Protein AF-A0A1S8C9T4-F1 (afdb_monomer)

Nearest PDB structures (foldseek):
  8vp6-assembly1_A  TM=1.934E-01  e=1.798E+00  Acetivibrio thermocellus ATCC 27405

Foldseek 3Di:
DDDDDDDDDDDDDPDDDDPPDPPVVVVPPPPDDDDDDDDDDDDDDDDDDDDDDDDDDDDDDDDDDDDDDDDDDDDDDDDDDPPPPPPPPPPPPPDQPDAQPDPVSCVVVVVNNVSNCCSPQQAADAAPPDDDLVRLVVLLVLVLVLLVLLLLLLLVVLLCLQADQDDCVPPSVVSNVSSLVSLVVSLVSCNGRNPLFHPQLSVLLVQLNVLQVVLVVVLVVCCVSLVGPNQCPDPSNVSNLSSVLSNLVSSLRSLLPNHDDDDVSLVSLLSSLLSNLCSQLSSLQLLQLLVQQVVQVVVVHHSYDPVSQVSCVVSVHHSNCRSPVDDPVCNVVSCVPRNLVSLLVSCVSSVDLQSSLVSLVVNQVVLVVSQVVQVVVSTGHGHRPVVSNVSSVVSSVCVVVVPPVCRVPVDDDDDDPPDDPDDPPPPPDPPDDDDDDDDDDDDDDDDDDDDDDDDDDDDDDDDDDDDDDDDDDDDDDDDDDDDDDDDDDDDDDDDDDDD

Secondary structure (DSSP, 8-state):
--------------------SHHHHHTTSSS--PPPPPPP---------PPPPPP--------------------------------------PPPPPPPSSHHHHHHTHHHHHHHHHHHH-----TTB---HHHHHHHHHHHHHHHHHHHHHHHHHHHHHTTS---TT-HHHHHHHHHHHHHHHHHHHHHHH-BT--HHHHHHHHHHHHHHHHHHHHHHHHHHHH-----TTSHHHHHHHHHHHHHHHHHHHHHHHHSPSSHHHHHHHHHHHHHHHHHHHGGGHHHHHHHHHHHHHHTT--SS-HHHHHHHHHTT--HHHHH--S-TTHHHHHIIIIIHHHHHHHHHHH--TTHHHHHHHHHHHHHHHHHHHHHHTTPPP----THHHHHHHHHHHHHHTT--HHHHSSS--S----S------------PPP----------------------------------------PPP----------PPP---------

Sequence (499 aa):
MTTTATSISLSRVRSSPVISQSIQTRFCGALSATPRHPTHAPPRRLTGTTRPARPEAARNALTSDFGVVTVQAPAPGPAEPFVTSTTLVVPRSGSVPPAPGSLRTGLRHLGALLRWLWAVYMTPGRPGRPTSQLELRWIYTAWLAAFALKMLGSSWDVSWHFKWLRDDLAPPHLLNTLGTVVVVALVVFHSYSGHGVDRRALRLMQAGIGTFLVAIPVDLVNHRINGLDITSWSPSHALLYLGTAVMLAGAIRGWWLYAAPGRLRRLVSLGLWLFFVENVVFPNQHQEYGVLSLAEYRAGRTTAEPQLLDFAAAQGQDAAQFMLPVPSWVHPAWLVCAGLLALVVARRAVGLRWTATTIAGGYLAYRAVTGLLLTATGFPPSALPVMLLAGAVLVDLAVLARVPGWLAASGSPRGSRWLPSGSRSSRRSRRGTGRRCRWSRPPSRCSGRRSTGSPGPRRSAAGGRRSSLAGPVRRPPRGRGGNRRRARPVNRGDGPAMT

Solvent-accessible surface area (backbone atoms only — not comparable to full-atom values): 31479 Å² total; per-residue (Å²): 139,87,81,85,81,83,83,80,81,80,76,84,77,78,84,71,84,85,89,81,73,75,70,75,66,65,76,73,70,86,84,82,76,85,85,78,86,85,82,90,84,86,83,79,89,81,86,86,82,85,82,80,85,80,84,84,79,81,84,81,81,84,78,84,77,82,80,80,86,82,87,79,88,88,85,90,76,96,73,90,73,90,76,78,79,75,76,78,77,71,75,76,76,76,75,76,66,77,75,65,93,39,71,71,58,22,66,77,37,48,70,58,40,50,53,35,49,41,72,71,59,68,44,85,40,57,55,58,35,93,55,55,73,66,58,42,49,54,56,51,48,51,52,53,51,20,50,48,33,30,54,53,10,51,62,44,35,58,36,44,50,60,27,44,63,88,57,97,76,34,70,32,52,52,38,26,47,54,12,48,53,48,47,53,52,50,50,50,48,37,67,44,21,3,50,53,24,39,66,67,22,47,49,28,29,51,52,8,49,50,42,26,61,56,18,52,62,50,33,54,50,48,28,70,74,70,69,56,84,57,64,49,75,37,73,37,46,48,34,36,42,48,10,49,47,38,21,48,52,10,50,51,47,14,49,65,74,68,47,64,90,55,70,65,45,51,53,55,48,49,51,52,43,36,53,46,44,46,54,66,47,48,46,45,51,42,52,28,28,19,59,47,51,46,53,36,44,75,70,77,38,72,65,47,40,68,70,39,54,53,51,39,46,75,71,75,33,53,72,59,51,68,37,46,76,60,66,80,64,53,52,61,50,46,47,55,56,54,40,47,47,46,34,51,51,45,26,65,72,72,63,48,82,50,41,20,32,51,35,37,49,51,49,50,53,47,52,51,52,52,40,50,55,38,37,75,71,68,37,58,57,61,60,78,70,63,65,52,38,58,52,19,44,50,49,28,50,39,60,73,70,58,53,52,67,53,76,78,42,79,80,64,86,84,86,77,90,80,68,78,80,73,78,77,75,79,83,72,81,78,82,80,81,87,80,91,82,89,83,82,84,89,89,86,87,90,78,91,79,91,85,90,84,87,87,86,82,92,83,92,85,88,88,80,83,89,84,89,81,89,85,81,91,82,84,83,85,88,79,81,89,86,79,90,81,90,81,80,88,87,88,74,90,82,84,84,81,89,132

Mean predicted aligned error: 15.74 Å

Radius of gyration: 36.22 Å; Cα contacts (8 Å, |Δi|>4): 412; chains: 1; bounding box: 106×91×119 Å

Structure (mmCIF, N/CA/C/O backbone):
data_AF-A0A1S8C9T4-F1
#
_entry.id   AF-A0A1S8C9T4-F1
#
loop_
_atom_site.group_PDB
_atom_site.id
_atom_site.type_symbol
_atom_site.label_atom_id
_atom_site.label_alt_id
_atom_site.label_comp_id
_atom_site.label_asym_id
_atom_site.label_entity_id
_atom_site.label_seq_id
_atom_site.pdbx_PDB_ins_code
_atom_site.Cartn_x
_atom_site.Cartn_y
_atom_site.Cartn_z
_atom_site.occupancy
_atom_site.B_iso_or_equiv
_atom_site.auth_seq_id
_atom_site.auth_comp_id
_atom_site.auth_asym_id
_atom_site.auth_atom_id
_atom_site.pdbx_PDB_model_num
ATOM 1 N N . MET A 1 1 ? 23.678 46.569 -17.582 1.00 38.16 1 MET A N 1
ATOM 2 C CA . MET A 1 1 ? 23.313 45.771 -16.393 1.00 38.16 1 MET A CA 1
ATOM 3 C C . MET A 1 1 ? 23.957 44.410 -16.548 1.00 38.16 1 MET A C 1
ATOM 5 O O . MET A 1 1 ? 23.544 43.633 -17.394 1.00 38.16 1 MET A O 1
ATOM 9 N N . THR A 1 2 ? 25.059 44.210 -15.838 1.00 27.59 2 THR A N 1
ATOM 10 C CA . THR A 1 2 ? 25.984 43.082 -15.968 1.00 27.59 2 THR A CA 1
ATOM 11 C C . THR A 1 2 ? 25.555 41.997 -14.986 1.00 27.59 2 THR A C 1
ATOM 13 O O . THR A 1 2 ? 25.536 42.248 -13.784 1.00 27.59 2 THR A O 1
ATOM 16 N N . THR A 1 3 ? 25.164 40.822 -15.477 1.00 29.69 3 THR A N 1
ATOM 17 C CA . THR A 1 3 ? 24.759 39.694 -14.626 1.00 29.69 3 THR A CA 1
ATOM 18 C C . THR A 1 3 ? 25.895 38.682 -14.573 1.00 29.69 3 THR A C 1
ATOM 20 O O . THR A 1 3 ? 26.255 38.062 -15.571 1.00 29.69 3 THR A O 1
ATOM 23 N N . THR A 1 4 ? 26.493 38.571 -13.394 1.00 29.28 4 THR A N 1
ATOM 24 C CA . THR A 1 4 ? 27.612 37.691 -13.065 1.00 29.28 4 THR A CA 1
ATOM 25 C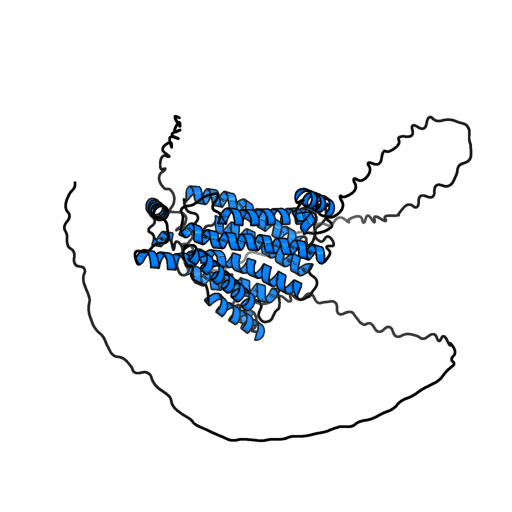 C . THR A 1 4 ? 27.161 36.229 -13.091 1.00 29.28 4 THR A C 1
ATOM 27 O O . THR A 1 4 ? 26.307 35.827 -12.305 1.00 29.28 4 THR A O 1
ATOM 30 N N . ALA A 1 5 ? 27.742 35.429 -13.986 1.00 28.25 5 ALA A N 1
ATOM 31 C CA . ALA A 1 5 ? 27.576 33.981 -14.020 1.00 28.25 5 ALA A CA 1
ATOM 32 C C . ALA A 1 5 ? 28.560 33.326 -13.038 1.00 28.25 5 ALA A C 1
ATOM 34 O O . ALA A 1 5 ? 29.774 33.366 -13.235 1.00 28.25 5 ALA A O 1
ATOM 35 N N . THR A 1 6 ? 28.044 32.722 -11.969 1.00 29.02 6 THR A N 1
ATOM 36 C CA . THR A 1 6 ? 28.840 31.905 -11.047 1.00 29.02 6 THR A CA 1
ATOM 37 C C . THR A 1 6 ? 28.938 30.486 -11.604 1.00 29.02 6 THR A C 1
ATOM 39 O O . THR A 1 6 ? 27.999 29.700 -11.521 1.00 29.02 6 THR A O 1
ATOM 42 N N . SER A 1 7 ? 30.088 30.172 -12.199 1.00 25.38 7 SER A N 1
ATOM 43 C CA . SER A 1 7 ? 30.484 28.817 -12.588 1.00 25.38 7 SER A CA 1
ATOM 44 C C . SER A 1 7 ? 30.754 27.982 -11.332 1.00 25.38 7 SER A C 1
ATOM 46 O O . SER A 1 7 ? 31.684 28.269 -10.577 1.00 25.38 7 SER A O 1
ATOM 48 N N . ILE A 1 8 ? 29.932 26.958 -11.089 1.00 28.31 8 ILE A N 1
ATOM 49 C CA . ILE A 1 8 ? 30.205 25.922 -10.088 1.00 28.31 8 ILE A CA 1
ATOM 50 C C . ILE A 1 8 ? 30.996 24.819 -10.790 1.00 28.31 8 ILE A C 1
ATOM 52 O O . ILE A 1 8 ? 30.466 24.054 -11.593 1.00 28.31 8 ILE A O 1
ATOM 56 N N . SER A 1 9 ? 32.291 24.768 -10.489 1.00 26.05 9 SER A N 1
ATOM 57 C CA . SER A 1 9 ? 33.212 23.731 -10.944 1.00 26.05 9 SER A CA 1
ATOM 58 C C . SER A 1 9 ? 32.872 22.401 -10.261 1.00 26.05 9 SER A C 1
ATOM 60 O O . SER A 1 9 ? 33.077 22.238 -9.057 1.00 26.05 9 SER A O 1
ATOM 62 N N . LEU A 1 10 ? 32.325 21.452 -11.026 1.00 31.22 10 LEU A N 1
ATOM 63 C CA . LEU A 1 10 ? 32.136 20.065 -10.603 1.00 31.22 10 LEU A CA 1
ATOM 64 C C . LEU A 1 10 ? 33.502 19.374 -10.556 1.00 31.22 10 LEU A C 1
ATOM 66 O O . LEU A 1 10 ? 34.123 19.081 -11.579 1.00 31.22 10 LEU A O 1
ATOM 70 N N . SER A 1 11 ? 33.980 19.110 -9.345 1.00 30.55 11 SER A N 1
ATOM 71 C CA . SER A 1 11 ? 35.157 18.291 -9.101 1.00 30.55 11 SER A CA 1
ATOM 72 C C . SER A 1 11 ? 34.927 16.865 -9.618 1.00 30.55 11 SER A C 1
ATOM 74 O O . SER A 1 11 ? 33.946 16.204 -9.284 1.00 30.55 11 SER A O 1
ATOM 76 N N . ARG A 1 12 ? 35.861 16.390 -10.455 1.00 36.91 12 ARG A N 1
ATOM 77 C CA . ARG A 1 12 ? 35.934 15.011 -10.962 1.00 36.91 12 ARG A CA 1
ATOM 78 C C . ARG A 1 12 ? 35.788 14.006 -9.817 1.00 36.91 12 ARG A C 1
ATOM 80 O O . ARG A 1 12 ? 36.728 13.793 -9.051 1.00 36.91 12 ARG A O 1
ATOM 87 N N . VAL A 1 13 ? 34.649 13.324 -9.763 1.00 35.06 13 VAL A N 1
ATOM 88 C CA . VAL A 1 13 ? 34.505 12.079 -9.008 1.00 35.06 13 VAL A CA 1
ATOM 89 C C . VAL A 1 13 ? 35.304 11.014 -9.755 1.00 35.06 13 VAL A C 1
ATOM 91 O O . VAL A 1 13 ? 34.966 10.632 -10.873 1.00 35.06 13 VAL A O 1
ATOM 94 N N . ARG A 1 14 ? 36.415 10.569 -9.159 1.00 35.03 14 ARG A N 1
ATOM 95 C CA . ARG A 1 14 ? 37.173 9.411 -9.641 1.00 35.03 14 ARG A CA 1
ATOM 96 C C . ARG A 1 14 ? 36.267 8.180 -9.579 1.00 35.03 14 ARG A C 1
ATOM 98 O O . ARG A 1 14 ? 35.855 7.766 -8.498 1.00 35.03 14 ARG A O 1
ATOM 105 N N . SER A 1 15 ? 35.994 7.596 -10.737 1.00 34.88 15 SER A N 1
ATOM 106 C CA . SER A 1 15 ? 35.406 6.269 -10.899 1.00 34.88 15 SER A CA 1
ATOM 107 C C . SER A 1 15 ? 36.252 5.235 -10.150 1.00 34.88 15 SER A C 1
ATOM 109 O O . SER A 1 15 ? 37.376 4.932 -10.551 1.00 34.88 15 SER A O 1
ATOM 111 N N . SER A 1 16 ? 35.732 4.727 -9.031 1.00 36.53 16 SER A N 1
ATOM 112 C CA . SER A 1 16 ? 36.304 3.564 -8.345 1.00 36.53 16 SER A CA 1
ATOM 113 C C . SER A 1 16 ? 35.993 2.291 -9.144 1.00 36.53 16 SER A C 1
ATOM 115 O O . SER A 1 16 ? 34.914 2.207 -9.733 1.00 36.53 16 SER A O 1
ATOM 117 N N . PRO A 1 17 ? 36.901 1.299 -9.186 1.00 39.16 17 PRO A N 1
ATOM 118 C CA . PRO A 1 17 ? 36.664 0.059 -9.912 1.00 39.16 17 PRO A CA 1
ATOM 119 C C . PRO A 1 17 ? 35.507 -0.726 -9.279 1.00 39.16 17 PRO A C 1
ATOM 121 O O . PRO A 1 17 ? 35.432 -0.918 -8.066 1.00 39.16 17 PRO A O 1
ATOM 124 N N . VAL A 1 18 ? 34.595 -1.154 -10.147 1.00 41.66 18 VAL A N 1
ATOM 125 C CA . VAL A 1 18 ? 33.342 -1.859 -9.871 1.00 41.66 18 VAL A CA 1
ATOM 126 C C . VAL A 1 18 ? 33.599 -3.180 -9.132 1.00 41.66 18 VAL A C 1
ATOM 128 O O . VAL A 1 18 ? 34.019 -4.168 -9.728 1.00 41.66 18 VAL A O 1
ATOM 131 N N . ILE A 1 19 ? 33.290 -3.225 -7.833 1.00 38.59 19 ILE A N 1
ATOM 132 C CA . ILE A 1 19 ? 33.094 -4.464 -7.058 1.00 38.59 19 ILE A CA 1
ATOM 133 C C . ILE A 1 19 ? 31.581 -4.664 -6.896 1.00 38.59 19 ILE A C 1
ATOM 135 O O . ILE A 1 19 ? 31.036 -4.475 -5.815 1.00 38.59 19 ILE A O 1
ATOM 139 N N . SER A 1 20 ? 30.850 -4.979 -7.968 1.00 42.00 20 SER A N 1
ATOM 140 C CA . SER A 1 20 ? 29.413 -5.273 -7.831 1.00 42.00 20 SER A CA 1
ATOM 141 C C . SER A 1 20 ? 28.882 -6.154 -8.956 1.00 42.00 20 SER A C 1
ATOM 143 O O . SER A 1 20 ? 28.190 -5.673 -9.836 1.00 42.00 20 SER A O 1
ATOM 145 N N . GLN A 1 21 ? 29.212 -7.453 -8.935 1.00 43.41 21 GLN A N 1
ATOM 146 C CA . GLN A 1 21 ? 28.427 -8.499 -9.631 1.00 43.41 21 GLN A CA 1
ATOM 147 C C . GLN A 1 21 ? 28.462 -9.886 -8.943 1.00 43.41 21 GLN A C 1
ATOM 149 O O . GLN A 1 21 ? 27.637 -10.747 -9.239 1.00 43.41 21 GLN A O 1
ATOM 154 N N . SER A 1 22 ? 29.346 -10.137 -7.966 1.00 36.72 22 SER A N 1
ATOM 155 C CA . SER A 1 22 ? 29.499 -11.484 -7.373 1.00 36.72 22 SER A CA 1
ATOM 156 C C . SER A 1 22 ? 28.470 -11.860 -6.286 1.00 36.72 22 SER A C 1
ATOM 158 O O . SER A 1 22 ? 28.443 -13.022 -5.875 1.00 36.72 22 SER A O 1
ATOM 160 N N . ILE A 1 23 ? 27.659 -10.933 -5.763 1.00 40.34 23 ILE A N 1
ATOM 161 C CA . ILE A 1 23 ? 26.803 -11.223 -4.590 1.00 40.34 23 ILE A CA 1
ATOM 162 C C . ILE A 1 23 ? 25.423 -11.772 -4.990 1.00 40.34 23 ILE A C 1
ATOM 164 O O . ILE A 1 23 ? 24.894 -12.639 -4.295 1.00 40.34 23 ILE A O 1
ATOM 168 N N . GLN A 1 24 ? 24.864 -11.375 -6.137 1.00 41.72 24 GLN A N 1
ATOM 169 C CA . GLN A 1 24 ? 23.548 -11.869 -6.573 1.00 41.72 24 GLN A CA 1
ATOM 170 C C . GLN A 1 24 ? 23.581 -13.302 -7.130 1.00 41.72 24 GLN A C 1
ATOM 172 O O . GLN A 1 24 ? 22.625 -14.052 -6.946 1.00 41.72 24 GLN A O 1
ATOM 177 N N . THR A 1 25 ? 24.689 -13.745 -7.729 1.00 39.97 25 THR A N 1
ATOM 178 C CA . THR A 1 25 ? 24.799 -15.104 -8.290 1.00 39.97 25 THR A CA 1
ATOM 179 C C . THR A 1 25 ? 25.074 -16.187 -7.242 1.00 39.97 25 THR A C 1
ATOM 181 O O . THR A 1 25 ? 24.703 -17.342 -7.450 1.00 39.97 25 THR A O 1
ATOM 184 N N . ARG A 1 26 ? 25.648 -15.855 -6.074 1.00 39.62 26 ARG A N 1
ATOM 185 C CA . ARG A 1 26 ? 25.995 -16.861 -5.047 1.00 39.62 26 ARG A CA 1
ATOM 186 C C . ARG A 1 26 ? 24.826 -17.323 -4.172 1.00 39.62 26 ARG A C 1
ATOM 188 O O . ARG A 1 26 ? 24.918 -18.396 -3.585 1.00 39.62 26 ARG A O 1
ATOM 195 N N . PHE A 1 27 ? 23.713 -16.589 -4.118 1.00 36.25 27 PHE A N 1
ATOM 196 C CA . PHE A 1 27 ? 22.561 -16.978 -3.289 1.00 36.25 27 PHE A CA 1
ATOM 197 C C . PHE A 1 27 ? 21.590 -17.972 -3.954 1.00 36.25 27 PHE A C 1
ATOM 199 O O . PHE A 1 27 ? 20.743 -18.532 -3.263 1.00 36.25 27 PHE A O 1
ATOM 206 N N . CYS A 1 28 ? 21.730 -18.264 -5.254 1.00 36.62 28 CYS A N 1
ATOM 207 C CA . CYS A 1 28 ? 20.835 -19.191 -5.969 1.00 36.62 28 CYS A CA 1
ATOM 208 C C . CYS A 1 28 ? 21.390 -20.622 -6.160 1.00 36.62 28 CYS A C 1
ATOM 210 O O . CYS A 1 28 ? 20.678 -21.478 -6.675 1.00 36.62 28 CYS A O 1
ATOM 212 N N . GLY A 1 29 ? 22.627 -20.918 -5.741 1.00 33.41 29 GLY A N 1
ATOM 213 C CA . GLY A 1 29 ? 23.298 -22.198 -6.041 1.00 33.41 29 GLY A CA 1
ATOM 214 C C . GLY A 1 29 ? 23.113 -23.349 -5.038 1.00 33.41 29 GLY A C 1
ATOM 215 O O . GLY A 1 29 ? 23.583 -24.449 -5.302 1.00 33.41 29 GLY A O 1
ATOM 216 N N . ALA A 1 30 ? 22.460 -23.144 -3.890 1.00 32.84 30 ALA A N 1
ATOM 217 C CA . ALA A 1 30 ? 22.504 -24.103 -2.772 1.00 32.84 30 ALA A CA 1
ATOM 218 C C . ALA A 1 30 ? 21.229 -24.952 -2.569 1.00 32.84 30 ALA A C 1
ATOM 220 O O . ALA A 1 30 ? 20.984 -25.443 -1.469 1.00 32.84 30 ALA A O 1
ATOM 221 N N . LEU A 1 31 ? 20.411 -25.155 -3.607 1.00 35.91 31 LEU A N 1
ATOM 222 C CA . LEU A 1 31 ? 19.232 -26.037 -3.555 1.00 35.91 31 LEU A CA 1
ATOM 223 C C . LEU A 1 31 ? 19.229 -27.033 -4.721 1.00 35.91 31 LEU A C 1
ATOM 225 O O . LEU A 1 31 ? 18.302 -27.091 -5.521 1.00 35.91 31 LEU A O 1
ATOM 229 N N . SER A 1 32 ? 20.296 -27.818 -4.839 1.00 38.31 32 SER A N 1
ATOM 230 C CA . SER A 1 32 ? 20.338 -29.033 -5.664 1.00 38.31 32 SER A CA 1
ATOM 231 C C . SER A 1 32 ? 21.397 -29.985 -5.110 1.00 38.31 32 SER A C 1
ATOM 233 O O . SER A 1 32 ? 22.436 -30.212 -5.715 1.00 38.31 32 SER A O 1
ATOM 235 N N . ALA A 1 33 ? 21.142 -30.525 -3.918 1.00 35.75 33 ALA A N 1
ATOM 236 C CA . ALA A 1 33 ? 21.858 -31.687 -3.408 1.00 35.75 33 ALA A CA 1
ATOM 237 C C . ALA A 1 33 ? 20.829 -32.757 -3.021 1.00 35.75 33 ALA A C 1
ATOM 239 O O . ALA A 1 33 ? 20.006 -32.570 -2.127 1.00 35.75 33 ALA A O 1
ATOM 240 N N . THR A 1 34 ? 20.859 -33.864 -3.756 1.00 42.31 34 THR A N 1
ATOM 241 C CA . THR A 1 34 ? 20.126 -35.110 -3.506 1.00 42.31 34 THR A CA 1
ATOM 242 C C . THR A 1 34 ? 20.376 -35.646 -2.090 1.00 42.31 34 THR A C 1
ATOM 244 O O . THR A 1 34 ? 21.528 -35.643 -1.647 1.00 42.31 34 THR A O 1
ATOM 247 N N . PRO A 1 35 ? 19.358 -36.170 -1.384 1.00 41.00 35 PRO A N 1
ATOM 248 C CA . PRO A 1 35 ? 19.540 -36.705 -0.042 1.00 41.00 35 PRO A CA 1
ATOM 249 C C . PRO A 1 35 ? 20.191 -38.095 -0.093 1.00 41.00 35 PRO A C 1
ATOM 251 O O . PRO A 1 35 ? 19.651 -39.025 -0.691 1.00 41.00 35 PRO A O 1
ATOM 254 N N . ARG A 1 36 ? 21.346 -38.247 0.568 1.00 40.38 36 ARG A N 1
ATOM 255 C CA . ARG A 1 36 ? 21.876 -39.561 0.958 1.00 40.38 36 ARG A CA 1
ATOM 256 C C . ARG A 1 36 ? 21.183 -40.034 2.240 1.00 40.38 36 ARG A C 1
ATOM 258 O O . ARG A 1 36 ? 20.940 -39.252 3.156 1.00 40.38 36 ARG A O 1
ATOM 265 N N . HIS A 1 37 ? 20.875 -41.327 2.256 1.00 39.94 37 HIS A N 1
ATOM 266 C CA . HIS A 1 37 ? 20.309 -42.110 3.354 1.00 39.94 37 HIS A CA 1
ATOM 267 C C . HIS A 1 37 ? 21.026 -41.901 4.707 1.00 39.94 37 HIS A C 1
ATOM 269 O O . HIS A 1 37 ? 22.258 -41.891 4.724 1.00 39.94 37 HIS A O 1
ATOM 275 N N . PRO A 1 38 ? 20.298 -41.842 5.842 1.00 47.25 38 PRO A N 1
ATOM 276 C CA . PRO A 1 38 ? 20.893 -41.898 7.171 1.00 47.25 38 PRO A CA 1
ATOM 277 C C . PRO A 1 38 ? 20.885 -43.331 7.729 1.00 47.25 38 PRO A C 1
ATOM 279 O O . PRO A 1 38 ? 19.847 -43.993 7.770 1.00 47.25 38 PRO A O 1
ATOM 282 N N . THR A 1 39 ? 22.040 -43.791 8.202 1.00 44.41 39 THR A N 1
ATOM 283 C CA . THR A 1 39 ? 22.181 -44.961 9.078 1.00 44.41 39 THR A CA 1
ATOM 284 C C . THR A 1 39 ? 22.103 -44.562 10.554 1.00 44.41 39 THR A C 1
ATOM 286 O O . THR A 1 39 ? 22.514 -43.477 10.958 1.00 44.41 39 THR A O 1
ATOM 289 N N . HIS A 1 40 ? 21.530 -45.479 11.329 1.00 41.34 40 HIS A N 1
ATOM 290 C CA . HIS A 1 40 ? 21.149 -45.438 12.740 1.00 41.34 40 HIS A CA 1
ATOM 291 C C . HIS A 1 40 ? 22.226 -45.008 13.754 1.00 41.34 40 HIS A C 1
ATOM 293 O O . HIS A 1 40 ? 23.356 -45.474 13.677 1.00 41.34 40 HIS A O 1
ATOM 299 N N . ALA A 1 41 ? 21.803 -44.276 14.799 1.00 38.72 41 ALA A N 1
ATOM 300 C CA . ALA A 1 41 ? 22.109 -44.551 16.218 1.00 38.72 41 ALA A CA 1
ATOM 301 C C . ALA A 1 41 ? 21.294 -43.612 17.150 1.00 38.72 41 ALA A C 1
ATOM 303 O O . ALA A 1 41 ? 21.193 -42.419 16.857 1.00 38.72 41 ALA A O 1
ATOM 304 N N . PRO A 1 42 ? 20.714 -44.093 18.271 1.00 47.59 42 PRO A N 1
ATOM 305 C CA . PRO A 1 42 ? 19.976 -43.254 19.218 1.00 47.59 42 PRO A CA 1
ATOM 306 C C . PRO A 1 42 ? 20.849 -42.839 20.419 1.00 47.59 42 PRO A C 1
ATOM 308 O O . PRO A 1 42 ? 21.560 -43.685 20.964 1.00 47.59 42 PRO A O 1
ATOM 311 N N . PRO A 1 43 ? 20.741 -41.603 20.946 1.00 49.50 43 PRO A N 1
ATOM 312 C CA . PRO A 1 43 ? 21.265 -41.302 22.267 1.00 49.50 43 PRO A CA 1
ATOM 313 C C . PRO A 1 43 ? 20.169 -41.323 23.344 1.00 49.50 43 PRO A C 1
ATOM 315 O O . PRO A 1 43 ? 19.164 -40.616 23.291 1.00 49.50 43 PRO A O 1
ATOM 318 N N . ARG A 1 44 ? 20.430 -42.195 24.323 1.00 42.53 44 ARG A N 1
ATOM 319 C CA . ARG A 1 44 ? 20.128 -42.145 25.764 1.00 42.53 44 ARG A CA 1
ATOM 320 C C . ARG A 1 44 ? 19.212 -41.020 26.275 1.00 42.53 44 ARG A C 1
ATOM 322 O O . ARG A 1 44 ? 19.566 -39.845 26.284 1.00 42.53 44 ARG A O 1
ATOM 329 N N . ARG A 1 45 ? 18.106 -41.449 26.900 1.00 41.81 45 ARG A N 1
ATOM 330 C CA . ARG A 1 45 ? 17.366 -40.702 27.930 1.00 41.81 45 ARG A CA 1
ATOM 331 C C . ARG A 1 45 ? 18.285 -40.377 29.110 1.00 41.81 45 ARG A C 1
ATOM 333 O O . ARG A 1 45 ? 18.765 -41.293 29.772 1.00 41.81 45 ARG A O 1
ATOM 340 N N . LEU A 1 46 ? 18.426 -39.093 29.422 1.00 45.62 46 LEU A N 1
ATOM 341 C CA . LEU A 1 46 ? 18.817 -38.616 30.747 1.00 45.62 46 LEU A CA 1
ATOM 342 C C . LEU A 1 46 ? 17.580 -38.032 31.429 1.00 45.62 46 LEU A C 1
ATOM 344 O O . LEU A 1 46 ? 17.050 -36.990 31.052 1.00 45.62 46 LEU A O 1
ATOM 348 N N . THR A 1 47 ? 17.086 -38.782 32.405 1.00 47.34 47 THR A N 1
ATOM 349 C CA . THR A 1 47 ? 16.137 -38.346 33.425 1.00 47.34 47 THR A CA 1
ATOM 350 C C . THR A 1 47 ? 16.877 -37.539 34.482 1.00 47.34 47 THR A C 1
ATOM 352 O O . THR A 1 47 ? 17.872 -38.016 35.017 1.00 47.34 47 THR A O 1
ATOM 355 N N . GLY A 1 48 ? 16.341 -36.373 34.838 1.00 45.22 48 GLY A N 1
ATOM 356 C CA . GLY A 1 48 ? 16.695 -35.692 36.080 1.00 45.22 48 GLY A CA 1
ATOM 357 C C . GLY A 1 48 ? 17.052 -34.231 35.881 1.00 45.22 48 GLY A C 1
ATOM 358 O O . GLY A 1 48 ? 18.189 -33.901 35.582 1.00 45.22 48 GLY A O 1
ATOM 359 N N . THR A 1 49 ? 16.090 -33.346 36.120 1.00 43.28 49 THR A N 1
ATOM 360 C CA . THR A 1 49 ? 16.380 -32.065 36.770 1.0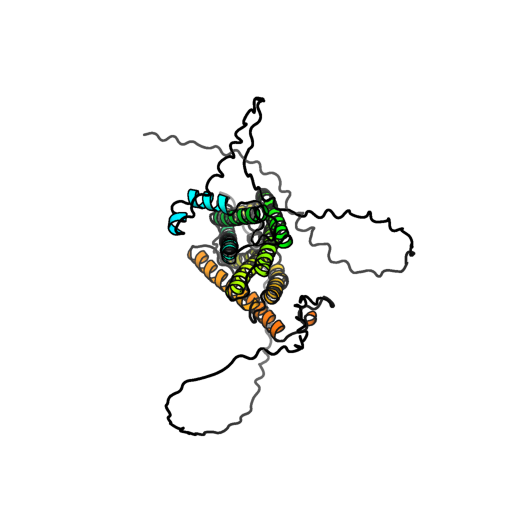0 43.28 49 THR A CA 1
ATOM 361 C C . THR A 1 49 ? 15.171 -31.637 37.589 1.00 43.28 49 THR A C 1
ATOM 363 O O . THR A 1 49 ? 14.018 -31.649 37.159 1.00 43.28 49 THR A O 1
ATOM 366 N N . THR A 1 50 ? 15.498 -31.352 38.836 1.00 42.91 50 THR A N 1
ATOM 367 C CA . THR A 1 50 ? 14.686 -30.916 39.956 1.00 42.91 50 THR A CA 1
ATOM 368 C C . THR A 1 50 ? 14.014 -29.573 39.678 1.00 42.91 50 THR A C 1
ATOM 370 O O . THR A 1 50 ? 14.574 -28.664 39.071 1.00 42.91 50 THR A O 1
ATOM 373 N N . ARG A 1 51 ? 12.768 -29.458 40.138 1.00 40.44 51 ARG A N 1
ATOM 374 C CA . ARG A 1 51 ? 11.931 -28.261 40.055 1.00 40.44 51 ARG A CA 1
ATOM 375 C C . ARG A 1 51 ? 12.202 -27.396 41.294 1.00 40.44 51 ARG A C 1
ATOM 377 O O . ARG A 1 51 ? 11.891 -27.866 42.386 1.00 40.44 51 ARG A O 1
ATOM 384 N N . PRO A 1 52 ? 12.739 -26.167 41.183 1.00 46.38 52 PRO A N 1
ATOM 385 C CA . PRO A 1 52 ? 12.828 -25.289 42.339 1.00 46.38 52 PRO A CA 1
ATOM 386 C C . PRO A 1 52 ? 11.450 -24.703 42.669 1.00 46.38 52 PRO A C 1
ATOM 388 O O . PRO A 1 52 ? 10.641 -24.390 41.786 1.00 46.38 52 PRO A O 1
ATOM 391 N N . ALA A 1 53 ? 11.188 -24.609 43.971 1.00 39.84 53 ALA A N 1
ATOM 392 C CA . ALA A 1 53 ? 9.984 -24.053 44.561 1.00 39.84 53 ALA A CA 1
ATOM 393 C C . ALA A 1 53 ? 9.778 -22.586 44.147 1.00 39.84 53 ALA A C 1
ATOM 395 O O . ALA A 1 53 ? 10.716 -21.802 44.016 1.00 39.84 53 ALA A O 1
ATOM 396 N N . ARG A 1 54 ? 8.513 -22.234 43.923 1.00 36.41 54 ARG A N 1
ATOM 397 C CA . ARG A 1 54 ? 8.049 -20.890 43.573 1.00 36.41 54 ARG A CA 1
ATOM 398 C C . ARG A 1 54 ? 7.867 -20.094 44.875 1.00 36.41 54 ARG A C 1
ATOM 400 O O . ARG A 1 54 ? 7.171 -20.613 45.744 1.00 36.41 54 ARG A O 1
ATOM 407 N N . PRO A 1 55 ? 8.400 -18.867 45.013 1.00 41.97 55 PRO A N 1
ATOM 408 C CA . PRO A 1 55 ? 8.064 -18.026 46.147 1.00 41.97 55 PRO A CA 1
ATOM 409 C C . PRO A 1 55 ? 6.644 -17.478 45.997 1.00 41.97 55 PRO A C 1
ATOM 411 O O . PRO A 1 55 ? 6.198 -17.083 44.914 1.00 41.97 55 PRO A O 1
ATOM 414 N N . GLU A 1 56 ? 5.946 -17.511 47.118 1.00 33.34 56 GLU A N 1
ATOM 415 C CA . GLU A 1 56 ? 4.586 -17.062 47.354 1.00 33.34 56 GLU A CA 1
ATOM 416 C C . GLU A 1 56 ? 4.512 -15.535 47.200 1.00 33.34 56 GLU A C 1
ATOM 418 O O . GLU A 1 56 ? 5.152 -14.778 47.927 1.00 33.34 56 GLU A O 1
ATOM 423 N N . ALA A 1 57 ? 3.780 -15.067 46.187 1.00 36.66 57 ALA A N 1
ATOM 424 C CA . ALA A 1 57 ? 3.584 -13.645 45.944 1.00 36.66 57 ALA A CA 1
ATOM 425 C C . ALA A 1 57 ? 2.471 -13.116 46.858 1.00 36.66 57 ALA A C 1
ATOM 427 O O . ALA A 1 57 ? 1.298 -13.469 46.697 1.00 36.66 57 ALA A O 1
ATOM 428 N N . ALA A 1 58 ? 2.864 -12.248 47.789 1.00 35.16 58 ALA A N 1
ATOM 429 C CA . ALA A 1 58 ? 1.988 -11.468 48.645 1.00 35.16 58 ALA A CA 1
ATOM 430 C C . ALA A 1 58 ? 0.928 -10.711 47.823 1.00 35.16 58 ALA A C 1
ATOM 432 O O . ALA A 1 58 ? 1.225 -9.969 46.882 1.00 35.16 58 ALA A O 1
ATOM 433 N N . ARG A 1 59 ? -0.337 -10.919 48.195 1.00 34.91 59 ARG A N 1
ATOM 434 C CA . ARG A 1 59 ? -1.495 -10.163 47.717 1.00 34.91 59 ARG A CA 1
ATOM 435 C C . ARG A 1 59 ? -1.550 -8.827 48.457 1.00 34.91 59 ARG A C 1
ATOM 437 O O . ARG A 1 59 ? -1.982 -8.800 49.602 1.00 34.91 59 ARG A O 1
ATOM 444 N N . ASN A 1 60 ? -1.214 -7.729 47.785 1.00 34.22 60 ASN A N 1
ATOM 445 C CA . ASN A 1 60 ? -1.625 -6.398 48.232 1.00 34.22 60 ASN A CA 1
ATOM 446 C C . ASN A 1 60 ? -2.965 -6.048 47.578 1.00 34.22 60 ASN A C 1
ATOM 448 O O . ASN A 1 60 ? -3.044 -5.776 46.379 1.00 34.22 60 ASN A O 1
ATOM 452 N N . ALA A 1 61 ? -4.023 -6.106 48.384 1.00 34.78 61 ALA A N 1
ATOM 453 C CA . ALA A 1 61 ? -5.315 -5.514 48.086 1.00 34.78 61 ALA A CA 1
ATOM 454 C C . ALA A 1 61 ? -5.220 -4.003 48.349 1.00 34.78 61 ALA A C 1
ATOM 456 O O . ALA A 1 61 ? -5.083 -3.574 49.487 1.00 34.78 61 ALA A O 1
ATOM 457 N N . LEU A 1 62 ? -5.264 -3.204 47.284 1.00 34.66 62 LEU A N 1
ATOM 458 C CA . LEU A 1 62 ? -5.497 -1.764 47.355 1.00 34.66 62 LEU A CA 1
ATOM 459 C C . LEU A 1 62 ? -7.012 -1.543 47.335 1.00 34.66 62 LEU A C 1
ATOM 461 O O . LEU A 1 62 ? -7.634 -1.516 46.274 1.00 34.66 62 LEU A O 1
ATOM 465 N N . THR A 1 63 ? -7.604 -1.442 48.521 1.00 34.22 63 THR A N 1
ATOM 466 C CA . THR A 1 63 ? -8.912 -0.823 48.734 1.00 34.22 63 THR A CA 1
ATOM 467 C C . THR A 1 63 ? -8.714 0.689 48.698 1.00 34.22 63 THR A C 1
ATOM 469 O O . THR A 1 63 ? -8.074 1.266 49.571 1.00 34.22 63 THR A O 1
ATOM 472 N N . SER A 1 64 ? -9.202 1.334 47.642 1.00 33.78 64 SER A N 1
ATOM 473 C CA . SER A 1 64 ? -9.293 2.789 47.569 1.00 33.78 64 SER A CA 1
ATOM 474 C C . SER A 1 64 ? -10.555 3.239 48.307 1.00 33.78 64 SER A C 1
ATOM 476 O O . SER A 1 64 ? -11.630 3.290 47.704 1.00 33.78 64 SER A O 1
ATOM 478 N N . ASP A 1 65 ? -10.420 3.530 49.599 1.00 34.97 65 ASP A N 1
ATOM 479 C CA . ASP A 1 65 ? -11.421 4.280 50.355 1.00 34.97 65 ASP A CA 1
ATOM 480 C C . ASP A 1 65 ? -11.353 5.755 49.943 1.00 34.97 65 ASP A C 1
ATOM 482 O O . ASP A 1 65 ? -10.323 6.421 50.064 1.00 34.97 65 ASP A O 1
ATOM 486 N N . PHE A 1 66 ? -12.464 6.261 49.411 1.00 37.03 66 PHE A N 1
ATOM 487 C CA . PHE A 1 66 ? -12.685 7.687 49.214 1.00 37.03 66 PHE A CA 1
ATOM 488 C C . PHE A 1 66 ? -13.002 8.313 50.574 1.00 37.03 66 PHE A C 1
ATOM 490 O O . PHE A 1 66 ? -14.064 8.070 51.144 1.00 37.03 66 PHE A O 1
ATOM 497 N N . GLY A 1 67 ? -12.076 9.123 51.087 1.00 31.83 67 GLY A N 1
ATOM 498 C CA . GLY A 1 67 ? -12.289 9.924 52.286 1.00 31.83 67 GLY A CA 1
ATOM 499 C C . GLY A 1 67 ? -13.372 10.979 52.061 1.00 31.83 67 GLY A C 1
ATOM 500 O O . GLY A 1 67 ? -13.230 11.864 51.218 1.00 31.83 67 GLY A O 1
ATOM 501 N N . VAL A 1 68 ? -14.450 10.885 52.837 1.00 42.22 68 VAL A N 1
ATOM 502 C CA . VAL A 1 68 ? -15.394 11.980 53.067 1.00 42.22 68 VAL A CA 1
ATOM 503 C C . VAL A 1 68 ? -14.721 12.951 54.034 1.00 42.22 68 VAL A C 1
ATOM 505 O O . VAL A 1 68 ? -14.455 12.603 55.181 1.00 42.22 68 VAL A O 1
ATOM 508 N N . VAL A 1 69 ? -14.420 14.161 53.566 1.00 39.56 69 VAL A N 1
ATOM 509 C CA . VAL A 1 69 ? -13.971 15.262 54.423 1.00 39.56 69 VAL A CA 1
ATOM 510 C C . VAL A 1 69 ? -15.212 16.003 54.908 1.00 39.56 69 VAL A C 1
ATOM 512 O O . VAL A 1 69 ? -15.780 16.818 54.184 1.00 39.56 69 VAL A O 1
ATOM 515 N N . THR A 1 70 ? -15.633 15.712 56.136 1.00 46.31 70 THR A N 1
ATOM 516 C CA . THR A 1 70 ? -16.569 16.555 56.887 1.00 46.31 70 THR A CA 1
ATOM 517 C C . THR A 1 70 ? -15.735 17.410 57.836 1.00 46.31 70 THR A C 1
ATOM 519 O O . THR A 1 70 ? -15.201 16.898 58.816 1.00 46.31 70 THR A O 1
ATOM 522 N N . VAL A 1 71 ? -15.581 18.703 57.543 1.00 48.72 71 VAL A N 1
ATOM 523 C CA . VAL A 1 71 ? -15.020 19.673 58.498 1.00 48.72 71 VAL A CA 1
ATOM 524 C C . VAL A 1 71 ? -16.190 20.424 59.113 1.00 48.72 71 VAL A C 1
ATOM 526 O O . VAL A 1 71 ? -16.857 21.195 58.426 1.00 48.72 71 VAL A O 1
ATOM 529 N N . GLN A 1 72 ? -16.448 20.182 60.399 1.00 44.81 72 GLN A N 1
ATOM 530 C CA . GLN A 1 72 ? -17.465 20.891 61.166 1.00 44.81 72 GLN A CA 1
ATOM 531 C C . GLN A 1 72 ? -16.884 21.407 62.493 1.00 44.81 72 GLN A C 1
ATOM 533 O O . GLN A 1 72 ? -16.645 20.637 63.413 1.00 44.81 72 GLN A O 1
ATOM 538 N N . ALA A 1 73 ? -16.710 22.733 62.499 1.00 42.81 73 ALA A N 1
ATOM 539 C CA . ALA A 1 73 ? -16.754 23.741 63.568 1.00 42.81 73 ALA A CA 1
ATOM 540 C C . ALA A 1 73 ? -15.791 23.716 64.791 1.00 42.81 73 ALA A C 1
ATOM 542 O O . ALA A 1 73 ? -15.409 22.656 65.277 1.00 42.81 73 ALA A O 1
ATOM 543 N N . PRO A 1 74 ? -15.423 24.915 65.311 1.00 62.72 74 PRO A N 1
ATOM 544 C CA . PRO A 1 74 ? -14.401 25.112 66.340 1.00 62.72 74 PRO A CA 1
ATOM 545 C C . PRO A 1 74 ? -14.976 25.237 67.765 1.00 62.72 74 PRO A C 1
ATOM 547 O O . PRO A 1 74 ? -16.145 25.574 67.951 1.00 62.72 74 PRO A O 1
ATOM 550 N N . ALA A 1 75 ? -14.106 25.085 68.767 1.00 55.31 75 ALA A N 1
ATOM 551 C CA . ALA A 1 75 ? -14.289 25.624 70.118 1.00 55.31 75 ALA A CA 1
ATOM 552 C C . ALA A 1 75 ? -12.971 26.284 70.592 1.00 55.31 75 ALA A C 1
ATOM 554 O O . ALA A 1 75 ? -11.899 25.836 70.179 1.00 55.31 75 ALA A O 1
ATOM 555 N N . PRO A 1 76 ? -13.031 27.368 71.391 1.00 61.41 76 PRO A N 1
ATOM 556 C CA . PRO A 1 76 ? -11.925 28.304 71.569 1.00 61.41 76 PRO A CA 1
ATOM 557 C C . PRO A 1 76 ? -10.983 27.883 72.703 1.00 61.41 76 PRO A C 1
ATOM 559 O O . PRO A 1 76 ? -11.425 27.462 73.770 1.00 61.41 76 PRO A O 1
ATOM 562 N N . GLY A 1 77 ? -9.681 28.061 72.490 1.00 53.38 77 GLY A N 1
ATOM 563 C CA . GLY A 1 77 ? -8.651 27.895 73.514 1.00 53.38 77 GLY A CA 1
ATOM 564 C C . GLY A 1 77 ? -7.479 28.848 73.254 1.00 53.38 77 GLY A C 1
ATOM 565 O O . GLY A 1 77 ? -7.082 28.985 72.095 1.00 53.38 77 GLY A O 1
ATOM 566 N N . PRO A 1 78 ? -6.945 29.536 74.282 1.00 69.06 78 PRO A N 1
ATOM 567 C CA . PRO A 1 78 ? -5.924 30.556 74.113 1.00 69.06 78 PRO A CA 1
ATOM 568 C C . PRO A 1 78 ? -4.532 29.923 74.163 1.00 69.06 78 PRO A C 1
ATOM 570 O O . PRO A 1 78 ? -4.061 29.520 75.220 1.00 69.06 78 PRO A O 1
ATOM 573 N N . ALA A 1 79 ? -3.878 29.845 73.013 1.00 55.78 79 ALA A N 1
ATOM 574 C CA . ALA A 1 79 ? -2.426 29.883 72.872 1.00 55.78 79 ALA A CA 1
ATOM 575 C C . ALA A 1 79 ? -2.142 29.935 71.373 1.00 55.78 79 ALA A C 1
ATOM 577 O O . ALA A 1 79 ? -2.541 29.029 70.646 1.00 55.78 79 ALA A O 1
ATOM 578 N N . GLU A 1 80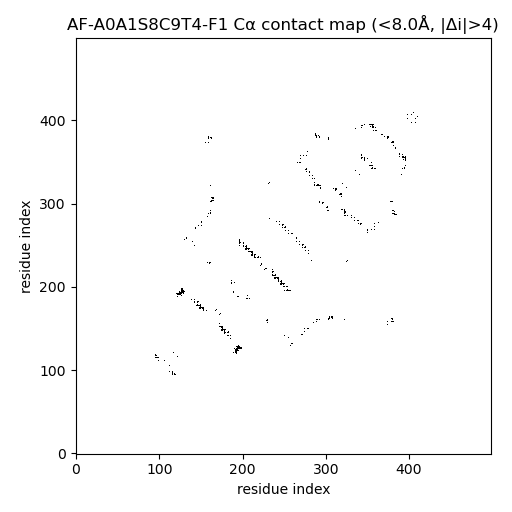 ? -1.502 31.005 70.911 1.00 55.44 80 GLU A N 1
ATOM 579 C CA . GLU A 1 80 ? -1.054 31.134 69.528 1.00 55.44 80 GLU A CA 1
ATOM 580 C C . GLU A 1 80 ? 0.209 30.295 69.288 1.00 55.44 80 GLU A C 1
ATOM 582 O O . GLU A 1 80 ? 1.272 30.615 69.823 1.00 55.44 80 GLU A O 1
ATOM 587 N N . PRO A 1 81 ? 0.156 29.277 68.416 1.00 53.97 81 PRO A N 1
ATOM 588 C CA . PRO A 1 81 ? 1.284 28.928 67.581 1.00 53.97 81 PRO A CA 1
ATOM 589 C C . PRO A 1 81 ? 1.130 29.638 66.235 1.00 53.97 81 PRO A C 1
ATOM 591 O O . PRO A 1 81 ? 0.070 29.625 65.608 1.00 53.97 81 PRO A O 1
ATOM 594 N N . PHE A 1 82 ? 2.218 30.246 65.781 1.00 60.28 82 PHE A N 1
ATOM 595 C CA . PHE A 1 82 ? 2.349 30.888 64.479 1.00 60.28 82 PHE A CA 1
ATOM 596 C C . PHE A 1 82 ? 2.145 29.838 63.366 1.00 60.28 82 PHE A C 1
ATOM 598 O O . PHE A 1 82 ? 3.080 29.157 62.947 1.00 60.28 82 PHE A O 1
ATOM 605 N N . VAL A 1 83 ? 0.903 29.648 62.907 1.00 54.62 83 VAL A N 1
ATOM 606 C CA . VAL A 1 83 ? 0.593 28.753 61.785 1.00 54.62 83 VAL A CA 1
ATOM 607 C C . VAL A 1 83 ? 0.961 29.479 60.498 1.00 54.62 83 VAL A C 1
ATOM 609 O O . VAL A 1 83 ? 0.198 30.292 59.975 1.00 54.62 83 VAL A O 1
ATOM 612 N N . THR A 1 84 ? 2.147 29.182 59.967 1.00 60.50 84 THR A N 1
ATOM 613 C CA . THR A 1 84 ? 2.539 29.586 58.615 1.00 60.50 84 THR A CA 1
ATOM 614 C C . THR A 1 84 ? 1.613 28.888 57.620 1.00 60.50 84 THR A C 1
ATOM 616 O O . THR A 1 84 ? 1.838 27.748 57.212 1.00 60.50 84 THR A O 1
ATOM 619 N N . SER A 1 85 ? 0.521 29.565 57.262 1.00 53.69 85 SER A N 1
ATOM 620 C CA . SER A 1 85 ? -0.420 29.118 56.240 1.00 53.69 85 SER A CA 1
ATOM 621 C C . SER A 1 85 ? 0.301 29.110 54.897 1.00 53.69 85 SER A C 1
ATOM 623 O O . SER A 1 85 ? 0.368 30.113 54.191 1.00 53.69 85 SER A O 1
ATOM 625 N N . THR A 1 86 ? 0.894 27.969 54.558 1.00 61.97 86 THR A N 1
ATOM 626 C CA . THR A 1 86 ? 1.437 27.735 53.224 1.00 61.97 86 THR A CA 1
ATOM 627 C C . THR A 1 86 ? 0.241 27.521 52.311 1.00 61.97 86 THR A C 1
ATOM 629 O O . THR A 1 86 ? -0.281 26.413 52.198 1.00 61.97 86 THR A O 1
ATOM 632 N N . THR A 1 87 ? -0.250 28.603 51.710 1.00 65.44 87 THR A N 1
ATOM 633 C CA . THR A 1 87 ? -1.287 28.547 50.682 1.00 65.44 87 THR A CA 1
ATOM 634 C C . THR A 1 87 ? -0.730 27.735 49.523 1.00 65.44 87 THR A C 1
ATOM 636 O O . THR A 1 87 ? 0.061 28.231 48.721 1.00 65.44 87 THR A O 1
ATOM 639 N N . LEU A 1 88 ? -1.098 26.457 49.458 1.00 61.78 88 LEU A N 1
ATOM 640 C CA . LEU A 1 88 ? -0.746 25.594 48.347 1.00 61.78 88 LEU A CA 1
ATOM 641 C C . LEU A 1 88 ? -1.501 26.129 47.132 1.00 61.78 88 LEU A C 1
ATOM 643 O O . LEU A 1 88 ? -2.691 25.874 46.950 1.00 61.78 88 LEU A O 1
ATOM 647 N N . VAL A 1 89 ? -0.817 26.955 46.339 1.00 68.69 89 VAL A N 1
ATOM 648 C CA . VAL A 1 89 ? -1.314 27.432 45.054 1.00 68.69 89 VAL A CA 1
ATOM 649 C C . VAL A 1 89 ? -1.416 26.199 44.169 1.00 68.69 89 VAL A C 1
ATOM 651 O O . VAL A 1 89 ? -0.444 25.796 43.537 1.00 68.69 89 VAL A O 1
ATOM 654 N N . VAL A 1 90 ? -2.585 25.554 44.166 1.00 67.62 90 VAL A N 1
ATOM 655 C CA . VAL A 1 90 ? -2.897 24.506 43.199 1.00 67.62 90 VAL A CA 1
ATOM 656 C C . VAL A 1 90 ? -2.833 25.192 41.836 1.00 67.62 90 VAL A C 1
ATOM 658 O O . VAL A 1 90 ? -3.648 26.087 41.582 1.00 67.62 90 VAL A O 1
ATOM 661 N N . PRO A 1 91 ? -1.857 24.858 40.972 1.00 64.44 91 PRO A N 1
ATOM 662 C CA . PRO A 1 91 ? -1.781 25.468 39.659 1.00 64.44 91 PRO A CA 1
ATOM 663 C C . PRO A 1 91 ? -3.114 25.208 38.963 1.00 64.44 91 PRO A C 1
ATOM 665 O O . PRO A 1 91 ? -3.544 24.058 38.850 1.00 64.44 91 PRO A O 1
ATOM 668 N N . ARG A 1 92 ? -3.800 26.286 38.555 1.00 66.19 92 ARG A N 1
ATOM 669 C CA . ARG A 1 92 ? -5.042 26.187 37.784 1.00 66.19 92 ARG A CA 1
ATOM 670 C C . ARG A 1 92 ? -4.764 25.252 36.616 1.00 66.19 92 ARG A C 1
ATOM 672 O O . ARG A 1 92 ? -3.912 25.551 35.782 1.00 66.19 92 ARG A O 1
ATOM 679 N N . SER A 1 93 ? -5.456 24.119 36.586 1.00 73.38 93 SER A N 1
ATOM 680 C CA . SER A 1 93 ? -5.452 23.204 35.456 1.00 73.38 93 SER A CA 1
ATOM 681 C C . SER A 1 93 ? -5.773 24.028 34.214 1.00 73.38 93 SER A C 1
ATOM 683 O O . SER A 1 93 ? -6.875 24.563 34.090 1.00 73.38 93 SER A O 1
ATOM 685 N N . GLY A 1 94 ? -4.773 24.214 33.346 1.00 79.75 94 GLY A N 1
ATOM 686 C CA . GLY A 1 94 ? -4.932 24.992 32.123 1.00 79.75 94 GLY A CA 1
ATOM 687 C C . GLY A 1 94 ? -6.153 24.472 31.377 1.00 79.75 94 GLY A C 1
ATOM 688 O O . GLY A 1 94 ? -6.250 23.271 31.114 1.00 79.75 94 GLY A O 1
ATOM 689 N N . SER A 1 95 ? -7.121 25.348 31.113 1.00 82.88 95 SER A N 1
ATOM 690 C CA . SER A 1 95 ? -8.341 24.957 30.422 1.00 82.88 95 SER A CA 1
ATOM 691 C C . SER A 1 95 ? -7.967 24.395 29.052 1.00 82.88 95 SER A C 1
ATOM 693 O O . SER A 1 95 ? -7.243 25.023 28.277 1.00 82.88 95 SER A O 1
ATOM 695 N N . VAL A 1 96 ? -8.429 23.176 28.760 1.00 83.19 96 VAL A N 1
ATOM 696 C CA . VAL A 1 96 ? -8.280 22.594 27.423 1.00 83.19 96 VAL A CA 1
ATOM 697 C C . VAL A 1 96 ? -8.933 23.571 26.441 1.00 83.19 96 VAL A C 1
ATOM 699 O O . VAL A 1 96 ? -10.077 23.971 26.680 1.00 83.19 96 VAL A O 1
ATOM 702 N N . PRO A 1 97 ? -8.239 23.992 25.367 1.00 86.44 97 PRO A N 1
ATOM 703 C CA . PRO A 1 97 ? -8.827 24.905 24.396 1.00 86.44 97 PRO A CA 1
ATOM 704 C C . PRO A 1 97 ? -10.147 24.324 23.862 1.00 86.44 97 PRO A C 1
ATOM 706 O O . PRO A 1 97 ? -10.269 23.103 23.736 1.00 86.44 97 PRO A O 1
ATOM 709 N N . PRO A 1 98 ? -11.154 25.156 23.555 1.00 88.00 98 PRO A N 1
ATOM 710 C CA . PRO A 1 98 ? -12.414 24.658 23.023 1.00 88.00 98 PRO A CA 1
ATOM 711 C C . PRO A 1 98 ? -12.183 23.952 21.684 1.00 88.00 98 PRO A C 1
ATOM 713 O O . PRO A 1 98 ? -11.339 24.360 20.880 1.00 88.00 98 PRO A O 1
ATOM 716 N N . ALA A 1 99 ? -12.950 22.889 21.437 1.00 88.19 99 ALA A N 1
ATOM 717 C CA . ALA A 1 99 ? -12.923 22.205 20.153 1.00 88.19 99 ALA A CA 1
ATOM 718 C C . ALA A 1 99 ? -13.313 23.171 19.021 1.00 88.19 99 ALA A C 1
ATOM 720 O O . ALA A 1 99 ? -14.189 24.020 19.216 1.00 88.19 99 ALA A O 1
ATOM 721 N N . PRO A 1 100 ? -12.717 23.047 17.823 1.00 89.00 100 PRO A N 1
ATOM 722 C CA . PRO A 1 100 ? -13.169 23.825 16.683 1.00 89.00 100 PRO A CA 1
ATOM 723 C C . PRO A 1 100 ? -14.630 23.472 16.388 1.00 89.00 100 PRO A C 1
ATOM 725 O O . PRO A 1 100 ? -14.966 22.305 16.202 1.00 89.00 100 PRO A O 1
ATOM 728 N N . GLY A 1 101 ? -15.499 24.483 16.313 1.00 88.12 101 GLY A N 1
ATOM 729 C CA . GLY A 1 101 ? -16.941 24.279 16.115 1.00 88.12 101 GLY A CA 1
ATOM 730 C C . GLY A 1 101 ? -17.318 23.591 14.793 1.00 88.12 101 GLY A C 1
ATOM 731 O O . GLY A 1 101 ? -18.452 23.154 14.631 1.00 88.12 101 GLY A O 1
ATOM 732 N N . SER A 1 102 ? -16.384 23.474 13.838 1.00 91.25 102 SER A N 1
ATOM 733 C CA . SER A 1 102 ? -16.554 22.692 12.609 1.00 91.25 102 SER A CA 1
ATOM 734 C C . SER A 1 102 ? -15.210 22.244 12.017 1.00 91.25 102 SER A C 1
ATOM 736 O O . SER A 1 102 ? -14.173 22.869 12.262 1.00 91.25 10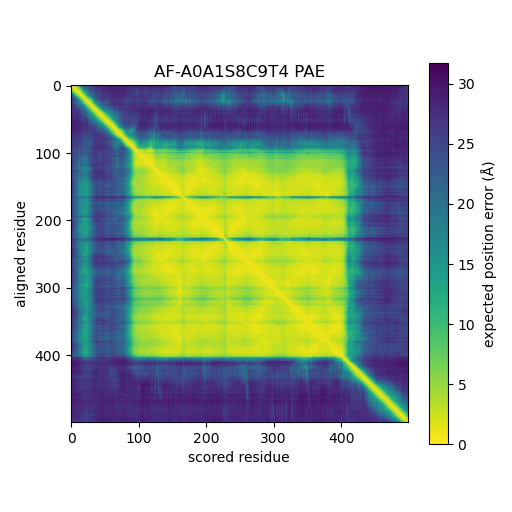2 SER A O 1
ATOM 738 N N . LEU A 1 103 ? -15.230 21.215 11.158 1.00 87.31 103 LEU A N 1
ATOM 739 C CA . LEU A 1 103 ? -14.048 20.771 10.403 1.00 87.31 103 LEU A CA 1
ATOM 740 C C . LEU A 1 103 ? -13.478 21.894 9.523 1.00 87.31 103 LEU A C 1
ATOM 742 O O . LEU A 1 103 ? -12.269 22.100 9.499 1.00 87.31 103 LEU A O 1
ATOM 746 N N . ARG A 1 104 ? -14.339 22.660 8.838 1.00 93.88 104 ARG A N 1
ATOM 747 C CA . ARG A 1 104 ? -13.920 23.780 7.978 1.00 93.88 104 ARG A CA 1
ATOM 748 C C . ARG A 1 104 ? -13.172 24.849 8.777 1.00 93.88 104 ARG A C 1
ATOM 750 O O . ARG A 1 104 ? -12.145 25.339 8.318 1.00 93.88 104 ARG A O 1
ATOM 757 N N . THR A 1 105 ? -13.664 25.187 9.970 1.00 92.44 105 THR A N 1
ATOM 758 C CA . THR A 1 105 ? -12.994 26.128 10.882 1.00 92.44 105 THR A CA 1
ATOM 759 C C . THR A 1 105 ? -11.657 25.570 11.363 1.00 92.44 105 THR A C 1
ATOM 761 O O . THR A 1 105 ? -10.659 26.283 11.342 1.00 92.44 105 THR A O 1
ATOM 764 N N . GLY A 1 106 ? -11.613 24.285 11.730 1.00 90.31 106 GLY A N 1
ATOM 765 C CA . GLY A 1 106 ? -10.373 23.618 12.128 1.00 90.31 106 GLY A CA 1
ATOM 766 C C . GLY A 1 106 ? -9.310 23.629 11.025 1.00 90.31 106 GLY A C 1
ATOM 767 O O . GLY A 1 106 ? -8.157 23.943 11.298 1.00 90.31 106 GLY A O 1
ATOM 768 N N . LEU A 1 107 ? -9.698 23.366 9.773 1.00 92.44 107 LEU A N 1
ATOM 769 C CA . LEU A 1 107 ? -8.780 23.375 8.627 1.00 92.44 107 LEU A CA 1
ATOM 770 C C . LEU A 1 107 ? -8.264 24.780 8.279 1.00 92.44 107 LEU A C 1
ATOM 772 O O . LEU A 1 107 ? -7.124 24.912 7.849 1.00 92.44 107 LEU A O 1
ATOM 776 N N . ARG A 1 108 ? -9.060 25.835 8.508 1.00 95.56 108 ARG A N 1
ATOM 777 C CA . ARG A 1 108 ? -8.605 27.234 8.367 1.00 95.56 108 ARG A CA 1
ATOM 778 C C . ARG A 1 108 ? -7.585 27.642 9.430 1.00 95.56 108 ARG A C 1
ATOM 780 O O . ARG A 1 108 ? -6.771 28.523 9.184 1.00 95.56 108 ARG A O 1
ATOM 787 N N . HIS A 1 109 ? -7.616 26.997 10.594 1.00 93.25 109 HIS A N 1
ATOM 788 C CA . HIS A 1 109 ? -6.718 27.270 11.714 1.00 93.25 109 HIS A CA 1
ATOM 789 C C . HIS A 1 109 ? -5.987 25.996 12.140 1.00 93.25 109 HIS A C 1
ATOM 791 O O . HIS A 1 109 ? -6.089 25.559 13.289 1.00 93.25 109 HIS A O 1
ATOM 797 N N . LEU A 1 110 ? -5.233 25.407 11.206 1.00 91.94 110 LEU A N 1
ATOM 798 C CA . LEU A 1 110 ? -4.594 24.100 11.379 1.00 91.94 110 LEU A CA 1
ATOM 799 C C . LEU A 1 110 ? -3.764 24.010 12.670 1.00 91.94 110 LEU A C 1
ATOM 801 O O . LEU A 1 110 ? -3.871 23.029 13.397 1.00 91.94 110 LEU A O 1
ATOM 805 N N . GLY A 1 111 ? -3.012 25.058 13.022 1.00 94.06 111 GLY A N 1
ATOM 806 C CA . GLY A 1 111 ? -2.240 25.094 14.270 1.00 94.06 111 GLY A CA 1
ATOM 807 C C . GLY A 1 111 ? -3.103 25.039 15.540 1.00 94.06 111 GLY A C 1
ATOM 808 O O . GLY A 1 111 ? -2.743 24.374 16.508 1.00 94.06 111 GLY A O 1
ATOM 809 N N . ALA A 1 112 ? -4.271 25.690 15.552 1.00 91.69 112 ALA A N 1
ATOM 810 C CA . ALA A 1 112 ? -5.208 25.608 16.674 1.00 91.69 112 ALA A CA 1
ATOM 811 C C . ALA A 1 112 ? -5.870 24.225 16.752 1.00 91.69 112 ALA A C 1
ATOM 813 O O . ALA A 1 112 ? -5.947 23.652 17.837 1.00 91.69 112 ALA A O 1
ATOM 814 N N . LEU A 1 113 ? -6.267 23.664 15.604 1.00 91.31 113 LEU A N 1
ATOM 815 C CA . LEU A 1 113 ? -6.797 22.302 15.512 1.00 91.31 113 LEU A CA 1
ATOM 816 C C . LEU A 1 113 ? -5.782 21.270 16.024 1.00 91.31 113 LEU A C 1
ATOM 818 O O . LEU A 1 113 ? -6.150 20.403 16.811 1.00 91.31 113 LEU A O 1
ATOM 822 N N . LEU A 1 114 ? -4.510 21.377 15.627 1.00 91.50 114 LEU A N 1
ATOM 823 C CA . LEU A 1 114 ? -3.446 20.473 16.068 1.00 91.50 114 LEU A CA 1
ATOM 824 C C . LEU A 1 114 ? -3.176 20.591 17.571 1.00 91.50 114 LEU A C 1
ATOM 826 O O . LEU A 1 114 ? -3.079 19.568 18.242 1.00 91.50 114 LEU A O 1
ATOM 830 N N . ARG A 1 115 ? -3.113 21.813 18.121 1.00 92.25 115 ARG A N 1
ATOM 831 C CA . ARG A 1 115 ? -2.964 22.020 19.574 1.00 92.25 115 ARG A CA 1
ATOM 832 C C . ARG A 1 115 ? -4.133 21.432 20.358 1.00 92.25 115 ARG A C 1
ATOM 834 O O . ARG A 1 115 ? -3.913 20.793 21.382 1.00 92.25 115 ARG A O 1
ATOM 841 N N . TRP A 1 116 ? -5.357 21.616 19.869 1.00 93.38 116 TRP A N 1
ATOM 842 C CA . TRP A 1 116 ? -6.544 21.024 20.478 1.00 93.38 116 TRP A CA 1
ATOM 843 C C . TRP A 1 116 ? -6.515 19.491 20.419 1.00 93.38 116 TRP A C 1
ATOM 845 O O . TRP A 1 116 ? -6.666 18.840 21.451 1.00 93.38 116 TRP A O 1
ATOM 855 N N . LEU A 1 117 ? -6.252 18.909 19.241 1.00 91.31 117 LEU A N 1
ATOM 856 C CA . LEU A 1 117 ? -6.121 17.459 19.071 1.00 91.31 117 LEU A CA 1
ATOM 857 C C . LEU A 1 117 ? -5.054 16.887 20.003 1.00 91.31 117 LEU A C 1
ATOM 859 O O . LEU A 1 117 ? -5.285 15.866 20.642 1.00 91.31 117 LEU A O 1
ATOM 863 N N . TRP A 1 118 ? -3.907 17.559 20.105 1.00 93.00 118 TRP A N 1
ATOM 864 C CA . TRP A 1 118 ? -2.838 17.173 21.013 1.00 93.00 118 TRP A CA 1
ATOM 865 C C . TRP A 1 118 ? -3.314 17.186 22.468 1.00 93.00 118 TRP A C 1
ATOM 867 O O . TRP A 1 118 ? -3.234 16.163 23.139 1.00 93.00 118 TRP A O 1
ATOM 877 N N . ALA A 1 119 ? -3.884 18.299 22.937 1.00 91.94 119 ALA A N 1
ATOM 878 C CA . ALA A 1 119 ? -4.353 18.437 24.315 1.00 91.94 119 ALA A CA 1
ATOM 879 C C . ALA A 1 119 ? -5.417 17.391 24.701 1.00 91.94 119 ALA A C 1
ATOM 881 O O . ALA A 1 119 ? -5.421 16.906 25.829 1.00 91.94 119 ALA A O 1
ATOM 882 N N . VAL A 1 120 ? -6.304 17.024 23.771 1.00 91.69 120 VAL A N 1
ATOM 883 C CA . VAL A 1 120 ? -7.383 16.057 24.028 1.00 91.69 120 VAL A CA 1
ATOM 884 C C . VAL A 1 120 ? -6.899 14.610 23.922 1.00 91.69 120 VAL A C 1
ATOM 886 O O . VAL A 1 120 ? -7.203 13.781 24.782 1.00 91.69 120 VAL A O 1
ATOM 889 N N . TYR A 1 121 ? -6.158 14.280 22.864 1.00 93.44 121 TYR A N 1
ATOM 890 C CA . TYR A 1 121 ? -5.911 12.890 22.476 1.00 93.44 121 TYR A CA 1
ATOM 891 C C . TYR A 1 121 ? -4.507 12.385 22.805 1.00 93.44 121 TYR A C 1
ATOM 893 O O . TYR A 1 121 ? -4.335 11.182 23.029 1.00 93.44 121 TYR A O 1
ATOM 901 N N . MET A 1 122 ? -3.511 13.268 22.899 1.00 95.50 122 MET A N 1
ATOM 902 C CA . MET A 1 122 ? -2.171 12.907 23.361 1.00 95.50 122 MET A CA 1
ATOM 903 C C . MET A 1 122 ? -2.128 12.967 24.885 1.00 95.50 122 MET A C 1
ATOM 905 O O . MET A 1 122 ? -1.478 13.815 25.486 1.00 95.50 122 MET A O 1
ATOM 909 N N . THR A 1 123 ? -2.807 12.007 25.513 1.00 95.31 123 THR A N 1
ATOM 910 C CA . THR A 1 123 ? -2.691 11.717 26.948 1.00 95.31 123 THR A CA 1
ATOM 911 C C . THR A 1 123 ? -2.108 10.314 27.140 1.00 95.31 123 THR A C 1
ATOM 913 O O . THR A 1 123 ? -2.581 9.394 26.460 1.00 95.31 123 THR A O 1
ATOM 916 N N . PRO A 1 124 ? -1.117 10.111 28.037 1.00 97.50 124 PRO A N 1
ATOM 917 C CA . PRO A 1 124 ? -0.508 8.802 28.258 1.00 97.50 124 PRO A CA 1
ATOM 918 C C . PRO A 1 124 ? -1.552 7.726 28.565 1.00 97.50 124 PRO A C 1
ATOM 920 O O . PRO A 1 124 ? -2.441 7.925 29.393 1.00 97.50 124 PRO A O 1
ATOM 923 N N . GLY A 1 125 ? -1.445 6.566 27.922 1.00 96.94 125 GLY A N 1
ATOM 924 C CA . GLY A 1 125 ? -2.388 5.473 28.126 1.00 96.94 125 GLY A CA 1
ATOM 925 C C . GLY A 1 125 ? -1.814 4.106 27.783 1.00 96.94 125 GLY A C 1
ATOM 926 O O . GLY A 1 125 ? -0.818 3.967 27.078 1.00 96.94 125 GLY A O 1
ATOM 927 N N . ARG A 1 126 ? -2.451 3.057 28.312 1.00 97.81 126 ARG A N 1
ATOM 928 C CA . ARG A 1 126 ? -2.085 1.669 28.003 1.00 97.81 126 ARG A CA 1
ATOM 929 C C . ARG A 1 126 ? -2.827 1.190 26.749 1.00 97.81 126 ARG A C 1
ATOM 931 O O . ARG A 1 126 ? -3.989 1.558 26.575 1.00 97.81 126 ARG A O 1
ATOM 938 N N . PRO A 1 127 ? -2.214 0.331 25.911 1.00 98.25 127 PRO A N 1
ATOM 939 C CA . PRO A 1 127 ? -2.906 -0.291 24.783 1.00 98.25 127 PRO A CA 1
ATOM 940 C C . PRO A 1 127 ? -4.186 -0.993 25.238 1.00 98.25 127 PRO A C 1
ATOM 942 O O . PRO A 1 127 ? -4.174 -1.735 26.221 1.00 98.25 127 PRO A O 1
ATOM 945 N N . GLY A 1 128 ? -5.267 -0.782 24.498 1.00 96.88 128 GLY A N 1
ATOM 946 C CA . GLY A 1 128 ? -6.613 -1.235 24.832 1.00 96.88 128 GLY A CA 1
ATOM 947 C C . GLY A 1 128 ? -7.433 -0.203 25.594 1.00 96.88 128 GLY A C 1
ATOM 948 O O . GLY A 1 128 ? -8.459 -0.553 26.175 1.00 96.88 128 GLY A O 1
ATOM 949 N N . ARG A 1 129 ? -7.001 1.064 25.583 1.00 97.06 129 ARG A N 1
ATOM 950 C CA . ARG A 1 129 ? -7.768 2.177 26.138 1.00 97.06 129 ARG A CA 1
ATOM 951 C C . ARG A 1 129 ? -9.159 2.227 25.487 1.00 97.06 129 ARG A C 1
ATOM 953 O O . ARG A 1 129 ? -9.246 2.132 24.254 1.00 97.06 129 ARG A O 1
ATOM 960 N N . PRO A 1 130 ? -10.243 2.391 26.274 1.00 97.19 130 PRO A N 1
ATOM 961 C CA . PRO A 1 130 ? -11.578 2.582 25.726 1.00 97.19 130 PRO A CA 1
ATOM 962 C C . PRO A 1 130 ? -11.562 3.680 24.665 1.00 97.19 130 PRO A C 1
ATOM 964 O O . PRO A 1 130 ? -11.061 4.773 24.900 1.00 97.19 130 PRO A O 1
ATOM 967 N N . THR A 1 131 ? -12.051 3.349 23.476 1.00 97.38 131 THR A N 1
ATOM 968 C CA . THR A 1 131 ? -12.081 4.249 22.322 1.00 97.38 131 THR A CA 1
ATOM 969 C C . THR A 1 131 ? -13.492 4.205 21.771 1.00 97.38 131 THR A C 1
ATOM 971 O O . THR A 1 131 ? -14.010 3.121 21.479 1.00 97.38 131 THR A O 1
ATOM 974 N N . SER A 1 132 ? -14.141 5.359 21.655 1.00 97.44 132 SER A N 1
ATOM 975 C CA . SER A 1 132 ? -15.478 5.421 21.077 1.00 97.44 132 SER A CA 1
ATOM 976 C C . SER A 1 132 ? -15.447 4.986 19.608 1.00 97.44 132 SER A C 1
ATOM 978 O O . SER A 1 132 ? -14.427 5.059 18.920 1.00 97.44 132 SER A O 1
ATOM 980 N N . GLN A 1 133 ? -16.590 4.546 19.078 1.00 97.94 133 GLN A N 1
ATOM 981 C CA . GLN A 1 133 ? -16.669 4.149 17.669 1.00 97.94 133 GLN A CA 1
ATOM 982 C C . GLN A 1 133 ? -16.407 5.319 16.717 1.00 97.94 133 GLN A C 1
ATOM 984 O O . GLN A 1 133 ? -15.934 5.093 15.608 1.00 97.94 133 GLN A O 1
ATOM 989 N N . LEU A 1 134 ? -16.716 6.552 17.126 1.00 96.19 134 LEU A N 1
ATOM 990 C CA . LEU A 1 134 ? -16.430 7.735 16.323 1.00 96.19 134 LEU A CA 1
ATOM 991 C C . LEU A 1 134 ? -14.919 7.983 16.243 1.00 96.19 134 LEU A C 1
ATOM 993 O O . LEU A 1 134 ? -14.385 8.069 15.143 1.00 96.19 134 LEU A O 1
ATOM 997 N N . GLU A 1 135 ? -14.224 8.007 17.381 1.00 96.06 135 GLU A N 1
ATOM 998 C CA . GLU A 1 135 ? -12.762 8.162 17.438 1.00 96.06 135 GLU A CA 1
ATOM 999 C C . GLU A 1 135 ? -12.050 7.064 16.652 1.00 96.06 135 GLU A C 1
ATOM 1001 O O . GLU A 1 135 ? -11.172 7.347 15.839 1.00 96.06 135 GLU A O 1
ATOM 1006 N N . LEU A 1 136 ? -12.486 5.812 16.816 1.00 97.88 136 LEU A N 1
ATOM 1007 C CA . LEU A 1 136 ? -11.926 4.687 16.077 1.00 97.88 136 LEU A CA 1
ATOM 1008 C C . LEU A 1 136 ? -12.054 4.888 14.559 1.00 97.88 136 LEU A C 1
ATOM 1010 O O . LEU A 1 136 ? -11.115 4.610 13.818 1.00 97.88 136 LEU A O 1
ATOM 1014 N N . ARG A 1 137 ? -13.191 5.399 14.073 1.00 97.56 137 ARG A N 1
ATOM 1015 C CA . ARG A 1 137 ? -13.385 5.683 12.641 1.00 97.56 137 ARG A CA 1
ATOM 1016 C C . ARG A 1 137 ? -12.452 6.776 12.146 1.00 97.56 137 ARG A C 1
ATOM 1018 O O . ARG A 1 137 ? -11.925 6.620 11.051 1.00 97.56 137 ARG A O 1
ATOM 1025 N N . TRP A 1 138 ? -12.221 7.833 12.922 1.00 96.12 138 TRP A N 1
ATOM 1026 C CA . TRP A 1 138 ? -11.273 8.888 12.552 1.00 96.12 138 TRP A CA 1
ATOM 1027 C C . TRP A 1 138 ? -9.849 8.344 12.454 1.00 96.12 138 TRP A C 1
ATOM 1029 O O . TRP A 1 138 ? -9.195 8.516 11.427 1.00 96.12 138 TRP A O 1
ATOM 1039 N N . ILE A 1 139 ? -9.415 7.595 13.471 1.00 97.69 139 ILE A N 1
ATOM 1040 C CA . ILE A 1 139 ? -8.085 6.977 13.519 1.00 97.69 139 ILE A CA 1
ATOM 1041 C C . ILE A 1 139 ? -7.868 6.048 12.316 1.00 97.69 139 ILE A C 1
ATOM 1043 O O . ILE A 1 139 ? -6.850 6.129 11.634 1.00 97.69 139 ILE A O 1
ATOM 1047 N N . TYR A 1 140 ? -8.833 5.179 12.008 1.00 98.50 140 TYR A N 1
ATOM 1048 C CA . TYR A 1 140 ? -8.688 4.236 10.896 1.00 98.50 140 TYR A CA 1
ATOM 1049 C C . TYR A 1 140 ? -8.939 4.855 9.519 1.00 98.50 140 TYR A C 1
ATOM 1051 O O . TYR A 1 140 ? -8.389 4.368 8.537 1.00 98.50 140 TYR A O 1
ATOM 1059 N N . THR A 1 141 ? -9.684 5.958 9.431 1.00 98.19 141 THR A N 1
ATOM 1060 C CA . THR A 1 141 ? -9.716 6.786 8.214 1.00 98.19 141 THR A CA 1
ATOM 1061 C C . THR A 1 141 ? -8.336 7.376 7.932 1.00 98.19 141 THR A C 1
ATOM 1063 O O . THR A 1 141 ? -7.893 7.338 6.789 1.00 98.19 141 THR A O 1
ATOM 1066 N N . ALA A 1 142 ? -7.621 7.844 8.961 1.00 97.81 142 ALA A N 1
ATOM 1067 C CA . ALA A 1 142 ? -6.254 8.337 8.804 1.00 97.81 142 ALA A CA 1
ATOM 1068 C C . ALA A 1 142 ? -5.285 7.229 8.356 1.00 97.81 142 ALA A C 1
ATOM 1070 O O . ALA A 1 142 ? -4.475 7.469 7.465 1.00 97.81 142 ALA A O 1
ATOM 1071 N N . TRP A 1 143 ? -5.413 6.001 8.880 1.00 98.69 143 TRP A N 1
ATOM 1072 C CA . TRP A 1 143 ? -4.663 4.844 8.366 1.00 98.69 143 TRP A CA 1
ATOM 1073 C C . TRP A 1 143 ? -4.948 4.572 6.883 1.00 98.69 143 TRP A C 1
ATOM 1075 O O . TRP A 1 143 ? -4.012 4.397 6.107 1.00 98.69 143 TRP A O 1
ATOM 1085 N N . LEU A 1 144 ? -6.224 4.553 6.477 1.00 98.75 144 LEU A N 1
ATOM 1086 C CA . LEU A 1 144 ? -6.597 4.353 5.072 1.00 98.75 144 LEU A CA 1
ATOM 1087 C C . LEU A 1 144 ? -6.038 5.463 4.174 1.00 98.75 144 LEU A C 1
ATOM 1089 O O . LEU A 1 144 ? -5.539 5.168 3.095 1.00 98.75 144 LEU A O 1
ATOM 1093 N N . ALA A 1 145 ? -6.092 6.720 4.620 1.00 98.56 145 ALA A N 1
ATOM 1094 C CA . ALA A 1 145 ? -5.530 7.847 3.884 1.00 98.56 145 ALA A CA 1
ATOM 1095 C C . ALA A 1 145 ? -4.004 7.733 3.753 1.00 98.56 145 ALA A C 1
ATOM 1097 O O . ALA A 1 145 ? -3.473 7.894 2.660 1.00 98.56 145 ALA A O 1
ATOM 1098 N N . ALA A 1 146 ? 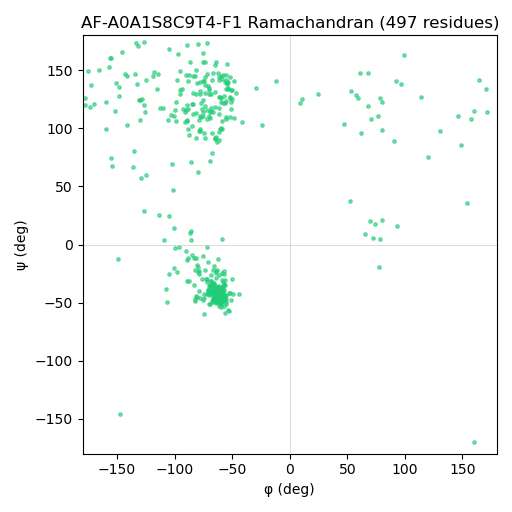-3.301 7.389 4.835 1.00 98.50 146 ALA A N 1
ATOM 1099 C CA . ALA A 1 146 ? -1.850 7.229 4.824 1.00 98.50 146 ALA A CA 1
ATOM 1100 C C . ALA A 1 146 ? -1.399 6.142 3.835 1.00 98.50 146 ALA A C 1
ATOM 1102 O O . ALA A 1 146 ? -0.488 6.364 3.037 1.00 98.50 146 ALA A O 1
ATOM 1103 N N . PHE A 1 147 ? -2.078 4.991 3.832 1.00 98.56 147 PHE A N 1
ATOM 1104 C CA . PHE A 1 147 ? -1.788 3.920 2.879 1.00 98.56 147 PHE A CA 1
ATOM 1105 C C . PHE A 1 147 ? -2.258 4.228 1.457 1.00 98.56 147 PHE A C 1
ATOM 1107 O O . PHE A 1 147 ? -1.601 3.797 0.518 1.00 98.56 147 PHE A O 1
ATOM 1114 N N . ALA A 1 148 ? -3.318 5.018 1.270 1.00 98.62 148 ALA A N 1
ATOM 1115 C CA . ALA A 1 148 ? -3.694 5.507 -0.055 1.00 98.62 148 ALA A CA 1
ATOM 1116 C C . ALA A 1 148 ? -2.601 6.404 -0.652 1.00 98.62 148 ALA A C 1
ATOM 1118 O O . ALA A 1 148 ? -2.241 6.227 -1.812 1.00 98.62 148 ALA A O 1
ATOM 1119 N N . LEU A 1 149 ? -2.035 7.319 0.145 1.00 98.44 149 LEU A N 1
ATOM 1120 C CA . LEU A 1 149 ? -0.907 8.156 -0.274 1.00 98.44 149 LEU A CA 1
ATOM 1121 C C . LEU A 1 149 ? 0.313 7.301 -0.630 1.00 98.44 149 LEU A C 1
ATOM 1123 O O . LEU A 1 149 ? 0.919 7.523 -1.672 1.00 98.44 149 LEU A O 1
ATOM 1127 N N . LYS A 1 150 ? 0.630 6.286 0.189 1.00 97.19 150 LYS A N 1
ATOM 1128 C CA . LYS A 1 150 ? 1.709 5.327 -0.105 1.00 97.19 150 LYS A CA 1
ATOM 1129 C C . LYS A 1 150 ? 1.459 4.569 -1.407 1.00 97.19 150 LYS A C 1
ATOM 1131 O O . LYS A 1 150 ? 2.336 4.537 -2.246 1.00 97.19 150 LYS A O 1
ATOM 1136 N N . MET A 1 151 ? 0.273 3.999 -1.590 1.00 97.56 151 MET A N 1
ATOM 1137 C CA . MET A 1 151 ? -0.084 3.210 -2.773 1.00 97.56 151 MET A CA 1
ATOM 1138 C C . MET A 1 151 ? -0.055 4.047 -4.062 1.00 97.56 151 MET A C 1
ATOM 1140 O O . MET A 1 151 ? 0.431 3.595 -5.097 1.00 97.56 151 MET A O 1
ATOM 1144 N N . LEU A 1 152 ? -0.563 5.284 -4.011 1.00 98.06 152 LEU A N 1
ATOM 1145 C CA . LEU A 1 152 ? -0.499 6.225 -5.133 1.00 98.06 152 LEU A CA 1
ATOM 1146 C C . LEU A 1 152 ? 0.939 6.653 -5.431 1.00 98.06 152 LEU A C 1
ATOM 1148 O O . LEU A 1 152 ? 1.345 6.623 -6.590 1.00 98.06 152 LEU A O 1
ATOM 1152 N N . GLY A 1 153 ? 1.697 7.019 -4.394 1.00 97.00 153 GLY A N 1
ATOM 1153 C CA . GLY A 1 153 ? 3.100 7.399 -4.514 1.00 97.00 153 GLY A CA 1
ATOM 1154 C C . GLY A 1 153 ? 3.932 6.269 -5.101 1.00 97.00 153 GLY A C 1
ATOM 1155 O O . GLY A 1 153 ? 4.599 6.481 -6.100 1.00 97.00 153 GLY A O 1
ATOM 1156 N N . SER A 1 154 ? 3.828 5.058 -4.552 1.00 95.06 154 SER A N 1
ATOM 1157 C CA . SER A 1 154 ? 4.578 3.877 -4.986 1.00 95.06 154 SER A CA 1
ATOM 1158 C C . SER A 1 154 ? 4.249 3.459 -6.420 1.00 95.06 154 SER A C 1
ATOM 1160 O O . SER A 1 154 ? 5.156 3.166 -7.191 1.00 95.06 154 SER A O 1
ATOM 1162 N N . SER A 1 155 ? 2.975 3.464 -6.822 1.00 95.25 155 SER A N 1
ATOM 1163 C CA . SER A 1 155 ? 2.604 3.101 -8.199 1.00 95.25 155 SER A CA 1
ATOM 1164 C C . SER A 1 155 ? 3.094 4.123 -9.226 1.00 95.25 155 SER A C 1
ATOM 1166 O O . SER A 1 155 ? 3.443 3.746 -10.346 1.00 95.25 155 SER A O 1
ATOM 1168 N N . TRP A 1 156 ? 3.128 5.405 -8.851 1.00 97.25 156 TRP A N 1
ATOM 1169 C CA . TRP A 1 156 ? 3.737 6.449 -9.670 1.00 97.25 156 TRP A CA 1
ATOM 1170 C C . TRP A 1 156 ? 5.266 6.321 -9.695 1.00 97.25 156 TRP A C 1
ATOM 1172 O O . TRP A 1 156 ? 5.861 6.464 -10.757 1.00 97.25 156 TRP A O 1
ATOM 1182 N N . ASP A 1 157 ? 5.882 5.974 -8.567 1.00 94.75 157 ASP A N 1
ATOM 1183 C CA . ASP A 1 157 ? 7.331 5.825 -8.402 1.00 94.75 157 ASP A CA 1
ATOM 1184 C C . ASP A 1 157 ? 7.939 4.791 -9.355 1.00 94.75 157 ASP A C 1
ATOM 1186 O O . ASP A 1 157 ? 8.898 5.078 -10.064 1.00 94.75 157 ASP A O 1
ATOM 1190 N N . VAL A 1 158 ? 7.317 3.611 -9.473 1.00 94.50 158 VAL A N 1
ATOM 1191 C CA . VAL A 1 158 ? 7.788 2.594 -10.431 1.00 94.50 158 VAL A CA 1
ATOM 1192 C C . VAL A 1 158 ? 7.759 3.157 -11.849 1.00 94.50 158 VAL A C 1
ATOM 1194 O O . VAL A 1 158 ? 8.729 3.045 -12.589 1.00 94.50 158 VAL A O 1
ATOM 1197 N N . SER A 1 159 ? 6.663 3.815 -12.225 1.00 95.56 159 SER A N 1
ATOM 1198 C CA . SER A 1 159 ? 6.538 4.408 -13.553 1.00 95.56 159 SER A CA 1
ATOM 1199 C C . SER A 1 159 ? 7.550 5.530 -13.798 1.00 95.56 159 SER A C 1
ATOM 1201 O O . SER A 1 159 ? 8.031 5.675 -14.922 1.00 95.56 159 SER A O 1
ATOM 1203 N N . TRP A 1 160 ? 7.857 6.315 -12.761 1.00 95.69 160 TRP A N 1
ATOM 1204 C CA . TRP A 1 160 ? 8.859 7.377 -12.777 1.00 95.69 160 TRP A CA 1
ATOM 1205 C C . TRP A 1 160 ? 10.241 6.811 -13.079 1.00 95.69 160 TRP A C 1
ATOM 1207 O O . TRP A 1 160 ? 10.890 7.277 -14.009 1.00 95.69 160 TRP A O 1
ATOM 1217 N N . HIS A 1 161 ? 10.645 5.753 -12.379 1.00 92.94 161 HIS A N 1
ATOM 1218 C CA . HIS A 1 161 ? 11.958 5.122 -12.545 1.00 92.94 161 HIS A CA 1
ATOM 1219 C C . HIS A 1 161 ? 12.130 4.341 -13.857 1.00 92.94 161 HIS A C 1
ATOM 1221 O O . HIS A 1 161 ? 13.254 4.052 -14.256 1.00 92.94 161 HIS A O 1
ATOM 1227 N N . PHE A 1 162 ? 11.042 4.036 -14.572 1.00 94.69 162 PHE A N 1
ATOM 1228 C CA . PHE A 1 162 ? 11.108 3.545 -15.957 1.00 94.69 162 PHE A CA 1
ATOM 1229 C C . PHE A 1 162 ? 11.233 4.663 -17.005 1.00 94.69 162 PHE A C 1
ATOM 1231 O O . PHE A 1 162 ? 11.489 4.377 -18.175 1.00 94.69 162 PHE A O 1
ATOM 1238 N N . LYS A 1 163 ? 11.028 5.924 -16.612 1.00 95.19 163 LYS A N 1
ATOM 1239 C CA . LYS A 1 163 ? 11.105 7.088 -17.499 1.00 95.19 163 LYS A CA 1
ATOM 1240 C C . LYS A 1 163 ? 12.366 7.911 -17.253 1.00 95.19 163 LYS A C 1
ATOM 1242 O O . LYS A 1 163 ? 13.073 8.237 -18.201 1.00 95.19 163 LYS A O 1
ATOM 1247 N N . TRP A 1 164 ? 12.646 8.234 -15.998 1.00 93.12 164 TRP A N 1
ATOM 1248 C CA . TRP A 1 164 ? 13.684 9.176 -15.605 1.00 93.12 164 TRP A CA 1
ATOM 1249 C C . TRP A 1 164 ? 14.763 8.526 -14.754 1.00 93.12 164 TRP A C 1
ATOM 1251 O O . TRP A 1 164 ? 14.507 7.618 -13.964 1.00 93.12 164 TRP A O 1
ATOM 1261 N N . LEU A 1 165 ? 15.979 9.051 -14.901 1.00 86.75 165 LEU A N 1
ATOM 1262 C CA . LEU A 1 165 ? 17.057 8.786 -13.965 1.00 86.75 165 LEU A CA 1
ATOM 1263 C C . LEU A 1 165 ? 16.751 9.507 -12.644 1.00 86.75 165 LEU A C 1
ATOM 1265 O O . LEU A 1 165 ? 16.282 10.642 -12.646 1.00 86.75 165 LEU A O 1
ATOM 1269 N N . ARG A 1 166 ? 16.974 8.794 -11.538 1.00 77.19 166 ARG A N 1
ATOM 1270 C CA . ARG A 1 166 ? 16.670 9.154 -10.144 1.00 77.19 166 ARG A CA 1
ATOM 1271 C C . ARG A 1 166 ? 16.694 10.662 -9.828 1.00 77.19 166 ARG A C 1
ATOM 1273 O O . ARG A 1 166 ? 17.686 11.337 -10.083 1.00 77.19 166 ARG A O 1
ATOM 1280 N N . ASP A 1 167 ? 15.670 11.112 -9.101 1.00 76.94 167 ASP A N 1
ATOM 1281 C CA . ASP A 1 167 ? 15.625 12.399 -8.395 1.00 76.94 167 ASP A CA 1
ATOM 1282 C C . ASP A 1 167 ? 15.226 12.143 -6.929 1.00 76.94 167 ASP A C 1
ATOM 1284 O O . ASP A 1 167 ? 14.210 11.498 -6.679 1.00 76.94 167 ASP A O 1
ATOM 1288 N N . ASP A 1 168 ? 16.024 12.604 -5.957 1.00 79.44 168 ASP A N 1
ATOM 1289 C CA . ASP A 1 168 ? 15.753 12.415 -4.518 1.00 79.44 168 ASP A CA 1
ATOM 1290 C C . ASP A 1 168 ? 14.488 13.169 -4.051 1.00 79.44 168 ASP A C 1
ATOM 1292 O O . ASP A 1 168 ? 13.931 12.864 -2.994 1.00 79.44 168 ASP A O 1
ATOM 1296 N N . LEU A 1 169 ? 14.031 14.159 -4.826 1.00 87.69 169 LEU A N 1
ATOM 1297 C CA . LEU A 1 169 ? 12.804 14.918 -4.580 1.00 87.69 169 LEU A CA 1
ATOM 1298 C C . LEU A 1 169 ? 11.744 14.656 -5.653 1.00 87.69 169 LEU A C 1
ATOM 1300 O O . LEU A 1 169 ? 10.850 15.487 -5.850 1.00 87.69 169 LEU A O 1
ATOM 1304 N N . ALA A 1 170 ? 11.803 13.489 -6.305 1.00 90.38 170 ALA A N 1
ATOM 1305 C CA . ALA A 1 170 ? 10.800 13.093 -7.276 1.00 90.38 170 ALA A CA 1
ATOM 1306 C C . ALA A 1 170 ? 9.388 13.248 -6.666 1.00 90.38 170 ALA A C 1
ATOM 1308 O O . ALA A 1 170 ? 9.129 12.796 -5.544 1.00 90.38 170 ALA A O 1
ATOM 1309 N N . PRO A 1 171 ? 8.432 13.856 -7.384 1.00 94.75 171 PRO A N 1
ATOM 1310 C CA . PRO A 1 171 ? 7.045 13.963 -6.946 1.00 94.75 171 PRO A CA 1
ATOM 1311 C C . PRO A 1 171 ? 6.422 12.681 -6.340 1.00 94.75 171 PRO A C 1
ATOM 1313 O O . PRO A 1 171 ? 5.776 12.795 -5.289 1.00 94.75 171 PRO A O 1
ATOM 1316 N N . PRO A 1 172 ? 6.624 11.458 -6.888 1.00 94.94 172 PRO A N 1
ATOM 1317 C CA . PRO A 1 172 ? 6.167 10.232 -6.227 1.00 94.94 172 PRO A CA 1
ATOM 1318 C C . PRO A 1 172 ? 6.802 9.996 -4.847 1.00 94.94 172 PRO A C 1
ATOM 1320 O O . PRO A 1 172 ? 6.110 9.540 -3.930 1.00 94.94 172 PRO A O 1
ATOM 1323 N N . HIS A 1 173 ? 8.076 10.355 -4.647 1.00 93.06 173 HIS A N 1
ATOM 1324 C CA . HIS A 1 173 ? 8.761 10.255 -3.350 1.00 93.06 173 HIS A CA 1
ATOM 1325 C C . HIS A 1 173 ? 8.168 11.208 -2.325 1.00 93.06 173 HIS A C 1
ATOM 1327 O O . HIS A 1 173 ? 8.010 10.822 -1.167 1.00 93.06 173 HIS A O 1
ATOM 1333 N N . LEU A 1 174 ? 7.774 12.418 -2.728 1.00 95.31 174 LEU A N 1
ATOM 1334 C CA . LEU A 1 174 ? 7.101 13.368 -1.837 1.00 95.31 174 LEU A CA 1
ATOM 1335 C C . LEU A 1 174 ? 5.748 12.823 -1.367 1.00 95.31 174 LEU A C 1
ATOM 1337 O O . LEU A 1 174 ? 5.442 12.859 -0.171 1.00 95.31 174 LEU A O 1
ATOM 1341 N N . LEU A 1 175 ? 4.963 12.250 -2.284 1.00 96.75 175 LEU A N 1
ATOM 1342 C CA . LEU A 1 175 ? 3.673 11.642 -1.956 1.00 96.75 175 LEU A CA 1
ATOM 1343 C C . LEU A 1 175 ? 3.840 10.434 -1.020 1.00 96.75 175 LEU A C 1
ATOM 1345 O O . LEU A 1 175 ? 3.137 10.304 -0.012 1.00 96.75 175 LEU A O 1
ATOM 1349 N N . ASN A 1 176 ? 4.837 9.594 -1.301 1.00 94.69 176 ASN A N 1
ATOM 1350 C CA . ASN A 1 176 ? 5.240 8.495 -0.436 1.00 94.69 176 ASN A CA 1
ATOM 1351 C C . ASN A 1 176 ? 5.684 8.990 0.948 1.00 94.69 176 ASN A C 1
ATOM 1353 O O . ASN A 1 176 ? 5.269 8.440 1.971 1.00 94.69 176 ASN A O 1
ATOM 1357 N N . THR A 1 177 ? 6.513 10.024 1.006 1.00 95.38 177 THR A N 1
ATOM 1358 C CA . THR A 1 177 ? 7.025 10.596 2.255 1.00 95.38 177 THR A CA 1
ATOM 1359 C C . THR A 1 177 ? 5.887 11.137 3.105 1.00 95.38 177 THR A C 1
ATOM 1361 O O . THR A 1 177 ? 5.826 10.836 4.297 1.00 95.38 177 THR A O 1
ATOM 1364 N N . LEU A 1 178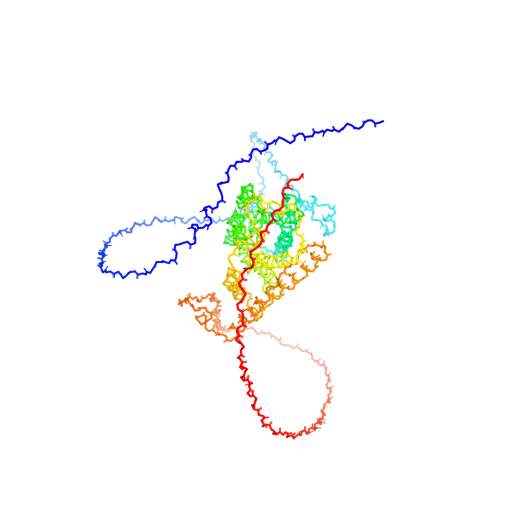 ? 4.922 11.831 2.497 1.00 97.50 178 LEU A N 1
ATOM 1365 C CA . LEU A 1 178 ? 3.728 12.301 3.193 1.00 97.50 178 LEU A CA 1
ATOM 1366 C C . LEU A 1 178 ? 2.951 11.139 3.830 1.00 97.50 178 LEU A C 1
ATOM 1368 O O . LEU A 1 178 ? 2.617 11.195 5.014 1.00 97.50 178 LEU A O 1
ATOM 1372 N N . GLY A 1 179 ? 2.725 10.053 3.083 1.00 97.81 179 GLY A N 1
ATOM 1373 C CA . GLY A 1 179 ? 2.106 8.841 3.624 1.00 97.81 179 GLY A CA 1
ATOM 1374 C C . GLY A 1 179 ? 2.896 8.239 4.796 1.00 97.81 179 GLY A C 1
ATOM 1375 O O . GLY A 1 179 ? 2.306 7.894 5.822 1.00 97.81 179 GLY A O 1
ATOM 1376 N N . THR A 1 180 ? 4.230 8.179 4.694 1.00 97.62 180 THR A N 1
ATOM 1377 C CA . THR A 1 180 ? 5.112 7.714 5.781 1.00 97.62 180 THR A CA 1
ATOM 1378 C C . THR A 1 180 ? 4.985 8.589 7.027 1.00 97.62 180 THR A C 1
ATOM 1380 O O . THR A 1 180 ? 4.850 8.057 8.125 1.00 97.62 180 THR A O 1
ATOM 1383 N N . VAL A 1 181 ? 4.994 9.917 6.883 1.00 97.88 181 VAL A N 1
ATOM 1384 C CA . VAL A 1 181 ? 4.875 10.853 8.014 1.00 97.88 181 VAL A CA 1
ATOM 1385 C C . VAL A 1 181 ? 3.563 10.630 8.765 1.00 97.88 181 VAL A C 1
ATOM 1387 O O . VAL A 1 181 ? 3.569 10.542 9.994 1.00 97.88 181 VAL A O 1
ATOM 1390 N N . VAL A 1 182 ? 2.447 10.461 8.046 1.00 98.19 182 VAL A N 1
ATOM 1391 C CA . VAL A 1 182 ? 1.145 10.174 8.670 1.00 98.19 182 VAL A CA 1
ATOM 1392 C C . VAL A 1 182 ? 1.169 8.828 9.398 1.00 98.19 182 VAL A C 1
ATOM 1394 O O . VAL A 1 182 ? 0.706 8.741 10.534 1.00 98.19 182 VAL A O 1
ATOM 1397 N N . VAL A 1 183 ? 1.748 7.787 8.794 1.00 98.50 183 VAL A N 1
ATOM 1398 C CA . VAL A 1 183 ? 1.926 6.483 9.448 1.00 98.50 183 VAL A CA 1
ATOM 1399 C C . VAL A 1 183 ? 2.751 6.603 10.734 1.00 98.50 183 VAL A C 1
ATOM 1401 O O . VAL A 1 183 ? 2.330 6.096 11.773 1.00 98.50 183 VAL A O 1
ATOM 1404 N N . VAL A 1 184 ? 3.904 7.277 10.694 1.00 98.56 184 VAL A N 1
ATOM 1405 C CA . VAL A 1 184 ? 4.768 7.469 11.870 1.00 98.56 184 VAL A CA 1
ATOM 1406 C C . VAL A 1 184 ? 3.994 8.187 12.973 1.00 98.56 184 VAL A C 1
ATOM 1408 O O . VAL A 1 184 ? 3.980 7.720 14.113 1.00 98.56 184 VAL A O 1
ATOM 1411 N N . ALA A 1 185 ? 3.278 9.261 12.631 1.00 97.88 185 ALA A N 1
ATOM 1412 C CA . ALA A 1 185 ? 2.438 9.990 13.574 1.00 97.88 185 ALA A CA 1
ATOM 1413 C C . ALA A 1 185 ? 1.352 9.095 14.196 1.00 97.88 185 ALA A C 1
ATOM 1415 O O . ALA A 1 185 ? 1.139 9.145 15.408 1.00 97.88 185 ALA A O 1
ATOM 1416 N N . LEU A 1 186 ? 0.707 8.228 13.406 1.00 98.56 186 LEU A N 1
ATOM 1417 C CA . LEU A 1 186 ? -0.283 7.266 13.901 1.00 98.56 186 LEU A CA 1
ATOM 1418 C C . LEU A 1 186 ? 0.339 6.233 14.847 1.00 98.56 186 LEU A C 1
ATOM 1420 O O . LEU A 1 186 ? -0.240 5.941 15.894 1.00 98.56 186 LEU A O 1
ATOM 1424 N N . VAL A 1 187 ? 1.521 5.695 14.537 1.00 98.62 187 VAL A N 1
ATOM 1425 C CA . VAL A 1 187 ? 2.193 4.739 15.430 1.00 98.62 187 VAL A CA 1
ATOM 1426 C C . VAL A 1 187 ? 2.636 5.409 16.730 1.00 98.62 187 VAL A C 1
ATOM 1428 O O . VAL A 1 187 ? 2.453 4.819 17.798 1.00 98.62 187 VAL A O 1
ATOM 1431 N N . VAL A 1 188 ? 3.151 6.641 16.681 1.00 98.38 188 VAL A N 1
ATOM 1432 C CA . VAL A 1 188 ? 3.468 7.437 17.882 1.00 98.38 188 VAL A CA 1
ATOM 1433 C C . VAL A 1 188 ? 2.205 7.676 18.708 1.00 98.38 188 VAL A C 1
ATOM 1435 O O . VAL A 1 188 ? 2.194 7.389 19.905 1.00 98.38 188 VAL A O 1
ATOM 1438 N N . PHE A 1 189 ? 1.113 8.098 18.067 1.00 98.19 189 PHE A N 1
ATOM 1439 C CA . PHE A 1 189 ? -0.184 8.300 18.709 1.00 98.19 189 PHE A CA 1
ATOM 1440 C C . PHE A 1 189 ? -0.676 7.038 19.432 1.00 98.19 189 PHE A C 1
ATOM 1442 O O . PHE A 1 189 ? -1.047 7.095 20.607 1.00 98.19 189 PHE A O 1
ATOM 1449 N N . HIS A 1 190 ? -0.648 5.884 18.764 1.00 98.25 190 HIS A N 1
ATOM 1450 C CA . HIS A 1 190 ? -1.045 4.611 19.364 1.00 98.25 190 HIS A CA 1
ATOM 1451 C C . HIS A 1 190 ? -0.105 4.175 20.493 1.00 98.25 190 HIS A C 1
ATOM 1453 O O . HIS A 1 190 ? -0.571 3.641 21.501 1.00 98.25 190 HIS A O 1
ATOM 1459 N N . SER A 1 191 ? 1.200 4.414 20.339 1.00 98.50 191 SER A N 1
ATOM 1460 C CA . SER A 1 191 ? 2.220 4.073 21.337 1.00 98.50 191 SER A CA 1
ATOM 1461 C C . SER A 1 191 ? 2.057 4.878 22.619 1.00 98.50 191 SER A C 1
ATOM 1463 O O . SER A 1 191 ? 2.192 4.324 23.706 1.00 98.50 191 SER A O 1
ATOM 1465 N N . TYR A 1 192 ? 1.750 6.168 22.486 1.00 98.44 192 TYR A N 1
ATOM 1466 C CA . TYR A 1 192 ? 1.617 7.082 23.611 1.00 98.44 192 TYR A CA 1
ATOM 1467 C C . TYR A 1 192 ? 0.252 6.970 24.299 1.00 98.44 192 TYR A C 1
ATOM 1469 O O . TYR A 1 192 ? 0.174 6.907 25.524 1.00 98.44 192 TYR A O 1
ATOM 1477 N N . SER A 1 193 ? -0.832 6.919 23.518 1.00 98.25 193 SER A N 1
ATOM 1478 C CA . SER A 1 193 ? -2.194 7.039 24.051 1.00 98.25 193 SER A CA 1
ATOM 1479 C C . SER A 1 193 ? -2.914 5.705 24.281 1.00 98.25 193 SER A C 1
ATOM 1481 O O . SER A 1 193 ? -3.850 5.637 25.082 1.00 98.25 193 SER A O 1
ATOM 1483 N N . GLY A 1 194 ? -2.513 4.643 23.574 1.00 98.12 194 GLY A N 1
ATOM 1484 C CA . GLY A 1 194 ? -3.132 3.318 23.652 1.00 98.12 194 GLY A CA 1
ATOM 1485 C C . GLY A 1 194 ? -4.520 3.181 23.006 1.00 98.12 194 GLY A C 1
ATOM 1486 O O . GLY A 1 194 ? -5.131 2.115 23.135 1.00 98.12 194 GLY A O 1
ATOM 1487 N N . HIS A 1 195 ? -5.030 4.214 22.321 1.00 98.12 195 HIS A N 1
ATOM 1488 C CA . HIS A 1 195 ? -6.353 4.192 21.679 1.00 98.12 195 HIS A CA 1
ATOM 1489 C C . HIS A 1 195 ? -6.423 3.217 20.497 1.00 98.12 195 HIS A C 1
ATOM 1491 O O . HIS A 1 195 ? -5.496 3.121 19.696 1.00 98.12 195 HIS A O 1
ATOM 1497 N N . GLY A 1 196 ? -7.559 2.532 20.344 1.00 97.06 196 GLY A N 1
ATOM 1498 C CA . GLY A 1 196 ? -7.932 1.781 19.138 1.00 97.06 196 GLY A CA 1
ATOM 1499 C C . GLY A 1 196 ? -7.072 0.560 18.784 1.00 97.06 196 GLY A C 1
ATOM 1500 O O . GLY A 1 196 ? -7.226 0.012 17.687 1.00 97.06 196 GLY A O 1
ATOM 1501 N N . VAL A 1 197 ? -6.164 0.132 19.669 1.00 98.44 197 VAL A N 1
ATOM 1502 C CA . VAL A 1 197 ? -5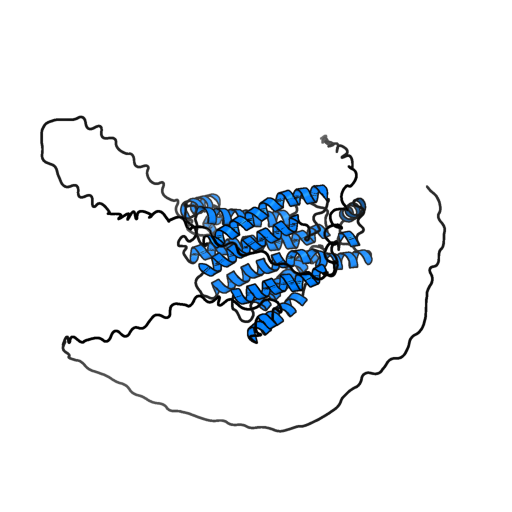.250 -1.002 19.449 1.00 98.44 197 VAL A CA 1
ATOM 1503 C C . VAL A 1 197 ? -5.031 -1.801 20.727 1.00 98.44 197 VAL A C 1
ATOM 1505 O O . VAL A 1 197 ? -5.003 -1.243 21.815 1.00 98.44 197 VAL A O 1
ATOM 1508 N N . ASP A 1 198 ? -4.847 -3.119 20.614 1.00 98.50 198 ASP A N 1
ATOM 1509 C CA . ASP A 1 198 ? -4.372 -3.953 21.721 1.00 98.50 198 ASP A CA 1
ATOM 1510 C C . ASP A 1 198 ? -2.837 -4.026 21.723 1.00 98.50 198 ASP A C 1
ATOM 1512 O O . ASP A 1 198 ? -2.169 -3.602 20.779 1.00 98.50 198 ASP A O 1
ATOM 1516 N N . ARG A 1 199 ? -2.245 -4.604 22.777 1.00 98.50 199 ARG A N 1
ATOM 1517 C CA . ARG A 1 199 ? -0.779 -4.708 22.906 1.00 98.50 199 ARG A CA 1
ATOM 1518 C C . ARG A 1 199 ? -0.125 -5.431 21.723 1.00 98.50 199 ARG A C 1
ATOM 1520 O O . ARG A 1 199 ? 1.000 -5.109 21.358 1.00 98.50 199 ARG A O 1
ATOM 1527 N N . ARG A 1 200 ? -0.801 -6.429 21.143 1.00 98.69 200 ARG A N 1
ATOM 1528 C CA . ARG A 1 200 ? -0.275 -7.187 19.998 1.00 98.69 200 ARG A CA 1
ATOM 1529 C C . ARG A 1 200 ? -0.332 -6.369 18.709 1.00 98.69 200 ARG A C 1
ATOM 1531 O O . ARG A 1 200 ? 0.668 -6.332 18.006 1.00 98.69 200 ARG A O 1
ATOM 1538 N N . ALA A 1 201 ? -1.452 -5.702 18.425 1.00 98.62 201 ALA A N 1
ATOM 1539 C CA . ALA A 1 201 ? -1.579 -4.803 17.281 1.00 98.62 201 ALA A CA 1
ATOM 1540 C C . ALA A 1 201 ? -0.538 -3.682 17.345 1.00 98.62 201 ALA A C 1
ATOM 1542 O O . ALA A 1 201 ? 0.170 -3.469 16.367 1.00 98.62 201 ALA A O 1
ATOM 1543 N N . LEU A 1 202 ? -0.372 -3.049 18.513 1.00 98.69 202 LEU A N 1
ATOM 1544 C CA . LEU A 1 202 ? 0.628 -2.000 18.696 1.00 98.69 202 LEU A CA 1
ATOM 1545 C C . LEU A 1 202 ? 2.052 -2.506 18.436 1.00 98.69 202 LEU A C 1
ATOM 1547 O O . LEU A 1 202 ? 2.806 -1.857 17.725 1.00 98.69 202 LEU A O 1
ATOM 1551 N N . ARG A 1 203 ? 2.419 -3.682 18.959 1.00 98.75 203 ARG A N 1
ATOM 1552 C CA . ARG A 1 203 ? 3.748 -4.267 18.713 1.00 98.75 203 ARG A CA 1
ATOM 1553 C C . ARG A 1 203 ? 3.998 -4.559 17.239 1.00 98.75 203 ARG A C 1
ATOM 1555 O O . ARG A 1 203 ? 5.107 -4.342 16.776 1.00 98.75 203 ARG A O 1
ATOM 1562 N N . LEU A 1 204 ? 2.988 -5.041 16.514 1.00 98.75 204 LEU A N 1
ATOM 1563 C CA . LEU A 1 204 ? 3.088 -5.239 15.066 1.00 98.75 204 LEU A CA 1
ATOM 1564 C C . LEU A 1 204 ? 3.283 -3.901 14.346 1.00 98.75 204 LEU A C 1
ATOM 1566 O O . LEU A 1 204 ? 4.176 -3.787 13.519 1.00 98.75 204 LEU A O 1
ATOM 1570 N N . MET A 1 205 ? 2.519 -2.867 14.705 1.00 98.75 205 MET A N 1
ATOM 1571 C CA . MET A 1 205 ? 2.703 -1.522 14.149 1.00 98.75 205 MET A CA 1
ATOM 1572 C C . MET A 1 205 ? 4.112 -0.975 14.417 1.00 98.75 205 MET A C 1
ATOM 1574 O O . MET A 1 205 ? 4.757 -0.497 13.493 1.00 98.75 205 MET A O 1
ATOM 1578 N N . GLN A 1 206 ? 4.602 -1.092 15.655 1.00 98.69 206 GLN A N 1
ATOM 1579 C CA . GLN A 1 206 ? 5.932 -0.638 16.074 1.00 98.69 206 GLN A CA 1
ATOM 1580 C C . GLN A 1 206 ? 7.060 -1.407 15.380 1.00 98.69 206 GLN A C 1
ATOM 1582 O O . GLN A 1 206 ? 7.997 -0.796 14.878 1.00 98.69 206 GLN A O 1
ATOM 1587 N N . ALA A 1 207 ? 6.966 -2.738 15.324 1.00 98.81 207 ALA A N 1
ATOM 1588 C CA . ALA A 1 207 ? 7.943 -3.563 14.622 1.00 98.81 207 ALA A CA 1
ATOM 1589 C C . ALA A 1 207 ? 7.946 -3.244 13.123 1.00 98.81 207 ALA A C 1
ATOM 1591 O O . ALA A 1 207 ? 9.006 -3.031 12.547 1.00 98.81 207 ALA A O 1
ATOM 1592 N N . GLY A 1 208 ? 6.762 -3.141 12.515 1.00 98.62 208 GLY A N 1
ATOM 1593 C CA . GLY A 1 208 ? 6.615 -2.824 11.101 1.00 98.62 208 GLY A CA 1
ATOM 1594 C C . GLY A 1 208 ? 7.199 -1.459 10.736 1.00 98.62 208 GLY A C 1
ATOM 1595 O O . GLY A 1 208 ? 8.006 -1.381 9.811 1.00 98.62 208 GLY A O 1
ATOM 1596 N N . ILE A 1 209 ? 6.873 -0.399 11.492 1.00 98.50 209 ILE A N 1
ATOM 1597 C CA . ILE A 1 209 ? 7.453 0.929 11.238 1.00 98.50 209 ILE A CA 1
ATOM 1598 C C . ILE A 1 209 ? 8.950 0.971 11.555 1.00 98.50 209 ILE A C 1
ATOM 1600 O O . ILE A 1 209 ? 9.695 1.615 10.830 1.00 98.50 209 ILE A O 1
ATOM 1604 N N . GLY A 1 210 ? 9.416 0.252 12.580 1.00 98.56 210 GLY A N 1
ATOM 1605 C CA . GLY A 1 210 ? 10.842 0.140 12.889 1.00 98.56 210 GLY A CA 1
ATOM 1606 C C . GLY A 1 210 ? 11.625 -0.483 11.732 1.00 98.56 210 GLY A C 1
ATOM 1607 O O . GLY A 1 210 ? 12.605 0.097 11.276 1.00 98.56 210 GLY A O 1
ATOM 1608 N N . THR A 1 211 ? 11.153 -1.616 11.199 1.00 98.50 211 THR A N 1
ATOM 1609 C CA . THR A 1 211 ? 11.738 -2.249 10.006 1.00 98.50 211 THR A CA 1
ATOM 1610 C C . THR A 1 211 ? 11.707 -1.311 8.802 1.00 98.50 211 THR A C 1
ATOM 1612 O O . THR A 1 211 ? 12.720 -1.170 8.124 1.00 98.50 211 THR A O 1
ATOM 1615 N N . PHE A 1 212 ? 10.582 -0.631 8.563 1.00 97.69 212 PHE A N 1
ATOM 1616 C CA . PHE A 1 212 ? 10.439 0.312 7.454 1.00 97.69 212 PHE A CA 1
ATOM 1617 C C . PHE A 1 212 ? 11.433 1.480 7.554 1.00 97.69 212 PHE A C 1
ATOM 1619 O O . PHE A 1 212 ? 12.114 1.795 6.586 1.00 97.69 212 PHE A O 1
ATOM 1626 N N . LEU A 1 213 ? 11.560 2.102 8.729 1.00 97.38 213 LEU A N 1
ATOM 1627 C CA . LEU A 1 213 ? 12.455 3.244 8.934 1.00 97.38 213 LEU A CA 1
ATOM 1628 C C . LEU A 1 213 ? 13.935 2.863 8.850 1.00 97.38 213 LEU A C 1
ATOM 1630 O O . LEU A 1 213 ? 14.728 3.681 8.402 1.00 97.38 213 LEU A O 1
ATOM 1634 N N . VAL A 1 214 ? 14.309 1.639 9.238 1.00 97.88 214 VAL A N 1
ATOM 1635 C CA . VAL A 1 214 ? 15.666 1.106 9.011 1.00 97.88 214 VAL A CA 1
ATOM 1636 C C . VAL A 1 214 ? 15.908 0.832 7.529 1.00 97.88 214 VAL A C 1
ATOM 1638 O O . VAL A 1 214 ? 17.017 1.036 7.042 1.00 97.88 214 VAL A O 1
ATOM 1641 N N . ALA A 1 215 ? 14.885 0.393 6.798 1.00 96.12 215 ALA A N 1
ATOM 1642 C CA . ALA A 1 215 ? 15.014 0.108 5.379 1.00 96.12 215 ALA A CA 1
ATOM 1643 C C . ALA A 1 215 ? 15.302 1.370 4.551 1.00 96.12 215 ALA A C 1
ATOM 1645 O O . ALA A 1 215 ? 16.106 1.282 3.638 1.00 96.12 215 ALA A O 1
ATOM 1646 N N . ILE A 1 216 ? 14.752 2.541 4.904 1.00 93.94 216 ILE A N 1
ATOM 1647 C CA . ILE A 1 216 ? 14.983 3.810 4.177 1.00 93.94 216 ILE A CA 1
ATOM 1648 C C . ILE A 1 216 ? 16.480 4.150 3.993 1.00 93.94 216 ILE A C 1
ATOM 1650 O O . ILE A 1 216 ? 16.909 4.318 2.852 1.00 93.94 216 ILE A O 1
ATOM 1654 N N . PRO A 1 217 ? 17.316 4.267 5.047 1.00 94.88 217 PRO A N 1
ATOM 1655 C CA . PRO A 1 217 ? 18.734 4.571 4.863 1.00 94.88 217 PRO A CA 1
ATOM 1656 C C . PRO A 1 217 ? 19.490 3.432 4.171 1.00 94.88 217 PRO A C 1
ATOM 1658 O O . PRO A 1 217 ? 20.409 3.702 3.402 1.00 94.88 217 PRO A O 1
ATOM 1661 N N . VAL A 1 218 ? 19.105 2.170 4.404 1.00 94.75 218 VAL A N 1
ATOM 1662 C CA . VAL A 1 218 ? 19.692 1.014 3.703 1.00 94.75 218 VAL A CA 1
ATOM 1663 C C . VAL A 1 218 ? 19.412 1.097 2.204 1.00 94.75 218 VAL A C 1
ATOM 1665 O O . VAL A 1 218 ? 20.299 0.831 1.399 1.00 94.75 218 VAL A O 1
ATOM 1668 N N . ASP A 1 219 ? 18.204 1.502 1.834 1.00 91.69 219 ASP A N 1
ATOM 1669 C CA . ASP A 1 219 ? 17.764 1.694 0.459 1.00 91.69 219 ASP A CA 1
ATOM 1670 C C . ASP A 1 219 ? 18.515 2.848 -0.207 1.00 91.69 219 ASP A C 1
ATOM 1672 O O . ASP A 1 219 ? 19.134 2.667 -1.251 1.00 91.69 219 ASP A O 1
ATOM 1676 N N . LEU A 1 220 ? 18.624 3.995 0.471 1.00 90.19 220 LEU A N 1
ATOM 1677 C CA . LEU A 1 220 ? 19.426 5.125 0.001 1.00 90.19 220 LEU A CA 1
ATOM 1678 C C . LEU A 1 220 ? 20.891 4.733 -0.262 1.00 90.19 220 LEU A C 1
ATOM 1680 O O . LEU A 1 220 ? 21.456 5.104 -1.290 1.00 90.19 220 LEU A O 1
ATOM 1684 N N . VAL A 1 221 ? 21.514 3.970 0.643 1.00 91.12 221 VAL A N 1
ATOM 1685 C CA . VAL A 1 221 ? 22.880 3.454 0.450 1.00 91.12 221 VAL A CA 1
ATOM 1686 C C . VAL A 1 221 ? 22.932 2.464 -0.712 1.00 91.12 221 VAL A C 1
ATOM 1688 O O . VAL A 1 221 ? 23.829 2.563 -1.549 1.00 91.12 221 VAL A O 1
ATOM 1691 N N . ASN A 1 222 ? 21.967 1.546 -0.801 1.00 87.88 222 ASN A N 1
ATOM 1692 C CA . ASN A 1 222 ? 21.865 0.596 -1.904 1.00 87.88 222 ASN A CA 1
ATOM 1693 C C . ASN A 1 222 ? 21.815 1.319 -3.256 1.00 87.88 222 ASN A C 1
ATOM 1695 O O . ASN A 1 222 ? 22.541 0.939 -4.169 1.00 87.88 222 ASN A O 1
ATOM 1699 N N . HIS A 1 223 ? 21.043 2.396 -3.372 1.00 84.81 223 HIS A N 1
ATOM 1700 C CA . HIS A 1 223 ? 20.986 3.179 -4.604 1.00 84.81 223 HIS A CA 1
ATOM 1701 C C . HIS A 1 223 ? 22.235 4.004 -4.871 1.00 84.81 223 HIS A C 1
ATOM 1703 O O . HIS A 1 223 ? 22.604 4.170 -6.025 1.00 84.81 223 HIS A O 1
ATOM 1709 N N . ARG A 1 224 ? 22.924 4.498 -3.839 1.00 84.56 224 ARG A N 1
ATOM 1710 C CA . ARG A 1 224 ? 24.211 5.184 -4.031 1.00 84.56 224 ARG A CA 1
ATOM 1711 C C . ARG A 1 224 ? 25.295 4.243 -4.552 1.00 84.56 224 ARG A C 1
ATOM 1713 O O . ARG A 1 224 ? 26.121 4.665 -5.349 1.00 84.56 224 ARG A O 1
ATOM 1720 N N . ILE A 1 225 ? 25.299 2.989 -4.095 1.00 84.25 225 ILE A N 1
ATOM 1721 C CA . ILE A 1 225 ? 26.312 1.994 -4.474 1.00 84.25 225 ILE A CA 1
ATOM 1722 C C . ILE A 1 225 ? 25.972 1.342 -5.817 1.00 84.25 225 ILE A C 1
ATOM 1724 O O . ILE A 1 225 ? 26.830 1.241 -6.688 1.00 84.25 225 ILE A O 1
ATOM 1728 N N . ASN A 1 226 ? 24.728 0.890 -5.982 1.00 79.12 226 ASN A N 1
ATOM 1729 C CA . ASN A 1 226 ? 24.290 0.139 -7.161 1.00 79.12 226 ASN A CA 1
ATOM 1730 C C . ASN A 1 226 ? 23.628 1.030 -8.220 1.00 79.12 226 ASN A C 1
ATOM 1732 O O . ASN A 1 226 ? 23.262 0.553 -9.288 1.00 79.12 226 ASN A O 1
ATOM 1736 N N . GLY A 1 227 ? 23.491 2.327 -7.950 1.00 64.75 227 GLY A N 1
ATOM 1737 C CA . GLY A 1 227 ? 23.183 3.365 -8.929 1.00 64.75 227 GLY A CA 1
ATOM 1738 C C . GLY A 1 227 ? 21.728 3.473 -9.383 1.00 64.75 227 GLY A C 1
ATOM 1739 O O . GLY A 1 227 ? 21.340 4.534 -9.861 1.00 64.75 227 GLY A O 1
ATOM 1740 N N . LEU A 1 228 ? 20.905 2.433 -9.208 1.00 66.25 228 LEU A N 1
ATOM 1741 C CA . LEU A 1 228 ? 19.521 2.431 -9.689 1.00 66.25 228 LEU A CA 1
ATOM 1742 C C . LEU A 1 228 ? 18.512 1.954 -8.656 1.00 66.25 228 LEU A C 1
ATOM 1744 O O . LEU A 1 228 ? 18.709 0.974 -7.935 1.00 66.25 228 LEU A O 1
ATOM 1748 N N . ASP A 1 229 ? 17.396 2.674 -8.635 1.00 68.38 229 ASP A N 1
ATOM 1749 C CA . ASP A 1 229 ? 16.201 2.417 -7.836 1.00 68.38 229 ASP A CA 1
ATOM 1750 C C . ASP A 1 229 ? 15.095 1.775 -8.665 1.00 68.38 229 ASP A C 1
ATOM 1752 O O . ASP A 1 229 ? 13.954 2.212 -8.708 1.00 68.38 229 ASP A O 1
ATOM 1756 N N . ILE A 1 230 ? 15.469 0.755 -9.431 1.00 62.97 230 ILE A N 1
ATOM 1757 C CA . ILE A 1 230 ? 14.514 0.158 -10.365 1.00 62.97 230 ILE A CA 1
ATOM 1758 C C . ILE A 1 230 ? 14.084 -1.190 -9.845 1.00 62.97 230 ILE A C 1
ATOM 1760 O O . ILE A 1 230 ? 12.910 -1.539 -9.932 1.00 62.97 230 ILE A O 1
ATOM 1764 N N . THR A 1 231 ? 14.988 -1.969 -9.246 1.00 77.19 231 THR A N 1
ATOM 1765 C CA . THR A 1 231 ? 14.620 -3.303 -8.784 1.00 77.19 231 THR A CA 1
ATOM 1766 C C . THR A 1 231 ? 13.768 -3.219 -7.520 1.00 77.19 231 THR A C 1
ATOM 1768 O O . THR A 1 231 ? 14.291 -3.270 -6.409 1.00 77.19 231 THR A O 1
ATOM 1771 N N . SER A 1 232 ? 12.445 -3.270 -7.688 1.00 88.88 232 SER A N 1
ATOM 1772 C CA . SER A 1 232 ? 11.473 -3.556 -6.621 1.00 88.88 232 SER A CA 1
ATOM 1773 C C . SER A 1 232 ? 11.695 -4.927 -5.951 1.00 88.88 232 SER A C 1
ATOM 1775 O O . SER A 1 232 ? 10.908 -5.358 -5.123 1.00 88.88 232 SER A O 1
ATOM 1777 N N . TRP A 1 233 ? 12.755 -5.649 -6.316 1.00 91.94 233 TRP A N 1
ATOM 1778 C CA . TRP A 1 233 ? 13.174 -6.933 -5.760 1.00 91.94 233 TRP A CA 1
ATOM 1779 C C . TRP A 1 233 ? 14.454 -6.841 -4.924 1.00 91.94 233 TRP A C 1
ATOM 1781 O O . TRP A 1 233 ? 14.954 -7.873 -4.472 1.00 91.94 233 TRP A O 1
ATOM 1791 N N . SER A 1 234 ? 15.016 -5.644 -4.717 1.00 91.12 234 SER A N 1
ATOM 1792 C CA . SER A 1 234 ? 16.216 -5.514 -3.889 1.00 91.12 234 SER A CA 1
ATOM 1793 C C . SER A 1 234 ? 15.924 -5.907 -2.430 1.00 91.12 234 SER A C 1
ATOM 1795 O O . SER A 1 234 ? 14.790 -5.779 -1.954 1.00 91.12 234 SER A O 1
ATOM 1797 N N . PRO A 1 235 ? 16.938 -6.350 -1.666 1.00 92.00 235 PRO A N 1
ATOM 1798 C CA . PRO A 1 235 ? 16.766 -6.621 -0.240 1.00 92.00 235 PRO A CA 1
ATOM 1799 C C . PRO A 1 235 ? 16.261 -5.409 0.559 1.00 92.00 235 PRO A C 1
ATOM 1801 O O . PRO A 1 235 ? 15.471 -5.579 1.485 1.00 92.00 235 PRO A O 1
ATOM 1804 N N . SER A 1 236 ? 16.674 -4.190 0.196 1.00 94.00 236 SER A N 1
ATOM 1805 C CA . SER A 1 236 ? 16.204 -2.954 0.835 1.00 94.00 236 SER A CA 1
ATOM 1806 C C . SER A 1 236 ? 14.706 -2.721 0.602 1.00 94.00 236 SER A C 1
ATOM 1808 O O . SER A 1 236 ? 13.962 -2.521 1.564 1.00 94.00 236 SER A O 1
ATOM 1810 N N . HIS A 1 237 ? 14.238 -2.892 -0.637 1.00 94.50 237 HIS A N 1
ATOM 1811 C CA . HIS A 1 237 ? 12.818 -2.875 -0.990 1.00 94.50 237 HIS A CA 1
ATOM 1812 C C . HIS A 1 237 ? 12.026 -3.957 -0.256 1.00 94.50 237 HIS A C 1
ATOM 1814 O O . HIS A 1 237 ? 10.970 -3.685 0.315 1.00 94.50 237 HIS A O 1
ATOM 1820 N N . ALA A 1 238 ? 12.561 -5.178 -0.185 1.00 94.75 238 ALA A N 1
ATOM 1821 C CA . ALA A 1 238 ? 11.926 -6.269 0.545 1.00 94.75 238 ALA A CA 1
ATOM 1822 C C . ALA A 1 238 ? 11.700 -5.922 2.029 1.00 94.75 238 ALA A C 1
ATOM 1824 O O . ALA A 1 238 ? 10.652 -6.263 2.582 1.00 94.75 238 ALA A O 1
ATOM 1825 N N . LEU A 1 239 ? 12.632 -5.204 2.671 1.00 96.62 239 LEU A N 1
ATOM 1826 C CA . LEU A 1 239 ? 12.449 -4.710 4.039 1.00 96.62 239 LEU A CA 1
ATOM 1827 C C . LEU A 1 239 ? 11.357 -3.632 4.130 1.00 96.62 239 LEU A C 1
ATOM 1829 O O . LEU A 1 239 ? 10.567 -3.668 5.077 1.00 96.62 239 LEU A O 1
ATOM 1833 N N . LEU A 1 240 ? 11.256 -2.724 3.150 1.00 96.19 240 LEU A N 1
ATOM 1834 C CA . LEU A 1 240 ? 10.165 -1.740 3.079 1.00 96.19 240 LEU A CA 1
ATOM 1835 C C . LEU A 1 240 ? 8.796 -2.437 2.985 1.00 96.19 240 LEU A C 1
ATOM 1837 O O . LEU A 1 240 ? 7.883 -2.117 3.756 1.00 96.19 240 LEU A O 1
ATOM 1841 N N . TYR A 1 241 ? 8.649 -3.436 2.109 1.00 96.69 241 TYR A N 1
ATOM 1842 C CA . TYR A 1 241 ? 7.385 -4.172 1.963 1.00 96.69 241 TYR A CA 1
ATOM 1843 C C . TYR A 1 241 ? 7.071 -5.034 3.178 1.00 96.69 241 TYR A C 1
ATOM 1845 O O . TYR A 1 241 ? 5.914 -5.117 3.595 1.00 96.69 241 TYR A O 1
ATOM 1853 N N . LEU A 1 242 ? 8.083 -5.670 3.774 1.00 98.00 242 LEU A N 1
ATOM 1854 C CA . LEU A 1 242 ? 7.911 -6.475 4.978 1.00 98.00 242 LEU A CA 1
ATOM 1855 C C . LEU A 1 242 ? 7.469 -5.606 6.158 1.00 98.00 242 LEU A C 1
ATOM 1857 O O . LEU A 1 242 ? 6.494 -5.942 6.832 1.00 98.00 242 LEU A O 1
ATOM 1861 N N . GLY A 1 243 ? 8.141 -4.475 6.386 1.00 98.38 243 GLY A N 1
ATOM 1862 C CA . GLY A 1 243 ? 7.764 -3.520 7.428 1.00 98.38 243 GLY A CA 1
ATOM 1863 C C . GLY A 1 243 ? 6.328 -3.025 7.247 1.00 98.38 243 GLY A C 1
ATOM 1864 O O . GLY A 1 243 ? 5.523 -3.067 8.183 1.00 98.38 243 GLY A O 1
ATOM 1865 N N . THR A 1 244 ? 5.964 -2.670 6.013 1.00 98.44 244 THR A N 1
ATOM 1866 C CA . THR A 1 244 ? 4.602 -2.252 5.652 1.00 98.44 244 THR A CA 1
ATOM 1867 C C . THR A 1 244 ? 3.572 -3.360 5.885 1.00 98.44 244 THR A C 1
ATOM 1869 O O . THR A 1 244 ? 2.540 -3.111 6.510 1.00 98.44 244 THR A O 1
ATOM 1872 N N . ALA A 1 245 ? 3.854 -4.602 5.476 1.00 98.50 245 ALA A N 1
ATOM 1873 C CA . ALA A 1 245 ? 2.965 -5.745 5.686 1.00 98.50 245 ALA A CA 1
ATOM 1874 C C . ALA A 1 245 ? 2.731 -6.029 7.179 1.00 98.50 245 ALA A C 1
ATOM 1876 O O . ALA A 1 245 ? 1.590 -6.211 7.612 1.00 98.50 245 ALA A O 1
ATOM 1877 N N . VAL A 1 246 ? 3.796 -6.035 7.988 1.00 98.75 246 VAL A N 1
ATOM 1878 C CA . VAL A 1 246 ? 3.713 -6.263 9.441 1.00 98.75 246 VAL A CA 1
ATOM 1879 C C . VAL A 1 246 ? 2.897 -5.157 10.115 1.00 98.75 246 VAL A C 1
ATOM 1881 O O . VAL A 1 246 ? 2.033 -5.433 10.954 1.00 98.75 246 VAL A O 1
ATOM 1884 N N . MET A 1 247 ? 3.097 -3.909 9.700 1.00 98.69 247 MET A N 1
ATOM 1885 C CA . MET A 1 247 ? 2.338 -2.768 10.199 1.00 98.69 247 MET A CA 1
ATOM 1886 C C . MET A 1 247 ? 0.853 -2.828 9.811 1.00 98.69 247 MET A C 1
ATOM 1888 O O . MET A 1 247 ? -0.010 -2.656 10.677 1.00 98.69 247 MET A O 1
ATOM 1892 N N . LEU A 1 248 ? 0.536 -3.145 8.550 1.00 98.75 248 LEU A N 1
ATOM 1893 C CA . LEU A 1 248 ? -0.835 -3.370 8.078 1.00 98.75 248 LEU A CA 1
ATOM 1894 C C . LEU A 1 248 ? -1.511 -4.513 8.836 1.00 98.75 248 LEU A C 1
ATOM 1896 O O . LEU A 1 248 ? -2.676 -4.386 9.206 1.00 98.75 248 LEU A O 1
ATOM 1900 N N . ALA A 1 249 ? -0.798 -5.601 9.142 1.00 98.75 249 ALA A N 1
ATOM 1901 C CA . ALA A 1 249 ? -1.330 -6.679 9.975 1.00 98.75 249 ALA A CA 1
ATOM 1902 C C . ALA A 1 249 ? -1.712 -6.178 11.383 1.00 98.75 249 ALA A C 1
ATOM 1904 O O . ALA A 1 249 ? -2.752 -6.570 11.924 1.00 98.75 249 ALA A O 1
ATOM 1905 N N . GLY A 1 250 ? -0.917 -5.268 11.955 1.00 98.75 250 GLY A N 1
ATOM 1906 C CA . GLY A 1 250 ? -1.245 -4.552 13.189 1.00 98.75 250 GLY A CA 1
ATOM 1907 C C . GLY A 1 250 ? -2.522 -3.715 13.068 1.00 98.75 250 GLY A C 1
ATOM 1908 O O . GLY A 1 250 ? -3.427 -3.864 13.893 1.00 98.75 250 GLY A O 1
ATOM 1909 N N . ALA A 1 251 ? -2.639 -2.894 12.019 1.00 98.75 251 ALA A N 1
ATOM 1910 C CA . ALA A 1 251 ? -3.828 -2.079 11.748 1.00 98.75 251 ALA A CA 1
ATOM 1911 C C . ALA A 1 251 ? -5.085 -2.934 11.518 1.00 98.75 251 ALA A C 1
ATOM 1913 O O . ALA A 1 251 ? -6.111 -2.727 12.165 1.00 98.75 251 ALA A O 1
ATOM 1914 N N . ILE A 1 252 ? -5.003 -3.966 10.676 1.00 98.75 252 ILE A N 1
ATOM 1915 C CA . ILE A 1 252 ? -6.099 -4.911 10.424 1.00 98.75 252 ILE A CA 1
ATOM 1916 C C . ILE A 1 252 ? -6.566 -5.549 11.735 1.00 98.75 252 ILE A C 1
ATOM 1918 O O . ILE A 1 252 ? -7.770 -5.613 11.993 1.00 98.75 252 ILE A O 1
ATOM 1922 N N . ARG A 1 253 ? -5.630 -5.989 12.589 1.00 98.50 253 ARG A N 1
ATOM 1923 C CA . ARG A 1 253 ? -5.952 -6.563 13.901 1.00 98.50 253 ARG A CA 1
ATOM 1924 C C . ARG A 1 253 ? -6.668 -5.557 14.797 1.00 98.50 253 ARG A C 1
ATOM 1926 O O . ARG A 1 253 ? -7.691 -5.910 15.384 1.00 98.50 253 ARG A O 1
ATOM 1933 N N . GLY A 1 254 ? -6.132 -4.347 14.938 1.00 98.25 254 GLY A N 1
ATOM 1934 C CA . GLY A 1 254 ? -6.737 -3.326 15.789 1.00 98.25 254 GLY A CA 1
ATOM 1935 C C . GLY A 1 254 ? -8.152 -2.978 15.314 1.00 98.25 254 GLY A C 1
ATOM 1936 O O . GLY A 1 254 ? -9.098 -3.065 16.095 1.00 98.25 254 GLY A O 1
ATOM 1937 N N . TRP A 1 255 ? -8.348 -2.742 14.015 1.00 98.56 255 TRP A N 1
ATOM 1938 C CA . TRP A 1 255 ? -9.679 -2.491 13.464 1.00 98.56 255 TRP A CA 1
ATOM 1939 C C . TRP A 1 255 ? -10.639 -3.651 13.736 1.00 98.56 255 TRP A C 1
ATOM 1941 O O . TRP A 1 255 ? -11.760 -3.453 14.200 1.00 98.56 255 TRP A O 1
ATOM 1951 N N . TRP A 1 256 ? -10.189 -4.884 13.495 1.00 98.12 256 TRP A N 1
ATOM 1952 C CA . TRP A 1 256 ? -11.006 -6.078 13.682 1.00 98.12 256 TRP A CA 1
ATOM 1953 C C . TRP A 1 256 ? -11.482 -6.275 15.128 1.00 98.12 256 TRP A C 1
ATOM 1955 O O . TRP A 1 256 ? -12.604 -6.738 15.344 1.00 98.12 256 TRP A O 1
ATOM 1965 N N . LEU A 1 257 ? -10.645 -5.947 16.115 1.00 98.00 257 LEU A N 1
ATOM 1966 C CA . LEU A 1 257 ? -10.972 -6.132 17.529 1.00 98.00 257 LEU A CA 1
ATOM 1967 C C . LEU A 1 257 ? -11.900 -5.044 18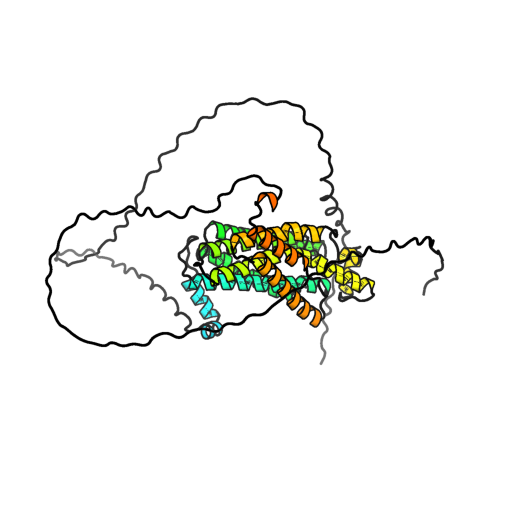.074 1.00 98.00 257 LEU A C 1
ATOM 1969 O O . LEU A 1 257 ? -12.809 -5.367 18.834 1.00 98.00 257 LEU A O 1
ATOM 1973 N N . TYR A 1 258 ? -11.692 -3.783 17.688 1.00 98.19 258 TYR A N 1
ATOM 1974 C CA . TYR A 1 258 ? -12.384 -2.648 18.312 1.00 98.19 258 TYR A CA 1
ATOM 1975 C C . TYR A 1 258 ? -13.576 -2.120 17.504 1.00 98.19 258 TYR A C 1
ATOM 1977 O O . TYR A 1 258 ? -14.455 -1.466 18.071 1.00 98.19 258 TYR A O 1
ATOM 1985 N N . ALA A 1 259 ? -13.658 -2.396 16.198 1.00 98.25 259 ALA A N 1
ATOM 1986 C CA . ALA A 1 259 ? -14.774 -1.919 15.388 1.00 98.25 259 ALA A CA 1
ATOM 1987 C C . ALA A 1 259 ? -16.056 -2.705 15.681 1.00 98.25 259 ALA A C 1
ATOM 1989 O O . ALA A 1 259 ? -16.088 -3.943 15.613 1.00 98.25 259 ALA A O 1
ATOM 1990 N N . ALA A 1 260 ? -17.144 -1.974 15.925 1.00 97.88 260 ALA A N 1
ATOM 1991 C CA . ALA A 1 260 ? -18.468 -2.559 16.056 1.00 97.88 260 ALA A CA 1
ATOM 1992 C C . ALA A 1 260 ? -18.831 -3.366 14.789 1.00 97.88 260 ALA A C 1
ATOM 1994 O O . ALA A 1 260 ? -18.527 -2.935 13.669 1.00 97.88 260 ALA A O 1
ATOM 1995 N N . PRO A 1 261 ? -19.480 -4.537 14.923 1.00 97.88 261 PRO A N 1
ATOM 1996 C CA . PRO A 1 261 ? -19.972 -5.293 13.777 1.00 97.88 261 PRO A CA 1
ATOM 1997 C C . PRO A 1 261 ? -20.876 -4.437 12.880 1.00 97.88 261 PRO A C 1
ATOM 1999 O O . PRO A 1 261 ? -21.702 -3.670 13.367 1.00 97.88 261 PRO A O 1
ATOM 2002 N N . GLY A 1 262 ? -20.739 -4.561 11.556 1.00 97.38 262 GLY A N 1
ATOM 2003 C CA . GLY A 1 262 ? -21.584 -3.809 10.628 1.00 97.38 262 GLY A CA 1
ATOM 2004 C C . GLY A 1 262 ? -21.019 -3.668 9.218 1.00 97.38 262 GLY A C 1
ATOM 2005 O O . GLY A 1 262 ? -20.046 -4.319 8.832 1.00 97.38 262 GLY A O 1
ATOM 2006 N N . ARG A 1 263 ? -21.659 -2.815 8.409 1.00 97.44 263 ARG A N 1
ATOM 2007 C CA . ARG A 1 263 ? -21.202 -2.483 7.046 1.00 97.44 263 ARG A CA 1
ATOM 2008 C C . ARG A 1 263 ? -19.856 -1.760 7.068 1.00 97.44 263 ARG A C 1
ATOM 2010 O O . ARG A 1 263 ? -18.960 -2.146 6.330 1.00 97.44 263 ARG A O 1
ATOM 2017 N N . LEU A 1 264 ? -19.696 -0.774 7.949 1.00 97.56 264 LEU A N 1
ATOM 2018 C CA . LEU A 1 264 ? -18.480 0.035 8.004 1.00 97.56 264 LEU A CA 1
ATOM 2019 C C . LEU A 1 264 ? -17.241 -0.784 8.384 1.00 97.56 264 LEU A C 1
ATOM 2021 O O . LEU A 1 264 ? -16.220 -0.673 7.714 1.00 97.56 264 LEU A O 1
ATOM 2025 N N . ARG A 1 265 ? -17.355 -1.676 9.383 1.00 97.50 265 ARG A N 1
ATOM 2026 C CA . ARG A 1 265 ? -16.289 -2.629 9.733 1.00 97.50 265 ARG A CA 1
ATOM 2027 C C . ARG A 1 265 ? -15.793 -3.390 8.512 1.00 97.50 265 ARG A C 1
ATOM 2029 O O . ARG A 1 265 ? -14.594 -3.456 8.281 1.00 97.50 265 ARG A O 1
ATOM 2036 N N . ARG A 1 266 ? -16.720 -3.912 7.709 1.00 97.94 266 ARG A N 1
ATOM 2037 C CA . ARG A 1 266 ? -16.399 -4.658 6.490 1.00 97.94 266 ARG A CA 1
ATOM 2038 C C . ARG A 1 266 ? -15.720 -3.789 5.435 1.00 97.94 266 ARG A C 1
ATOM 2040 O O . ARG A 1 266 ? -14.736 -4.236 4.867 1.00 97.94 266 ARG A O 1
ATOM 2047 N N . LEU A 1 267 ? -16.206 -2.570 5.199 1.00 98.19 267 LEU A N 1
ATOM 2048 C CA . LEU A 1 267 ? -15.629 -1.662 4.200 1.00 98.19 267 LEU A CA 1
ATOM 2049 C C . LEU A 1 267 ? -14.190 -1.261 4.540 1.00 98.19 267 LEU A C 1
ATOM 2051 O O . LEU A 1 267 ? -13.310 -1.392 3.698 1.00 98.19 267 LEU A O 1
ATOM 2055 N N . VAL A 1 268 ? -13.930 -0.852 5.782 1.00 98.44 268 VAL A N 1
ATOM 2056 C CA . VAL A 1 268 ? -12.568 -0.504 6.218 1.00 98.44 268 VAL A CA 1
ATOM 2057 C C . VAL A 1 268 ? -11.662 -1.737 6.204 1.00 98.44 268 VAL A C 1
ATOM 2059 O O . VAL A 1 268 ? -10.521 -1.642 5.768 1.00 98.44 268 VAL A O 1
ATOM 2062 N N . SER A 1 269 ? -12.166 -2.918 6.588 1.00 98.50 269 SER A N 1
ATOM 2063 C CA . SER A 1 269 ? -11.403 -4.163 6.443 1.00 98.50 269 SER A CA 1
ATOM 2064 C C . SER A 1 269 ? -11.050 -4.464 4.986 1.00 98.50 269 SER A C 1
ATOM 2066 O O . SER A 1 269 ? -9.923 -4.865 4.729 1.00 98.50 269 SER A O 1
ATOM 2068 N N . LEU A 1 270 ? -11.976 -4.273 4.040 1.00 98.69 270 LEU A N 1
ATOM 2069 C CA . LEU A 1 270 ? -11.690 -4.441 2.612 1.00 98.69 270 LEU A CA 1
ATOM 2070 C C . LEU A 1 270 ? -10.614 -3.457 2.140 1.00 98.69 270 LEU A C 1
ATOM 2072 O O . LEU A 1 270 ? -9.705 -3.880 1.441 1.00 98.69 270 LEU A O 1
ATOM 2076 N N . GLY A 1 271 ? -10.672 -2.191 2.568 1.00 98.62 271 GLY A N 1
ATOM 2077 C CA . GLY A 1 271 ? -9.645 -1.191 2.254 1.00 98.62 271 GLY A CA 1
ATOM 2078 C C . GLY A 1 271 ? -8.264 -1.552 2.811 1.00 98.62 271 GLY A C 1
ATOM 2079 O O . GLY A 1 271 ? -7.283 -1.549 2.078 1.00 98.62 271 GLY A O 1
ATOM 2080 N N . LEU A 1 272 ? -8.175 -1.951 4.083 1.00 98.81 272 LEU A N 1
ATOM 2081 C CA . LEU A 1 272 ? -6.900 -2.370 4.681 1.00 98.81 272 LEU A CA 1
ATOM 2082 C C . LEU A 1 272 ? -6.325 -3.628 4.012 1.00 98.81 272 LEU A C 1
ATOM 2084 O O . LEU A 1 272 ? -5.118 -3.716 3.803 1.00 98.81 272 LEU A O 1
ATOM 2088 N N . TRP A 1 273 ? -7.174 -4.596 3.653 1.00 98.75 273 TRP A N 1
ATOM 2089 C CA . TRP A 1 273 ? -6.733 -5.781 2.914 1.00 98.75 273 TRP A CA 1
ATOM 2090 C C . TRP A 1 273 ? -6.371 -5.480 1.457 1.00 98.75 273 TRP A C 1
ATOM 2092 O O . TRP A 1 273 ? -5.489 -6.148 0.929 1.00 98.75 273 TRP A O 1
ATOM 2102 N N . LEU A 1 274 ? -6.995 -4.482 0.824 1.00 98.81 274 LEU A N 1
ATOM 2103 C CA . LEU A 1 274 ? -6.585 -3.987 -0.490 1.00 98.81 274 LEU A CA 1
ATOM 2104 C C . LEU A 1 274 ? -5.150 -3.455 -0.442 1.00 98.81 274 LEU A C 1
ATOM 2106 O O . LEU A 1 274 ? -4.336 -3.894 -1.245 1.00 98.81 274 LEU A O 1
ATOM 2110 N N . PHE A 1 275 ? -4.819 -2.606 0.537 1.00 98.81 275 PHE A N 1
ATOM 2111 C CA . PHE A 1 275 ? -3.446 -2.123 0.732 1.00 98.81 275 PHE A CA 1
ATOM 2112 C C . PHE A 1 275 ? -2.466 -3.252 1.061 1.00 98.81 275 PHE A C 1
ATOM 2114 O O . PHE A 1 275 ? -1.335 -3.248 0.593 1.00 98.81 275 PHE A O 1
ATOM 2121 N N . PHE A 1 276 ? -2.896 -4.254 1.834 1.00 98.81 276 PHE A N 1
ATOM 2122 C CA . PHE A 1 276 ? -2.056 -5.419 2.118 1.00 98.81 276 PHE A CA 1
ATOM 2123 C C . PHE A 1 276 ? -1.753 -6.229 0.855 1.00 98.81 276 PHE A C 1
ATOM 2125 O O . PHE A 1 276 ? -0.607 -6.612 0.639 1.00 98.81 276 PHE A O 1
ATOM 2132 N N . VAL A 1 277 ? -2.766 -6.493 0.024 1.00 98.69 277 VAL A N 1
ATOM 2133 C CA . VAL A 1 277 ? -2.580 -7.203 -1.248 1.00 98.69 277 VAL A CA 1
ATOM 2134 C C . VAL A 1 277 ? -1.705 -6.388 -2.186 1.00 98.69 277 VAL A C 1
ATOM 2136 O O . VAL A 1 277 ? -0.774 -6.960 -2.739 1.00 98.69 277 VAL A O 1
ATOM 2139 N N . GLU A 1 278 ? -1.955 -5.084 -2.317 1.00 98.31 278 GLU A N 1
ATOM 2140 C CA . GLU A 1 278 ? -1.134 -4.191 -3.135 1.00 98.31 278 GLU A CA 1
ATOM 2141 C C . GLU A 1 278 ? 0.336 -4.250 -2.716 1.00 98.31 278 GLU A C 1
ATOM 2143 O O . GLU A 1 278 ? 1.165 -4.586 -3.551 1.00 98.31 278 GLU A O 1
ATOM 2148 N N . ASN A 1 279 ? 0.644 -4.094 -1.426 1.00 98.44 279 ASN A N 1
ATOM 2149 C CA . ASN A 1 279 ? 2.011 -4.182 -0.914 1.00 98.44 279 ASN A CA 1
ATOM 2150 C C . ASN A 1 279 ? 2.671 -5.543 -1.198 1.00 98.44 279 ASN A C 1
ATOM 2152 O O . ASN A 1 279 ? 3.868 -5.616 -1.456 1.00 98.44 279 ASN A O 1
ATOM 2156 N N . VAL A 1 280 ? 1.904 -6.639 -1.139 1.00 98.31 280 VAL A N 1
ATOM 2157 C CA . VAL A 1 280 ? 2.420 -7.983 -1.441 1.00 98.31 280 VAL A CA 1
ATOM 2158 C C . VAL A 1 280 ? 2.725 -8.148 -2.926 1.00 98.31 280 VAL A C 1
ATOM 2160 O O . VAL A 1 280 ? 3.741 -8.748 -3.260 1.00 98.31 280 VAL A O 1
ATOM 2163 N N . VAL A 1 281 ? 1.866 -7.654 -3.819 1.00 98.00 281 VAL A N 1
ATOM 2164 C CA . VAL A 1 281 ? 2.055 -7.812 -5.272 1.00 98.00 281 VAL A CA 1
ATOM 2165 C C . VAL A 1 281 ? 2.898 -6.698 -5.888 1.00 98.00 281 VAL A C 1
ATOM 2167 O O . VAL A 1 281 ? 3.333 -6.845 -7.022 1.00 98.00 281 VAL A O 1
ATOM 2170 N N . PHE A 1 282 ? 3.171 -5.618 -5.154 1.00 97.38 282 PHE A N 1
ATOM 2171 C CA . PHE A 1 282 ? 3.923 -4.457 -5.624 1.00 97.38 282 PHE A CA 1
ATOM 2172 C C . PHE A 1 282 ? 5.250 -4.797 -6.326 1.00 97.38 282 PHE A C 1
ATOM 2174 O O . PHE A 1 282 ? 5.483 -4.238 -7.396 1.00 97.38 282 PHE A O 1
ATOM 2181 N N . PRO A 1 283 ? 6.082 -5.746 -5.841 1.00 96.19 283 PRO A N 1
ATOM 2182 C CA . PRO A 1 283 ? 7.325 -6.109 -6.529 1.00 96.19 283 PRO A CA 1
ATOM 2183 C C . PRO A 1 283 ? 7.135 -6.547 -7.988 1.00 96.19 283 PRO A C 1
ATOM 2185 O O . PRO A 1 283 ? 8.006 -6.307 -8.820 1.00 96.19 283 PRO A O 1
ATOM 2188 N N . ASN A 1 284 ? 5.985 -7.151 -8.320 1.00 96.62 284 ASN A N 1
ATOM 2189 C CA . ASN A 1 284 ? 5.680 -7.589 -9.682 1.00 96.62 284 ASN A CA 1
ATOM 2190 C C . ASN A 1 284 ? 5.526 -6.425 -10.665 1.00 96.62 284 ASN A C 1
ATOM 2192 O O . ASN A 1 284 ? 5.704 -6.640 -11.864 1.00 96.62 284 ASN A O 1
ATOM 2196 N N . GLN A 1 285 ? 5.237 -5.208 -10.182 1.00 96.00 285 GLN A N 1
ATOM 2197 C CA . GLN A 1 285 ? 5.081 -4.046 -11.054 1.00 96.00 285 GLN A CA 1
ATOM 2198 C C . GLN A 1 285 ? 6.327 -3.829 -11.911 1.00 96.00 285 GLN A C 1
ATOM 2200 O O . GLN A 1 285 ? 6.193 -3.478 -13.078 1.00 96.00 285 GLN A O 1
ATOM 2205 N N . HIS A 1 286 ? 7.524 -4.114 -11.387 1.00 94.62 286 HIS A N 1
ATOM 2206 C CA . HIS A 1 286 ? 8.748 -4.030 -12.175 1.00 94.62 286 HIS A CA 1
ATOM 2207 C C . HIS A 1 286 ? 8.642 -4.855 -13.462 1.00 94.62 286 HIS A C 1
ATOM 2209 O O . HIS A 1 286 ? 8.806 -4.306 -14.545 1.00 94.62 286 HIS A O 1
ATOM 2215 N N . GLN A 1 287 ? 8.345 -6.156 -13.378 1.00 95.62 287 GLN A N 1
ATOM 2216 C CA . GLN A 1 287 ? 8.234 -6.999 -14.573 1.00 95.62 287 GLN A CA 1
ATOM 2217 C C . GLN A 1 287 ? 7.054 -6.584 -15.464 1.00 95.62 287 GLN A C 1
ATOM 2219 O O . GLN A 1 287 ? 7.148 -6.699 -16.686 1.00 95.62 287 GLN A O 1
ATOM 2224 N N . GLU A 1 288 ? 5.962 -6.099 -14.866 1.00 97.12 288 GLU A N 1
ATOM 2225 C CA . GLU A 1 288 ? 4.776 -5.614 -15.584 1.00 97.12 288 GLU A CA 1
ATOM 2226 C C . GLU A 1 288 ? 5.074 -4.379 -16.453 1.00 97.12 288 GLU A C 1
ATOM 2228 O O . GLU A 1 288 ? 4.559 -4.296 -17.568 1.00 97.12 288 GLU A O 1
ATOM 2233 N N . TYR A 1 289 ? 5.906 -3.442 -15.982 1.00 97.06 289 TYR A N 1
ATOM 2234 C CA . TYR A 1 289 ? 6.432 -2.338 -16.799 1.00 97.06 289 TYR A CA 1
ATOM 2235 C C . TYR A 1 289 ? 7.530 -2.831 -17.749 1.00 97.06 289 TYR A C 1
ATOM 2237 O O . TYR A 1 289 ? 7.482 -2.581 -18.951 1.00 97.06 289 TYR A O 1
ATOM 2245 N N . GLY A 1 290 ? 8.485 -3.604 -17.232 1.00 95.81 290 GLY A N 1
ATOM 2246 C CA . GLY A 1 290 ? 9.676 -4.045 -17.950 1.00 95.81 290 GLY A CA 1
ATOM 2247 C C . GLY A 1 290 ? 9.399 -4.810 -19.235 1.00 95.81 290 GLY A C 1
ATOM 2248 O O . GLY A 1 290 ? 10.071 -4.588 -20.241 1.00 95.81 290 GLY A O 1
ATOM 2249 N N . VAL A 1 291 ? 8.380 -5.674 -19.246 1.00 96.94 291 VAL A N 1
ATOM 2250 C CA . VAL A 1 291 ? 8.019 -6.433 -20.450 1.00 96.94 291 VAL A CA 1
ATOM 2251 C C . VAL A 1 291 ? 7.509 -5.530 -21.577 1.00 96.94 291 VAL A C 1
ATOM 2253 O O . VAL A 1 291 ? 7.831 -5.776 -22.740 1.00 96.94 291 VAL A O 1
ATOM 2256 N N . LEU A 1 292 ? 6.744 -4.484 -21.247 1.00 97.50 292 LEU A N 1
ATOM 2257 C CA . LEU A 1 292 ? 6.203 -3.546 -22.230 1.00 97.50 292 LEU A CA 1
ATOM 2258 C C . LEU A 1 292 ? 7.282 -2.564 -22.690 1.00 97.50 292 LEU A C 1
ATOM 2260 O O . LEU A 1 292 ? 7.484 -2.424 -23.894 1.00 97.50 292 LEU A O 1
ATOM 2264 N N . SER A 1 293 ? 8.043 -1.989 -21.756 1.00 96.31 293 SER A N 1
ATOM 2265 C CA . SER A 1 293 ? 9.158 -1.086 -22.064 1.00 96.31 293 SER A CA 1
ATOM 2266 C C . SER A 1 293 ? 10.210 -1.757 -22.953 1.00 96.31 293 SER A C 1
ATOM 2268 O O . SER A 1 293 ? 10.681 -1.158 -23.917 1.00 96.31 293 SER A O 1
ATOM 2270 N N . LEU A 1 294 ? 10.538 -3.033 -22.705 1.00 96.62 294 LEU A N 1
ATOM 2271 C CA . LEU A 1 294 ? 11.502 -3.769 -23.529 1.00 96.62 294 LEU A CA 1
ATOM 2272 C C . LEU A 1 294 ? 10.957 -4.069 -24.929 1.00 96.62 294 LEU A C 1
ATOM 2274 O O . LEU A 1 294 ? 11.711 -4.071 -25.905 1.00 96.62 294 LEU A O 1
ATOM 2278 N N . ALA A 1 295 ? 9.656 -4.346 -25.040 1.00 97.62 295 ALA A N 1
ATOM 2279 C CA . ALA A 1 295 ? 9.008 -4.547 -26.329 1.00 97.62 295 ALA A CA 1
ATOM 2280 C C . ALA A 1 295 ? 9.004 -3.255 -27.160 1.00 97.62 295 ALA A C 1
ATOM 2282 O O . ALA A 1 295 ? 9.297 -3.306 -28.355 1.00 97.62 295 ALA A O 1
ATOM 2283 N N . GLU A 1 296 ? 8.730 -2.107 -26.535 1.00 96.88 296 GLU A N 1
ATOM 2284 C CA . GLU A 1 296 ? 8.829 -0.799 -27.185 1.00 96.88 296 GLU A CA 1
ATOM 2285 C C . GLU A 1 296 ? 10.265 -0.506 -27.620 1.00 96.88 296 GLU A C 1
ATOM 2287 O O . GLU A 1 296 ? 10.479 -0.209 -28.798 1.00 96.88 296 GLU A O 1
ATOM 2292 N N . TYR A 1 297 ? 11.242 -0.693 -26.722 1.00 96.56 297 TYR A N 1
ATOM 2293 C CA . TYR A 1 297 ? 12.663 -0.454 -27.001 1.00 96.56 297 TYR A CA 1
ATOM 2294 C C . TYR A 1 297 ? 13.141 -1.245 -28.221 1.00 96.56 297 TYR A C 1
ATOM 2296 O O . TYR A 1 297 ? 13.734 -0.694 -29.148 1.00 96.56 297 TYR A O 1
ATOM 2304 N N . ARG A 1 298 ? 12.794 -2.536 -28.287 1.00 97.06 298 ARG A N 1
ATOM 2305 C CA . ARG A 1 298 ? 13.100 -3.405 -29.438 1.00 97.06 298 ARG A CA 1
ATOM 2306 C C . ARG A 1 298 ? 12.404 -2.980 -30.730 1.00 97.06 298 ARG A C 1
ATOM 2308 O O . ARG A 1 298 ? 12.887 -3.309 -31.807 1.00 97.06 298 ARG A O 1
ATOM 2315 N N . ALA A 1 299 ? 11.284 -2.271 -30.633 1.00 97.69 299 ALA A N 1
ATOM 2316 C CA . ALA A 1 299 ? 10.576 -1.695 -31.771 1.00 97.69 299 ALA A CA 1
ATOM 2317 C C . ALA A 1 299 ? 11.105 -0.301 -32.165 1.00 97.69 299 ALA A C 1
ATOM 2319 O O . ALA A 1 299 ? 10.462 0.381 -32.965 1.00 97.69 299 ALA A O 1
ATOM 2320 N N . GLY A 1 300 ? 12.235 0.140 -31.598 1.00 96.94 300 GLY A N 1
ATOM 2321 C CA . GLY A 1 300 ? 12.826 1.452 -31.860 1.00 96.94 300 GLY A CA 1
ATOM 2322 C C . GLY A 1 300 ? 12.072 2.613 -31.208 1.00 96.94 300 GLY A C 1
ATOM 2323 O O . GLY A 1 300 ? 12.233 3.753 -31.633 1.00 96.94 300 GLY A O 1
ATOM 2324 N N . ARG A 1 301 ? 11.224 2.345 -30.205 1.00 96.44 301 ARG A N 1
ATOM 2325 C CA . ARG A 1 301 ? 10.507 3.364 -29.423 1.00 96.44 301 ARG A CA 1
ATOM 2326 C C . ARG A 1 301 ? 10.911 3.257 -27.961 1.00 96.44 301 ARG A C 1
ATOM 2328 O O . ARG A 1 301 ? 11.114 2.167 -27.463 1.00 96.44 301 ARG A O 1
ATOM 2335 N N . THR A 1 302 ? 11.001 4.354 -27.233 1.00 95.31 302 THR A N 1
ATOM 2336 C CA . THR A 1 302 ? 11.244 4.279 -25.789 1.00 95.31 302 THR A CA 1
ATOM 2337 C C . THR A 1 302 ? 10.613 5.472 -25.103 1.00 95.31 302 THR A C 1
ATOM 2339 O O . THR A 1 302 ? 10.671 6.586 -25.619 1.00 95.31 302 THR A O 1
ATOM 2342 N N . THR A 1 303 ? 10.000 5.235 -23.946 1.00 94.38 303 THR A N 1
ATOM 2343 C CA . THR A 1 303 ? 9.601 6.303 -23.024 1.00 94.38 303 THR A CA 1
ATOM 2344 C C . THR A 1 303 ? 10.708 6.647 -22.033 1.00 94.38 303 THR A C 1
ATOM 2346 O O . THR A 1 303 ? 10.586 7.650 -21.342 1.00 94.38 303 THR A O 1
ATOM 2349 N N . ALA A 1 304 ? 11.746 5.810 -21.916 1.00 95.19 304 ALA A N 1
ATOM 2350 C CA . ALA A 1 304 ? 12.906 6.088 -21.078 1.00 95.19 304 ALA A CA 1
ATOM 2351 C C . ALA A 1 304 ? 13.739 7.217 -21.691 1.00 95.19 304 ALA A C 1
ATOM 2353 O O . ALA A 1 304 ? 14.048 7.175 -22.885 1.00 95.19 304 ALA A O 1
ATOM 2354 N N . GLU A 1 305 ? 14.126 8.189 -20.867 1.00 95.25 305 GLU A N 1
ATOM 2355 C CA . GLU A 1 305 ? 15.044 9.248 -21.273 1.00 95.25 305 GLU A CA 1
ATOM 2356 C C . GLU A 1 305 ? 16.417 8.673 -21.659 1.00 95.25 305 GLU A C 1
ATOM 2358 O O . GLU A 1 305 ? 16.878 7.712 -21.031 1.00 95.25 305 GLU A O 1
ATOM 2363 N N . PRO A 1 306 ? 17.131 9.289 -22.621 1.00 94.56 306 PRO A N 1
ATOM 2364 C CA . PRO A 1 306 ? 18.457 8.831 -23.041 1.00 94.56 306 PRO A CA 1
ATOM 2365 C C . PRO A 1 306 ? 19.438 8.664 -21.876 1.00 94.56 306 PRO A C 1
ATOM 2367 O O . PRO A 1 306 ? 20.102 7.639 -21.774 1.00 94.56 306 PRO A O 1
ATOM 2370 N N . GLN A 1 307 ? 19.435 9.606 -20.927 1.00 93.38 307 GLN A N 1
ATOM 2371 C CA . GLN A 1 307 ? 20.314 9.572 -19.753 1.00 93.38 307 GLN A CA 1
ATOM 2372 C C . GLN A 1 307 ? 20.133 8.307 -18.903 1.00 93.38 307 GLN A C 1
ATOM 2374 O O . GLN A 1 307 ? 21.092 7.827 -18.306 1.00 93.38 307 GLN A O 1
ATOM 2379 N N . LEU A 1 308 ? 18.917 7.757 -18.841 1.00 91.44 308 LEU A N 1
ATOM 2380 C CA . LEU A 1 308 ? 18.636 6.527 -18.104 1.00 91.44 308 LEU A CA 1
ATOM 2381 C C . LEU A 1 308 ? 19.260 5.306 -18.796 1.00 91.44 308 LEU A C 1
ATOM 2383 O O . LEU A 1 308 ? 19.810 4.427 -18.132 1.00 91.44 308 LEU A O 1
ATOM 2387 N N . LEU A 1 309 ? 19.208 5.271 -20.129 1.00 92.06 309 LEU A N 1
ATOM 2388 C CA . LEU A 1 309 ? 19.802 4.208 -20.940 1.00 92.06 309 LEU A CA 1
ATOM 2389 C C . LEU A 1 309 ? 21.332 4.292 -20.948 1.00 92.06 309 LEU A C 1
ATOM 2391 O O . LEU A 1 309 ? 21.997 3.272 -20.775 1.00 92.06 309 LEU A O 1
ATOM 2395 N N . ASP A 1 310 ? 21.881 5.500 -21.075 1.00 92.81 310 ASP A N 1
ATOM 2396 C CA . ASP A 1 310 ? 23.321 5.755 -20.988 1.00 92.81 310 ASP A CA 1
ATOM 2397 C C . ASP A 1 310 ? 23.862 5.337 -19.619 1.00 92.81 310 ASP A C 1
ATOM 2399 O O . ASP A 1 310 ? 24.918 4.711 -19.516 1.00 92.81 310 ASP A O 1
ATOM 2403 N N . PHE A 1 311 ? 23.102 5.626 -18.558 1.00 88.81 311 PHE A N 1
ATOM 2404 C CA . PHE A 1 311 ? 23.432 5.197 -17.209 1.00 88.81 311 PHE A CA 1
ATOM 2405 C C . PHE A 1 311 ? 23.465 3.666 -17.088 1.00 88.81 311 PHE A C 1
ATOM 2407 O O . PHE A 1 311 ? 24.438 3.117 -16.570 1.00 88.81 311 PHE A O 1
ATOM 2414 N N . ALA A 1 312 ? 22.442 2.965 -17.587 1.00 89.12 312 ALA A N 1
ATOM 2415 C CA . ALA A 1 312 ? 22.410 1.501 -17.579 1.00 89.12 312 ALA A CA 1
ATOM 2416 C C . ALA A 1 312 ? 23.603 0.903 -18.350 1.00 89.12 312 ALA A C 1
ATOM 2418 O O . ALA A 1 312 ? 24.298 0.018 -17.842 1.00 89.12 312 ALA A O 1
ATOM 2419 N N . ALA A 1 313 ? 23.907 1.455 -19.528 1.00 91.81 313 ALA A N 1
ATOM 2420 C CA . ALA A 1 313 ? 25.048 1.050 -20.342 1.00 91.81 313 ALA A CA 1
ATOM 2421 C C . ALA A 1 313 ? 26.388 1.282 -19.621 1.00 91.81 313 ALA A C 1
ATOM 2423 O O . ALA A 1 313 ? 27.262 0.414 -19.649 1.00 91.81 313 ALA A O 1
ATOM 2424 N N . ALA A 1 314 ? 26.541 2.403 -18.907 1.00 91.38 314 ALA A N 1
ATOM 2425 C CA . ALA A 1 314 ? 27.728 2.698 -18.103 1.00 91.38 314 ALA A CA 1
ATOM 2426 C C . ALA A 1 314 ? 27.930 1.714 -16.934 1.00 91.38 314 ALA A C 1
ATOM 2428 O O . ALA A 1 314 ? 29.055 1.527 -16.470 1.00 91.38 314 ALA A O 1
ATOM 2429 N N . GLN A 1 315 ? 26.865 1.043 -16.481 1.00 87.38 315 GLN A N 1
ATOM 2430 C CA . GLN A 1 315 ? 26.934 -0.048 -15.502 1.00 87.38 315 GLN A CA 1
ATOM 2431 C C . GLN A 1 315 ? 27.200 -1.426 -16.130 1.00 87.38 315 GLN A C 1
ATOM 2433 O O . GLN A 1 315 ? 27.202 -2.437 -15.423 1.00 87.38 315 GLN A O 1
ATOM 2438 N N . GLY A 1 316 ? 27.415 -1.488 -17.446 1.00 90.50 316 GLY A N 1
ATOM 2439 C CA . GLY A 1 316 ? 27.576 -2.739 -18.180 1.00 90.50 316 GLY A CA 1
ATOM 2440 C C . GLY A 1 316 ? 26.286 -3.556 -18.271 1.00 90.50 316 GLY A C 1
ATOM 2441 O O . GLY A 1 316 ? 26.362 -4.765 -18.482 1.00 90.50 316 GLY A O 1
ATOM 2442 N N . GLN A 1 317 ? 25.123 -2.925 -18.079 1.00 90.12 317 GLN A N 1
ATOM 2443 C CA . GLN A 1 317 ? 23.823 -3.557 -18.271 1.00 90.12 317 GLN A CA 1
ATOM 2444 C C . GLN A 1 317 ? 23.304 -3.244 -19.669 1.00 90.12 317 GLN A C 1
ATOM 2446 O O . GLN A 1 317 ? 23.299 -2.089 -20.099 1.00 90.12 317 GLN A O 1
ATOM 2451 N N . ASP A 1 318 ? 22.823 -4.265 -20.374 1.00 92.06 318 ASP A N 1
ATOM 2452 C CA . ASP A 1 318 ? 21.995 -4.016 -21.549 1.00 92.06 318 ASP A CA 1
ATOM 2453 C C . ASP A 1 318 ? 20.571 -3.589 -21.136 1.00 92.06 318 ASP A C 1
ATOM 2455 O O . ASP A 1 318 ? 20.136 -3.761 -19.991 1.00 92.06 318 ASP A O 1
ATOM 2459 N N . ALA A 1 319 ? 19.811 -3.034 -22.084 1.00 91.06 319 ALA A N 1
ATOM 2460 C CA . ALA A 1 319 ? 18.445 -2.581 -21.825 1.00 91.06 319 ALA A CA 1
ATOM 2461 C C . ALA A 1 319 ? 17.523 -3.709 -21.316 1.00 91.06 319 ALA A C 1
ATOM 2463 O O . ALA A 1 319 ? 16.596 -3.453 -20.550 1.00 91.06 319 ALA A O 1
ATOM 2464 N N . ALA A 1 320 ? 17.761 -4.965 -21.711 1.00 93.25 320 ALA A N 1
ATOM 2465 C CA . ALA A 1 320 ? 16.940 -6.089 -21.273 1.00 93.25 320 ALA A CA 1
ATOM 2466 C C . ALA A 1 320 ? 17.224 -6.466 -19.813 1.00 93.25 320 ALA A C 1
ATOM 2468 O O . ALA A 1 320 ? 16.282 -6.696 -19.059 1.00 93.25 320 ALA A O 1
ATOM 2469 N N . GLN A 1 321 ? 18.493 -6.496 -19.408 1.00 91.31 321 GLN A N 1
ATOM 2470 C CA . GLN A 1 321 ? 18.918 -6.725 -18.027 1.00 91.31 321 GLN A CA 1
ATOM 2471 C C . GLN A 1 321 ? 18.400 -5.628 -17.099 1.00 91.31 321 GLN A C 1
ATOM 2473 O O . GLN A 1 321 ? 17.935 -5.926 -16.002 1.00 91.31 321 GLN A O 1
ATOM 2478 N N . PHE A 1 322 ? 18.431 -4.381 -17.562 1.00 89.12 322 PHE A N 1
ATOM 2479 C CA . PHE A 1 322 ? 17.914 -3.233 -16.828 1.00 89.12 322 PHE A CA 1
ATOM 2480 C C . PHE A 1 322 ? 16.390 -3.302 -16.622 1.00 89.12 322 PHE A C 1
ATOM 2482 O O . PHE A 1 322 ? 15.910 -3.135 -15.503 1.00 89.12 322 PHE A O 1
ATOM 2489 N N . MET A 1 323 ? 15.618 -3.586 -17.682 1.00 93.00 323 MET A N 1
ATOM 2490 C CA . MET A 1 323 ? 14.147 -3.612 -17.621 1.00 93.00 323 MET A CA 1
ATOM 2491 C C . MET A 1 323 ? 13.582 -4.903 -17.004 1.00 93.00 323 MET A C 1
ATOM 2493 O O . MET A 1 323 ? 12.452 -4.910 -16.522 1.00 93.00 323 MET A O 1
ATOM 2497 N N . LEU A 1 324 ? 14.321 -6.016 -17.062 1.00 93.69 324 LEU A N 1
ATOM 2498 C CA . LEU A 1 324 ? 13.906 -7.336 -16.570 1.00 93.69 324 LEU A CA 1
ATOM 2499 C C . LEU A 1 324 ? 15.049 -8.019 -15.785 1.00 93.69 324 LEU A C 1
ATOM 2501 O O . LEU A 1 324 ? 15.549 -9.069 -16.197 1.00 93.69 324 LEU A O 1
ATOM 2505 N N . PRO A 1 325 ? 15.442 -7.475 -14.620 1.00 90.19 325 PRO A N 1
ATOM 2506 C CA . PRO A 1 325 ? 16.610 -7.923 -13.856 1.00 90.19 325 PRO A CA 1
ATOM 2507 C C . PRO A 1 325 ? 16.379 -9.236 -13.100 1.00 90.19 325 PRO A C 1
ATOM 2509 O O . PRO A 1 325 ? 17.308 -9.809 -12.532 1.00 90.19 325 PRO A O 1
ATOM 2512 N N . VAL A 1 326 ? 15.136 -9.715 -13.047 1.00 92.50 326 VAL A N 1
ATOM 2513 C CA . VAL A 1 326 ? 14.754 -10.935 -12.335 1.00 92.50 326 VAL A CA 1
ATOM 2514 C C . VAL A 1 326 ? 14.274 -12.010 -13.306 1.00 92.50 326 VAL A C 1
ATOM 2516 O O . VAL A 1 326 ? 13.636 -11.691 -14.313 1.00 92.50 326 VAL A O 1
ATOM 2519 N N . PRO A 1 327 ? 14.516 -13.301 -13.008 1.00 94.50 327 PRO A N 1
ATOM 2520 C CA . PRO A 1 327 ? 14.056 -14.388 -13.861 1.00 94.50 327 PRO A CA 1
ATOM 2521 C C . PRO A 1 327 ? 12.543 -14.343 -14.112 1.00 94.50 327 PRO A C 1
ATOM 2523 O O . PRO A 1 327 ? 11.747 -14.096 -13.203 1.00 94.50 327 PRO A O 1
ATOM 2526 N N . SER A 1 328 ? 12.130 -14.665 -15.339 1.00 94.56 328 SER A N 1
ATOM 2527 C CA . SER A 1 328 ? 10.731 -14.574 -15.788 1.00 94.56 328 SER A CA 1
ATOM 2528 C C . SER A 1 328 ? 9.747 -15.426 -14.977 1.00 94.56 328 SER A C 1
ATOM 2530 O O . SER A 1 328 ? 8.563 -15.100 -14.915 1.00 94.56 328 SER A O 1
ATOM 2532 N N . TRP A 1 329 ? 10.215 -16.494 -14.322 1.00 96.06 329 TRP A N 1
ATOM 2533 C CA . TRP A 1 329 ? 9.385 -17.349 -13.470 1.00 96.06 329 TRP A CA 1
ATOM 2534 C C . TRP A 1 329 ? 9.008 -16.694 -12.132 1.00 96.06 329 TRP A C 1
ATOM 2536 O O . TRP A 1 329 ? 8.008 -17.093 -11.533 1.00 96.06 329 TRP A O 1
ATOM 2546 N N . VAL A 1 330 ? 9.762 -15.688 -11.665 1.00 95.94 330 VAL A N 1
ATOM 2547 C CA . VAL A 1 330 ? 9.539 -15.041 -10.359 1.00 95.94 330 VAL A CA 1
ATOM 2548 C C . VAL A 1 330 ? 8.174 -14.364 -10.321 1.00 95.94 330 VAL A C 1
ATOM 2550 O O . VAL A 1 330 ? 7.428 -14.549 -9.364 1.00 95.94 330 VAL A O 1
ATOM 2553 N N . HIS A 1 331 ? 7.810 -13.652 -11.389 1.00 95.12 331 HIS A N 1
ATOM 2554 C CA . HIS A 1 331 ? 6.537 -12.939 -11.488 1.00 95.12 331 HIS A CA 1
ATOM 2555 C C . HIS A 1 331 ? 5.310 -13.858 -11.283 1.00 95.12 331 HIS A C 1
ATOM 2557 O O . HIS A 1 331 ? 4.540 -13.633 -10.340 1.00 95.12 331 HIS A O 1
ATOM 2563 N N . PRO A 1 332 ? 5.098 -14.919 -12.096 1.00 96.06 332 PRO A N 1
ATOM 2564 C CA . PRO A 1 332 ? 3.962 -15.815 -11.900 1.00 96.06 332 PRO A CA 1
ATOM 2565 C C . PRO A 1 332 ? 4.056 -16.604 -10.588 1.00 96.06 332 PRO A C 1
ATOM 2567 O O . PRO A 1 332 ? 3.030 -16.795 -9.936 1.00 96.06 332 PRO A O 1
ATOM 2570 N N . ALA A 1 333 ? 5.252 -17.023 -10.158 1.00 96.62 333 ALA A N 1
ATOM 2571 C CA . ALA A 1 333 ? 5.417 -17.742 -8.896 1.00 96.62 333 ALA A CA 1
ATOM 2572 C C . ALA A 1 333 ? 5.014 -16.878 -7.692 1.00 96.62 333 ALA A C 1
ATOM 2574 O O . ALA A 1 333 ? 4.280 -17.340 -6.821 1.00 96.62 333 ALA A O 1
ATOM 2575 N N . TRP A 1 334 ? 5.432 -15.612 -7.654 1.00 97.38 334 TRP A N 1
ATOM 2576 C CA . TRP A 1 334 ? 5.087 -14.688 -6.578 1.00 97.38 334 TRP A CA 1
ATOM 2577 C C . TRP A 1 334 ? 3.597 -14.339 -6.568 1.00 97.38 334 TRP A C 1
ATOM 2579 O O . TRP A 1 334 ? 2.963 -14.352 -5.510 1.00 97.38 334 TRP A O 1
ATOM 2589 N N . LEU A 1 335 ? 3.009 -14.111 -7.748 1.00 96.19 335 LEU A N 1
ATOM 2590 C CA . LEU A 1 335 ? 1.576 -13.841 -7.883 1.00 96.19 335 LEU A CA 1
ATOM 2591 C C . LEU A 1 335 ? 0.731 -15.007 -7.345 1.00 96.19 335 LEU A C 1
ATOM 2593 O O . LEU A 1 335 ? -0.233 -14.791 -6.608 1.00 96.19 335 LEU A O 1
ATOM 2597 N N . VAL A 1 336 ? 1.113 -16.244 -7.681 1.00 94.56 336 VAL A N 1
ATOM 2598 C CA . VAL A 1 336 ? 0.431 -17.459 -7.217 1.00 94.56 336 VAL A CA 1
ATOM 2599 C C . VAL A 1 336 ? 0.668 -17.685 -5.726 1.00 94.56 336 VAL A C 1
ATOM 2601 O O . VAL A 1 336 ? -0.289 -17.865 -4.980 1.00 94.56 336 VAL A O 1
ATOM 2604 N N . CYS A 1 337 ? 1.918 -17.663 -5.269 1.00 95.94 337 CYS A N 1
ATOM 2605 C CA . CYS A 1 337 ? 2.253 -18.013 -3.892 1.00 95.94 337 CYS A CA 1
ATOM 2606 C C . CYS A 1 337 ? 1.860 -16.910 -2.908 1.00 95.94 337 CYS A C 1
ATOM 2608 O O . CYS A 1 337 ? 1.068 -17.150 -2.002 1.00 95.94 337 CYS A O 1
ATOM 2610 N N . ALA A 1 338 ? 2.397 -15.701 -3.068 1.00 96.62 338 ALA A N 1
ATOM 2611 C CA . ALA A 1 338 ? 2.188 -14.613 -2.120 1.00 96.62 338 ALA A CA 1
ATOM 2612 C C . ALA A 1 338 ? 0.844 -13.908 -2.360 1.00 96.62 338 ALA A C 1
ATOM 2614 O O . ALA A 1 338 ? 0.081 -13.694 -1.413 1.00 96.62 338 ALA A O 1
ATOM 2615 N N . GLY A 1 339 ? 0.515 -13.618 -3.624 1.00 97.69 339 GLY A N 1
ATOM 2616 C CA . GLY A 1 339 ? -0.731 -12.942 -4.000 1.00 97.69 339 GLY A CA 1
ATOM 2617 C C . GLY A 1 339 ? -1.982 -13.739 -3.615 1.00 97.69 339 GLY A C 1
ATOM 2618 O O . GLY A 1 339 ? -2.850 -13.226 -2.902 1.00 97.69 339 GLY A O 1
ATOM 2619 N N . LEU A 1 340 ? -2.074 -15.018 -4.009 1.00 97.38 340 LEU A N 1
ATOM 2620 C CA . LEU A 1 340 ? -3.239 -15.840 -3.648 1.00 97.38 340 LEU A CA 1
ATOM 2621 C C . LEU A 1 340 ? -3.281 -16.167 -2.156 1.00 97.38 340 LEU A C 1
ATOM 2623 O O . LEU A 1 340 ? -4.370 -16.184 -1.582 1.00 97.38 340 LEU A O 1
ATOM 2627 N N . LEU A 1 341 ? -2.134 -16.367 -1.494 1.00 97.12 341 LEU A N 1
ATOM 2628 C CA . LEU A 1 341 ? -2.112 -16.554 -0.042 1.00 97.12 341 LEU A CA 1
ATOM 2629 C C . LEU A 1 341 ? -2.690 -15.332 0.681 1.00 97.12 341 LEU A C 1
ATOM 2631 O O . LEU A 1 341 ? -3.551 -15.496 1.549 1.00 97.12 341 LEU A O 1
ATOM 2635 N N . ALA A 1 342 ? -2.289 -14.116 0.299 1.00 98.31 342 ALA A N 1
ATOM 2636 C CA . ALA A 1 342 ? -2.837 -12.888 0.870 1.00 98.31 342 ALA A CA 1
ATOM 2637 C C . ALA A 1 342 ? -4.363 -12.809 0.682 1.00 98.31 342 ALA A C 1
ATOM 2639 O O . ALA A 1 342 ? -5.088 -12.524 1.638 1.00 98.31 342 ALA A O 1
ATOM 2640 N N . LEU A 1 343 ? -4.872 -13.155 -0.505 1.00 98.38 343 LEU A N 1
ATOM 2641 C CA . LEU A 1 343 ? -6.311 -13.192 -0.792 1.00 98.38 343 LEU A CA 1
ATOM 2642 C C . LEU A 1 343 ? -7.062 -14.263 0.014 1.00 98.38 343 LEU A C 1
ATOM 2644 O O . LEU A 1 343 ? -8.159 -13.997 0.510 1.00 98.38 343 LEU A O 1
ATOM 2648 N N . VAL A 1 344 ? -6.482 -15.452 0.203 1.00 97.50 344 VAL A N 1
ATOM 2649 C CA . VAL A 1 344 ? -7.049 -16.512 1.055 1.00 97.50 344 VAL A CA 1
ATOM 2650 C C . VAL A 1 344 ? -7.164 -16.032 2.501 1.00 97.50 344 VAL A C 1
ATOM 2652 O O . VAL A 1 344 ? -8.210 -16.213 3.136 1.00 97.50 344 VAL A O 1
ATOM 2655 N N . VAL A 1 345 ? -6.112 -15.404 3.033 1.00 97.50 345 VAL A N 1
ATOM 2656 C CA . VAL A 1 345 ? -6.124 -14.874 4.401 1.00 97.50 345 VAL A CA 1
ATOM 2657 C C . VAL A 1 345 ? -7.142 -13.739 4.521 1.00 97.50 345 VAL A C 1
ATOM 2659 O O . VAL A 1 345 ? -7.963 -13.772 5.440 1.00 97.50 345 VAL A O 1
ATOM 2662 N N . ALA A 1 346 ? -7.180 -12.806 3.565 1.00 98.00 346 ALA A N 1
ATOM 2663 C CA . ALA A 1 346 ? -8.171 -11.732 3.521 1.00 98.00 346 ALA A CA 1
ATOM 2664 C C . ALA A 1 346 ? -9.601 -12.283 3.528 1.00 98.00 346 ALA A C 1
ATOM 2666 O O . ALA A 1 346 ? -10.443 -11.879 4.336 1.00 98.00 346 ALA A O 1
ATOM 2667 N N . ARG A 1 347 ? -9.871 -13.279 2.679 1.00 97.25 347 ARG A N 1
ATOM 2668 C CA . ARG A 1 347 ? -11.175 -13.934 2.575 1.00 97.25 347 ARG A CA 1
ATOM 2669 C C . ARG A 1 347 ? -11.608 -14.591 3.880 1.00 97.25 347 ARG A C 1
ATOM 2671 O O . ARG A 1 347 ? -12.785 -14.492 4.253 1.00 97.25 347 ARG A O 1
ATOM 2678 N N . ARG A 1 348 ? -10.683 -15.249 4.580 1.00 95.50 348 ARG A N 1
ATOM 2679 C CA . ARG A 1 348 ? -10.957 -15.858 5.889 1.00 95.50 348 ARG A CA 1
ATOM 2680 C C . ARG A 1 348 ? -11.147 -14.818 6.988 1.00 95.50 348 ARG A C 1
ATOM 2682 O O . ARG A 1 348 ? -12.031 -14.996 7.818 1.00 95.50 348 ARG A O 1
ATOM 2689 N N . ALA A 1 349 ? -10.369 -13.740 6.974 1.00 95.69 349 ALA A N 1
ATOM 2690 C CA . ALA A 1 349 ? -10.441 -12.688 7.981 1.00 95.69 349 ALA A CA 1
ATOM 2691 C C . ALA A 1 349 ? -11.729 -11.854 7.875 1.00 95.69 349 ALA A C 1
ATOM 2693 O O . ALA A 1 349 ? -12.362 -11.571 8.887 1.00 95.69 349 ALA A O 1
ATOM 2694 N N . VAL A 1 350 ? -12.140 -11.469 6.662 1.00 97.00 350 VAL A N 1
ATOM 2695 C CA . VAL A 1 350 ? -13.312 -10.598 6.445 1.00 97.00 350 VAL A CA 1
ATOM 2696 C C . VAL A 1 350 ? -14.627 -11.383 6.449 1.00 97.00 350 VAL A C 1
ATOM 2698 O O . VAL A 1 350 ? -15.652 -10.874 6.904 1.00 97.00 350 VAL A O 1
ATOM 2701 N N . GLY A 1 351 ? -14.618 -12.616 5.937 1.00 94.19 351 GLY A N 1
ATOM 2702 C CA . GLY A 1 351 ? -15.768 -13.520 5.987 1.00 94.19 351 GLY A CA 1
ATOM 2703 C C . GLY A 1 351 ? -16.886 -13.258 4.965 1.00 94.19 351 GLY A C 1
ATOM 2704 O O . GLY A 1 351 ? -17.897 -13.957 5.015 1.00 94.19 351 GLY A O 1
ATOM 2705 N N . LEU A 1 352 ? -16.745 -12.315 4.021 1.00 96.00 352 LEU A N 1
ATOM 2706 C CA . LEU A 1 352 ? -17.761 -12.093 2.978 1.00 96.00 352 LEU A CA 1
ATOM 2707 C C . LEU A 1 352 ? -17.583 -13.055 1.807 1.00 96.00 352 LEU A C 1
ATOM 2709 O O . LEU A 1 352 ? -16.461 -13.350 1.417 1.00 96.00 352 LEU A O 1
ATOM 2713 N N . ARG A 1 353 ? -18.702 -13.490 1.209 1.00 95.94 353 ARG A N 1
ATOM 2714 C CA . ARG A 1 353 ? -18.749 -14.495 0.127 1.00 95.94 353 ARG A CA 1
ATOM 2715 C C . ARG A 1 353 ? -17.807 -14.239 -1.057 1.00 95.94 353 ARG A C 1
ATOM 2717 O O . ARG A 1 353 ? -17.351 -15.213 -1.632 1.00 95.94 353 ARG A O 1
ATOM 2724 N N . TRP A 1 354 ? -17.509 -12.976 -1.357 1.00 98.19 354 TRP A N 1
ATOM 2725 C CA . TRP A 1 354 ? -16.706 -12.551 -2.508 1.00 98.19 354 TRP A CA 1
ATOM 2726 C C . TRP A 1 354 ? -15.538 -11.642 -2.108 1.00 98.19 354 TRP A C 1
ATOM 2728 O O . TRP A 1 354 ? -15.185 -10.728 -2.849 1.00 98.19 354 TRP A O 1
ATOM 2738 N N . THR A 1 355 ? -14.994 -11.788 -0.893 1.00 98.38 355 THR A N 1
ATOM 2739 C CA . THR A 1 355 ? -13.933 -10.886 -0.411 1.00 98.38 355 THR A CA 1
ATOM 2740 C C . THR A 1 355 ? -12.712 -10.907 -1.326 1.00 98.38 355 THR A C 1
ATOM 2742 O O . THR A 1 355 ? -12.233 -9.829 -1.669 1.00 98.38 355 THR A O 1
ATOM 2745 N N . ALA A 1 356 ? -12.211 -12.087 -1.708 1.00 98.50 356 ALA A N 1
ATOM 2746 C CA . ALA A 1 356 ? -10.989 -12.176 -2.506 1.00 98.50 356 ALA A CA 1
ATOM 2747 C C . ALA A 1 356 ? -11.200 -11.520 -3.875 1.00 98.50 356 ALA A C 1
ATOM 2749 O O . ALA A 1 356 ? -10.437 -10.640 -4.266 1.00 98.50 356 ALA A O 1
ATOM 2750 N N . THR A 1 357 ? -12.290 -11.881 -4.551 1.00 98.69 357 THR A N 1
ATOM 2751 C CA . THR A 1 357 ? -12.680 -11.328 -5.853 1.00 98.69 357 THR A CA 1
ATOM 2752 C C . THR A 1 357 ? -12.887 -9.817 -5.779 1.00 98.69 357 THR A C 1
ATOM 2754 O O . THR A 1 357 ? -12.419 -9.093 -6.650 1.00 98.69 357 THR A O 1
ATOM 2757 N N . THR A 1 358 ? -13.531 -9.315 -4.717 1.00 98.69 358 THR A N 1
ATOM 2758 C CA . THR A 1 358 ? -13.743 -7.869 -4.521 1.00 98.69 358 THR A CA 1
ATOM 2759 C C . THR A 1 358 ? -12.418 -7.124 -4.362 1.00 98.69 358 THR A C 1
ATOM 2761 O O . THR A 1 358 ? -12.253 -6.057 -4.945 1.00 98.69 358 THR A O 1
ATOM 2764 N N . ILE A 1 359 ? -11.468 -7.671 -3.595 1.00 98.75 359 ILE A N 1
ATOM 2765 C CA . ILE A 1 359 ? -10.152 -7.048 -3.397 1.00 98.75 359 ILE A CA 1
ATOM 2766 C C . ILE A 1 359 ? -9.345 -7.069 -4.697 1.00 98.75 359 ILE A C 1
ATOM 2768 O O . ILE A 1 359 ? -8.838 -6.028 -5.100 1.00 98.75 359 ILE A O 1
ATOM 2772 N N . ALA A 1 360 ? -9.265 -8.216 -5.377 1.00 98.75 360 ALA A N 1
ATOM 2773 C CA . ALA A 1 360 ? -8.539 -8.335 -6.640 1.00 98.75 360 ALA A CA 1
ATOM 2774 C C . ALA A 1 360 ? -9.143 -7.440 -7.734 1.00 98.75 360 ALA A C 1
ATOM 2776 O O . ALA A 1 360 ? -8.414 -6.735 -8.423 1.00 98.75 360 ALA A O 1
ATOM 2777 N N . GLY A 1 361 ? -10.473 -7.405 -7.854 1.00 98.75 361 GLY A N 1
ATOM 2778 C CA . GLY A 1 361 ? -11.170 -6.511 -8.778 1.00 98.75 361 GLY A CA 1
ATOM 2779 C C . GLY A 1 361 ? -10.944 -5.034 -8.449 1.00 98.75 361 GLY A C 1
ATOM 2780 O O . GLY A 1 361 ? -10.669 -4.249 -9.350 1.00 98.75 361 GLY A O 1
ATOM 2781 N N . GLY A 1 362 ? -10.988 -4.658 -7.166 1.00 98.75 362 GLY A N 1
ATOM 2782 C CA . GLY A 1 362 ? -10.675 -3.297 -6.720 1.00 98.75 362 GLY A CA 1
ATOM 2783 C C . GLY A 1 362 ? -9.230 -2.891 -7.021 1.00 98.75 362 GLY A C 1
ATOM 2784 O O . GLY A 1 362 ? -8.995 -1.786 -7.501 1.00 98.75 362 GLY A O 1
ATOM 2785 N N . TYR A 1 363 ? -8.275 -3.799 -6.809 1.00 98.62 363 TYR A N 1
ATOM 2786 C CA . TYR A 1 363 ? -6.869 -3.595 -7.160 1.00 98.62 363 TYR A CA 1
ATOM 2787 C C . TYR A 1 363 ? -6.672 -3.417 -8.672 1.00 98.62 363 TYR A C 1
ATOM 2789 O O . TYR A 1 363 ? -6.012 -2.471 -9.090 1.00 98.62 363 TYR A O 1
ATOM 2797 N N . LEU A 1 364 ? -7.284 -4.269 -9.502 1.00 98.62 364 LEU A N 1
ATOM 2798 C CA . LEU A 1 364 ? -7.187 -4.148 -10.960 1.00 98.62 364 LEU A CA 1
ATOM 2799 C C . LEU A 1 364 ? -7.856 -2.877 -11.487 1.00 98.62 364 LEU A C 1
ATOM 2801 O O . LEU A 1 364 ? -7.296 -2.225 -12.361 1.00 98.62 364 LEU A O 1
ATOM 2805 N N . ALA A 1 365 ? -9.018 -2.500 -10.946 1.00 98.62 365 ALA A N 1
ATOM 2806 C CA . ALA A 1 365 ? -9.682 -1.248 -11.303 1.00 98.62 365 ALA A CA 1
ATOM 2807 C C . ALA A 1 365 ? -8.801 -0.040 -10.960 1.00 98.62 365 ALA A C 1
ATOM 2809 O O . ALA A 1 365 ? -8.632 0.853 -11.786 1.00 98.62 365 ALA A O 1
ATOM 2810 N N . TYR A 1 366 ? -8.185 -0.048 -9.775 1.00 98.44 366 TYR A N 1
ATOM 2811 C CA . TYR A 1 366 ? -7.191 0.948 -9.398 1.00 98.44 366 TYR A CA 1
ATOM 2812 C C . TYR A 1 366 ? -6.021 0.995 -10.392 1.00 98.44 366 TYR A C 1
ATOM 2814 O O . TYR A 1 366 ? -5.749 2.065 -10.928 1.00 98.44 366 TYR A O 1
ATOM 2822 N N . ARG A 1 367 ? -5.374 -0.147 -10.679 1.00 98.12 367 ARG A N 1
ATOM 2823 C CA . ARG A 1 367 ? -4.221 -0.234 -11.597 1.00 98.12 367 ARG A CA 1
ATOM 2824 C C . ARG A 1 367 ? -4.575 0.238 -13.007 1.00 98.12 367 ARG A C 1
ATOM 2826 O O . ARG A 1 367 ? -3.769 0.903 -13.643 1.00 98.12 367 ARG A O 1
ATOM 2833 N N . ALA A 1 368 ? -5.776 -0.076 -13.489 1.00 98.44 368 ALA A N 1
ATOM 2834 C CA . ALA A 1 368 ? -6.252 0.375 -14.792 1.00 98.44 368 ALA A CA 1
ATOM 2835 C C . ALA A 1 368 ? -6.434 1.899 -14.833 1.00 98.44 368 ALA A C 1
ATOM 2837 O O . ALA A 1 368 ? -5.988 2.543 -15.778 1.00 98.44 368 ALA A O 1
ATOM 2838 N N . VAL A 1 369 ? -7.047 2.485 -13.797 1.00 98.38 369 VAL A N 1
ATOM 2839 C CA . VAL A 1 369 ? -7.246 3.940 -13.710 1.00 98.38 369 VAL A CA 1
ATOM 2840 C C . VAL A 1 369 ? -5.912 4.670 -13.574 1.00 98.38 369 VAL A C 1
ATOM 2842 O O . VAL A 1 369 ? -5.671 5.622 -14.310 1.00 98.38 369 VAL A O 1
ATOM 2845 N N . THR A 1 370 ? -5.025 4.236 -12.675 1.00 97.88 370 THR A N 1
ATOM 2846 C CA . THR A 1 370 ? -3.714 4.883 -12.513 1.00 97.88 370 THR A CA 1
ATOM 2847 C C . THR A 1 370 ? -2.836 4.702 -13.740 1.00 97.88 370 THR A C 1
ATOM 2849 O O . THR A 1 370 ? -2.235 5.674 -14.184 1.00 97.88 370 THR A O 1
ATOM 2852 N N . GLY A 1 371 ? -2.825 3.512 -14.344 1.00 97.56 371 GLY A N 1
ATOM 2853 C CA . GLY A 1 371 ? -2.124 3.257 -15.600 1.00 97.56 371 GLY A CA 1
ATOM 2854 C C . GLY A 1 371 ? -2.618 4.155 -16.736 1.00 97.56 371 GLY A C 1
ATOM 2855 O O . GLY A 1 371 ? -1.804 4.736 -17.448 1.00 97.56 371 GLY A O 1
ATOM 2856 N N . LEU A 1 372 ? -3.935 4.349 -16.872 1.00 98.19 372 LEU A N 1
ATOM 2857 C CA . LEU A 1 372 ? -4.504 5.265 -17.865 1.00 98.19 372 LEU A CA 1
ATOM 2858 C C . LEU A 1 372 ? -4.066 6.718 -17.625 1.00 98.19 372 LEU A C 1
ATOM 2860 O O . LEU A 1 372 ? -3.677 7.401 -18.564 1.00 98.19 372 LEU A O 1
ATOM 2864 N N . LEU A 1 373 ? -4.103 7.193 -16.377 1.00 98.25 373 LEU A N 1
ATOM 2865 C CA . LEU A 1 373 ? -3.684 8.559 -16.037 1.00 98.25 373 LEU A CA 1
ATOM 2866 C C . LEU A 1 373 ? -2.182 8.784 -16.282 1.00 98.25 373 LEU A C 1
ATOM 2868 O O . LEU A 1 373 ? -1.787 9.826 -16.806 1.00 98.25 373 LEU A O 1
ATOM 2872 N N . LEU A 1 374 ? -1.347 7.805 -15.931 1.00 97.69 374 LEU A N 1
ATOM 2873 C CA . LEU A 1 374 ? 0.100 7.859 -16.140 1.00 97.69 374 LEU A CA 1
ATOM 2874 C C . LEU A 1 374 ? 0.441 7.839 -17.635 1.00 97.69 374 LEU A C 1
ATOM 2876 O O . LEU A 1 374 ? 1.144 8.719 -18.126 1.00 97.69 374 LEU A O 1
ATOM 2880 N N . THR A 1 375 ? -0.126 6.904 -18.394 1.00 97.75 375 THR A N 1
ATOM 2881 C CA . THR A 1 375 ? 0.092 6.835 -19.850 1.00 97.75 375 THR A CA 1
ATOM 2882 C C . THR A 1 375 ? -0.408 8.084 -20.575 1.00 97.75 375 THR A C 1
ATOM 2884 O O . THR A 1 375 ? 0.297 8.612 -21.431 1.00 97.75 375 THR A O 1
ATOM 2887 N N . ALA A 1 376 ? -1.558 8.637 -20.176 1.00 97.75 376 ALA A N 1
ATOM 2888 C CA . ALA A 1 376 ? -2.067 9.901 -20.713 1.00 97.75 376 ALA A CA 1
ATOM 2889 C C . ALA A 1 376 ? -1.157 11.109 -20.419 1.00 97.75 376 ALA A C 1
ATOM 2891 O O . ALA A 1 376 ? -1.221 12.109 -21.129 1.00 97.75 376 ALA A O 1
ATOM 2892 N N . THR A 1 377 ? -0.297 11.022 -19.401 1.00 97.31 377 THR A N 1
ATOM 2893 C CA . THR A 1 377 ? 0.707 12.046 -19.057 1.00 97.31 377 THR A CA 1
ATOM 2894 C C . THR A 1 377 ? 2.115 11.684 -19.554 1.00 97.31 377 THR A C 1
ATOM 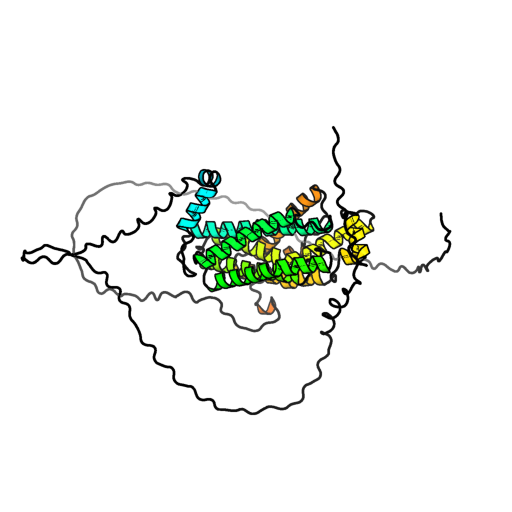2896 O O . THR A 1 377 ? 3.103 12.312 -19.175 1.00 97.31 377 THR A O 1
ATOM 2899 N N . GLY A 1 378 ? 2.216 10.696 -20.452 1.00 96.38 378 GLY A N 1
ATOM 2900 C CA . GLY A 1 378 ? 3.452 10.319 -21.136 1.00 96.38 378 GLY A CA 1
ATOM 2901 C C . GLY A 1 378 ? 4.390 9.438 -20.314 1.00 96.38 378 GLY A C 1
ATOM 2902 O O . GLY A 1 378 ? 5.592 9.424 -20.581 1.00 96.38 378 GLY A O 1
ATOM 2903 N N . PHE A 1 379 ? 3.888 8.753 -19.289 1.00 97.25 379 PHE A N 1
ATOM 2904 C CA . PHE A 1 379 ? 4.633 7.710 -18.587 1.00 97.25 379 PHE A CA 1
ATOM 2905 C C . PHE A 1 379 ? 4.476 6.338 -19.271 1.00 97.25 379 PHE A C 1
ATOM 2907 O O . PHE A 1 379 ? 3.491 6.123 -19.984 1.00 97.25 379 PHE A O 1
ATOM 2914 N N . PRO A 1 380 ? 5.420 5.400 -19.057 1.00 96.62 380 PRO A N 1
ATOM 2915 C CA . PRO A 1 380 ? 5.349 4.057 -19.631 1.00 96.62 380 PRO A CA 1
ATOM 2916 C C . PRO A 1 380 ? 4.069 3.309 -19.225 1.00 96.62 380 PRO A C 1
ATOM 2918 O O . PRO A 1 380 ? 3.595 3.462 -18.096 1.00 96.62 380 PRO A O 1
ATOM 2921 N N . PRO A 1 381 ? 3.507 2.464 -20.104 1.00 97.19 381 PRO A N 1
ATOM 2922 C CA . PRO A 1 381 ? 2.410 1.574 -19.744 1.00 97.19 381 PRO A CA 1
ATOM 2923 C C . PRO A 1 381 ? 2.885 0.406 -18.864 1.00 97.19 381 PRO A C 1
ATOM 2925 O O . PRO A 1 381 ? 4.038 -0.014 -18.914 1.00 97.19 381 PRO A O 1
ATOM 2928 N N . SER A 1 382 ? 1.957 -0.176 -18.099 1.00 97.31 382 SER A N 1
ATOM 2929 C CA . SER A 1 382 ? 2.185 -1.372 -17.275 1.00 97.31 382 SER A CA 1
ATOM 2930 C C . SER A 1 382 ? 1.175 -2.463 -17.618 1.00 97.31 382 SER A C 1
ATOM 2932 O O . SER A 1 382 ? -0.002 -2.174 -17.852 1.00 97.31 382 SER A O 1
ATOM 2934 N N . ALA A 1 383 ? 1.606 -3.724 -17.628 1.00 97.62 383 ALA A N 1
ATOM 2935 C CA . ALA A 1 383 ? 0.700 -4.852 -17.810 1.00 97.62 383 ALA A CA 1
ATOM 2936 C C . ALA A 1 383 ? -0.213 -5.046 -16.582 1.00 97.62 383 ALA A C 1
ATOM 2938 O O . ALA A 1 383 ? 0.243 -5.048 -15.443 1.00 97.62 383 ALA A O 1
ATOM 2939 N N . LEU A 1 384 ? -1.515 -5.266 -16.799 1.00 97.25 384 LEU A N 1
ATOM 2940 C CA . LEU A 1 384 ? -2.446 -5.576 -15.708 1.00 97.25 384 LEU A CA 1
ATOM 2941 C C . LEU A 1 384 ? -2.375 -7.070 -15.338 1.00 97.25 384 LEU A C 1
ATOM 2943 O O . LEU A 1 384 ? -2.566 -7.915 -16.220 1.00 97.25 384 LEU A O 1
ATOM 2947 N N . PRO A 1 385 ? -2.211 -7.442 -14.053 1.00 96.50 385 PRO A N 1
ATOM 2948 C CA . PRO A 1 385 ? -2.125 -8.840 -13.630 1.00 96.50 385 PRO A CA 1
ATOM 2949 C C . PRO A 1 385 ? -3.514 -9.497 -13.548 1.00 96.50 385 PRO A C 1
ATOM 2951 O O . PRO A 1 385 ? -3.962 -9.945 -12.492 1.00 96.50 385 PRO A O 1
ATOM 2954 N N . VAL A 1 386 ? -4.220 -9.588 -14.679 1.00 97.00 386 VAL A N 1
ATOM 2955 C CA . VAL A 1 386 ? -5.598 -10.115 -14.774 1.00 97.00 386 VAL A CA 1
ATOM 2956 C C . VAL A 1 386 ? -5.745 -11.544 -14.236 1.00 97.00 386 VAL A C 1
ATOM 2958 O O . VAL A 1 386 ? -6.808 -11.918 -13.739 1.00 97.00 386 VAL A O 1
ATOM 2961 N N . MET A 1 387 ? -4.662 -12.326 -14.243 1.00 96.62 387 MET A N 1
ATOM 2962 C CA . MET A 1 387 ? -4.622 -13.670 -13.658 1.00 96.62 387 MET A CA 1
ATOM 2963 C C . MET A 1 387 ? -4.892 -13.678 -12.146 1.00 96.62 387 MET A C 1
ATOM 2965 O O . MET A 1 387 ? -5.422 -14.663 -11.628 1.00 96.62 387 MET A O 1
ATOM 2969 N N . LEU A 1 388 ? -4.606 -12.578 -11.437 1.00 97.19 388 LEU A N 1
ATOM 2970 C CA . LEU A 1 388 ? -4.930 -12.431 -10.017 1.00 97.19 388 LEU A CA 1
ATOM 2971 C C . LEU A 1 388 ? -6.442 -12.514 -9.775 1.00 97.19 388 LEU A C 1
ATOM 2973 O O . LEU A 1 388 ? -6.871 -13.110 -8.789 1.00 97.19 388 LEU A O 1
ATOM 2977 N N . LEU A 1 389 ? -7.258 -11.967 -10.684 1.00 98.38 389 LEU A N 1
ATOM 2978 C CA . LEU A 1 389 ? -8.717 -12.022 -10.581 1.00 98.38 389 LEU A CA 1
ATOM 2979 C C . LEU A 1 389 ? -9.239 -13.446 -10.760 1.00 98.38 389 LEU A C 1
ATOM 2981 O O . LEU A 1 389 ? -10.076 -13.886 -9.975 1.00 98.38 389 LEU A O 1
ATOM 2985 N N . ALA A 1 390 ? -8.714 -14.182 -11.743 1.00 97.81 390 ALA A N 1
ATOM 2986 C CA . ALA A 1 390 ? -9.063 -15.587 -11.933 1.00 97.81 390 ALA A CA 1
ATOM 2987 C C . ALA A 1 390 ? -8.736 -16.407 -10.672 1.00 97.81 390 ALA A C 1
ATOM 2989 O O . ALA A 1 390 ? -9.591 -17.130 -10.159 1.00 97.81 390 ALA A O 1
ATOM 2990 N N . GLY A 1 391 ? -7.538 -16.224 -10.109 1.00 97.50 391 GLY A N 1
ATOM 2991 C CA . GLY A 1 391 ? -7.152 -16.856 -8.848 1.00 97.50 391 GLY A CA 1
ATOM 2992 C C . GLY A 1 391 ? -8.043 -16.448 -7.668 1.00 97.50 391 GLY A C 1
ATOM 2993 O O . GLY A 1 391 ? -8.440 -17.297 -6.873 1.00 97.50 391 GLY A O 1
ATOM 2994 N N . ALA A 1 392 ? -8.435 -15.177 -7.576 1.00 98.19 392 ALA A N 1
ATOM 2995 C CA . ALA A 1 392 ? -9.332 -14.679 -6.535 1.00 98.19 392 ALA A CA 1
ATOM 2996 C C . ALA A 1 392 ? -10.740 -15.300 -6.603 1.00 98.19 392 ALA A C 1
ATOM 2998 O O . ALA A 1 392 ? -11.298 -15.675 -5.568 1.00 98.19 392 ALA A O 1
ATOM 2999 N N . VAL A 1 393 ? -11.284 -15.462 -7.814 1.00 98.44 393 VAL A N 1
ATOM 3000 C CA . VAL A 1 393 ? -12.555 -16.164 -8.047 1.00 98.44 393 VAL A CA 1
ATOM 3001 C C . VAL A 1 393 ? -12.441 -17.617 -7.599 1.00 98.44 393 VAL A C 1
ATOM 3003 O O . VAL A 1 393 ? -13.307 -18.098 -6.870 1.00 98.44 393 VAL A O 1
ATOM 3006 N N . LEU A 1 394 ? -11.353 -18.305 -7.958 1.00 97.62 394 LEU A N 1
ATOM 3007 C CA . LEU A 1 394 ? -11.108 -19.681 -7.518 1.00 97.62 394 LEU A CA 1
ATOM 3008 C C . LEU A 1 394 ? -11.011 -19.789 -5.989 1.00 97.62 394 LEU A C 1
ATOM 3010 O O . LEU A 1 394 ? -11.568 -20.724 -5.416 1.00 97.62 394 LEU A O 1
ATOM 3014 N N . VAL A 1 395 ? -10.381 -18.822 -5.313 1.00 96.88 395 VAL A N 1
ATOM 3015 C CA . VAL A 1 395 ? -10.334 -18.760 -3.842 1.00 96.88 395 VAL A CA 1
ATOM 3016 C C . VAL A 1 395 ? -11.738 -18.640 -3.245 1.00 96.88 395 VAL A C 1
ATOM 3018 O O . VAL A 1 395 ? -12.086 -19.402 -2.339 1.00 96.88 395 VAL A O 1
ATOM 3021 N N . ASP A 1 396 ? -12.561 -17.712 -3.738 1.00 97.75 396 ASP A N 1
ATOM 3022 C CA . ASP A 1 396 ? -13.925 -17.538 -3.234 1.00 97.75 396 ASP A CA 1
ATOM 3023 C C . ASP A 1 396 ? -14.790 -18.779 -3.500 1.00 97.75 396 ASP A C 1
ATOM 3025 O O . ASP A 1 396 ? -15.469 -19.255 -2.585 1.00 97.75 396 ASP A O 1
ATOM 3029 N N . LEU A 1 397 ? -14.713 -19.358 -4.704 1.00 96.94 397 LEU A N 1
ATOM 3030 C CA . LEU A 1 397 ? -15.425 -20.585 -5.068 1.00 96.94 397 LEU A CA 1
ATOM 3031 C C . LEU A 1 397 ? -14.990 -21.780 -4.213 1.00 96.94 397 LEU A C 1
ATOM 3033 O O . LEU A 1 397 ? -15.850 -22.505 -3.718 1.00 96.94 397 LEU A O 1
ATOM 3037 N N . ALA A 1 398 ? -13.690 -21.964 -3.966 1.00 95.06 398 ALA A N 1
ATOM 3038 C CA . ALA A 1 398 ? -13.183 -23.046 -3.121 1.00 95.06 398 ALA A CA 1
ATOM 3039 C C . ALA A 1 398 ? -13.692 -22.930 -1.674 1.00 95.06 398 ALA A C 1
ATOM 3041 O O . ALA A 1 398 ? -14.086 -23.926 -1.059 1.00 95.06 398 ALA A O 1
ATOM 3042 N N . VAL A 1 399 ? -13.742 -21.708 -1.131 1.00 93.25 399 VAL A N 1
ATOM 3043 C CA . VAL A 1 399 ? -14.299 -21.451 0.206 1.00 93.25 399 VAL A CA 1
ATOM 3044 C C . VAL A 1 399 ? -15.816 -21.679 0.231 1.00 93.25 399 VAL A C 1
ATOM 3046 O O . VAL A 1 399 ? -16.323 -22.247 1.200 1.00 93.25 399 VAL A O 1
ATOM 3049 N N . LEU A 1 400 ? -16.548 -21.278 -0.815 1.00 93.75 400 LEU A N 1
ATOM 3050 C CA . LEU A 1 400 ? -17.998 -21.489 -0.935 1.00 93.75 400 LEU A CA 1
ATOM 3051 C C . LEU A 1 400 ? -18.365 -22.971 -1.081 1.00 93.75 400 LEU A C 1
ATOM 3053 O O . LEU A 1 400 ? -19.288 -23.434 -0.413 1.00 93.75 400 LEU A O 1
ATOM 3057 N N . ALA A 1 401 ? -17.600 -23.720 -1.875 1.00 94.75 401 ALA A N 1
ATOM 3058 C CA . ALA A 1 401 ? -17.725 -25.167 -2.031 1.00 94.75 401 ALA A CA 1
ATOM 3059 C C . ALA A 1 401 ? -17.244 -25.950 -0.795 1.00 94.75 401 ALA A C 1
ATOM 3061 O O . ALA A 1 401 ? -17.341 -27.174 -0.765 1.00 94.75 401 ALA A O 1
ATOM 3062 N N . ARG A 1 402 ? -16.743 -25.254 0.240 1.00 90.94 402 ARG A N 1
ATOM 3063 C CA . ARG A 1 402 ? -16.206 -25.840 1.478 1.00 90.94 402 ARG A CA 1
ATOM 3064 C C . ARG A 1 402 ? -15.149 -26.906 1.199 1.00 90.94 402 ARG A C 1
ATOM 3066 O O . ARG A 1 402 ? -15.081 -27.905 1.916 1.00 90.94 402 ARG A O 1
ATOM 3073 N N . VAL A 1 403 ? -14.320 -26.680 0.178 1.00 87.19 403 VAL A N 1
ATOM 3074 C CA . VAL A 1 403 ? -13.210 -27.578 -0.141 1.00 87.19 403 VAL A CA 1
ATOM 3075 C C . VAL A 1 403 ? -12.361 -27.720 1.126 1.00 87.19 403 VAL A C 1
ATOM 3077 O O . VAL A 1 403 ? -11.947 -26.699 1.694 1.00 87.19 403 VAL A O 1
ATOM 3080 N N . PRO A 1 404 ? -12.145 -28.950 1.631 1.00 78.25 404 PRO A N 1
ATOM 3081 C CA . PRO A 1 404 ? -11.359 -29.169 2.831 1.00 78.25 404 PRO A CA 1
ATOM 3082 C C . PRO A 1 404 ? -10.026 -28.430 2.734 1.00 78.25 404 PRO A C 1
ATOM 3084 O O . PRO A 1 404 ? -9.347 -28.496 1.714 1.00 78.25 404 PRO A O 1
ATOM 3087 N N . GLY A 1 405 ? -9.644 -27.710 3.792 1.00 66.56 405 GLY A N 1
ATOM 3088 C CA . GLY A 1 405 ? -8.480 -26.818 3.745 1.00 66.56 405 GLY A CA 1
ATOM 3089 C C . GLY A 1 405 ? -7.168 -27.507 3.350 1.00 66.56 405 GLY A C 1
ATOM 3090 O O . GLY A 1 405 ? -6.289 -26.838 2.831 1.00 66.56 405 GLY A O 1
ATOM 3091 N N . TRP A 1 406 ? -7.065 -28.827 3.538 1.00 62.72 406 TRP A N 1
ATOM 3092 C CA . TRP A 1 406 ? -5.927 -29.654 3.123 1.00 62.72 406 TRP A CA 1
ATOM 3093 C C . TRP A 1 406 ? -5.931 -30.025 1.628 1.00 62.72 406 TRP A C 1
ATOM 3095 O O . TRP A 1 406 ? -4.881 -30.365 1.100 1.00 62.72 406 TRP A O 1
ATOM 3105 N N . LEU A 1 407 ? -7.079 -29.941 0.945 1.00 59.44 407 LEU A N 1
ATOM 3106 C CA . LEU A 1 407 ? -7.200 -30.067 -0.515 1.00 59.44 407 LEU A CA 1
ATOM 3107 C C . LEU A 1 407 ? -7.011 -28.715 -1.220 1.00 59.44 407 LEU A C 1
ATOM 3109 O O . LEU A 1 407 ? -6.496 -28.676 -2.328 1.00 59.44 407 LEU A O 1
ATOM 3113 N N . ALA A 1 408 ? -7.395 -27.606 -0.574 1.00 53.91 408 ALA A N 1
ATOM 3114 C CA . ALA A 1 408 ? -7.169 -26.248 -1.091 1.00 53.91 408 ALA A CA 1
ATOM 3115 C C . ALA A 1 408 ? -5.753 -25.708 -0.801 1.00 53.91 408 ALA A C 1
ATOM 3117 O O . ALA A 1 408 ? -5.289 -24.785 -1.460 1.00 53.91 408 ALA A O 1
ATOM 3118 N N . ALA A 1 409 ? -5.078 -26.268 0.201 1.00 52.94 409 ALA A N 1
ATOM 3119 C CA . ALA A 1 409 ? -3.685 -26.015 0.537 1.00 52.94 409 ALA A CA 1
ATOM 3120 C C . ALA A 1 409 ? -3.043 -27.376 0.805 1.00 52.94 409 ALA A C 1
ATOM 3122 O O . ALA A 1 409 ? -2.966 -27.831 1.947 1.00 52.94 409 ALA A O 1
ATOM 3123 N N . SER A 1 410 ? -2.677 -28.086 -0.257 1.00 43.22 410 SER A N 1
ATOM 3124 C CA . SER A 1 410 ? -1.984 -29.368 -0.163 1.00 43.22 410 SER A CA 1
ATOM 3125 C C . SER A 1 410 ? -0.617 -29.168 0.496 1.00 43.22 410 SER A C 1
ATOM 3127 O O . SER A 1 410 ? 0.371 -28.903 -0.182 1.00 43.22 410 SER A O 1
ATOM 3129 N N . GLY A 1 411 ? -0.588 -29.243 1.833 1.00 41.94 411 GLY A N 1
ATOM 3130 C CA . GLY A 1 411 ? 0.647 -29.188 2.614 1.00 41.94 411 GLY A CA 1
ATOM 3131 C C . GLY A 1 411 ? 0.572 -28.676 4.058 1.00 41.94 411 GLY A C 1
ATOM 3132 O O . GLY A 1 411 ? 1.514 -28.020 4.481 1.00 41.94 411 GLY A O 1
ATOM 3133 N N . SER A 1 412 ? -0.474 -28.931 4.858 1.00 40.44 412 SER A N 1
ATOM 3134 C CA . SER A 1 412 ? -0.277 -28.916 6.325 1.00 40.44 412 SER A CA 1
ATOM 3135 C C . SER A 1 412 ? -1.362 -29.687 7.092 1.00 40.44 412 SER A C 1
ATOM 3137 O O . SER A 1 412 ? -2.550 -29.370 6.950 1.00 40.44 412 SER A O 1
ATOM 3139 N N . PRO A 1 413 ? -1.013 -30.700 7.910 1.00 50.84 413 PRO A N 1
ATOM 3140 C CA . PRO A 1 413 ? -1.992 -31.479 8.649 1.00 50.84 413 PRO A CA 1
ATOM 3141 C C . PRO A 1 413 ? -2.504 -30.727 9.883 1.00 50.84 413 PRO A C 1
ATOM 3143 O O . PRO A 1 413 ? -1.743 -30.302 10.741 1.00 50.84 413 PRO A O 1
ATOM 3146 N N . ARG A 1 414 ? -3.836 -30.680 9.982 1.00 53.50 414 ARG A N 1
ATOM 3147 C CA . ARG A 1 414 ? -4.645 -30.724 11.214 1.00 53.50 414 ARG A CA 1
ATOM 3148 C C . ARG A 1 414 ? -4.213 -29.816 12.371 1.00 53.50 414 ARG A C 1
ATOM 3150 O O . ARG A 1 414 ? -3.438 -30.199 13.236 1.00 53.50 414 ARG A O 1
ATOM 3157 N N . GLY A 1 415 ? -4.958 -28.724 12.525 1.00 49.56 415 GLY A N 1
ATOM 3158 C CA . GLY A 1 415 ? -5.242 -28.198 13.857 1.00 49.56 415 GLY A CA 1
ATOM 3159 C C . GLY A 1 415 ? -5.402 -26.694 13.897 1.00 49.56 415 GLY A C 1
ATOM 3160 O O . GLY A 1 415 ? -4.470 -25.987 14.245 1.00 49.56 415 GLY A O 1
ATOM 3161 N N . SER A 1 416 ? -6.601 -26.184 13.625 1.00 42.91 416 SER A N 1
ATOM 3162 C CA . SER A 1 416 ? -7.014 -24.968 14.323 1.00 42.91 416 SER A CA 1
ATOM 3163 C C . SER A 1 416 ? -8.522 -24.760 14.308 1.00 42.91 416 SER A C 1
ATOM 3165 O O . SER A 1 416 ? -9.144 -24.230 13.390 1.00 42.91 416 SER A O 1
ATOM 3167 N N . ARG A 1 417 ? -9.108 -25.148 15.435 1.00 44.78 417 ARG A N 1
ATOM 3168 C CA . ARG A 1 417 ? -10.366 -24.626 15.947 1.00 44.78 417 ARG A CA 1
ATOM 3169 C C . ARG A 1 417 ? -10.111 -23.155 16.348 1.00 44.78 417 ARG A C 1
ATOM 3171 O O . ARG A 1 417 ? -9.875 -22.869 17.511 1.00 44.78 417 ARG A O 1
ATOM 3178 N N . TRP A 1 418 ? -10.083 -22.237 15.374 1.00 43.62 418 TRP A N 1
ATOM 3179 C CA . TRP A 1 418 ? -9.862 -20.784 15.572 1.00 43.62 418 TRP A CA 1
ATOM 3180 C C . TRP A 1 418 ? -11.139 -19.995 15.906 1.00 43.62 418 TRP A C 1
ATOM 3182 O O . TRP A 1 418 ? -11.138 -18.766 15.891 1.00 43.62 418 TRP A O 1
ATOM 3192 N N . LEU A 1 419 ? -12.241 -20.675 16.224 1.00 41.38 419 LEU A N 1
ATOM 3193 C CA . LEU A 1 419 ? -13.420 -20.014 16.770 1.00 41.38 419 LEU A CA 1
ATOM 3194 C C . LEU A 1 419 ? -13.295 -19.997 18.298 1.00 41.38 419 LEU A C 1
ATOM 3196 O O . LEU A 1 419 ? -13.311 -21.075 18.900 1.00 41.38 419 LEU A O 1
ATOM 3200 N N . PRO A 1 420 ? -13.190 -18.822 18.947 1.00 41.69 420 PRO A N 1
ATOM 3201 C CA . PRO A 1 420 ? -13.441 -18.749 20.373 1.00 41.69 420 PRO A CA 1
ATOM 3202 C C . PRO A 1 420 ? -14.882 -19.208 20.575 1.00 41.69 420 PRO A C 1
ATOM 3204 O O . PRO A 1 420 ? -15.801 -18.671 19.951 1.00 41.69 420 PRO A O 1
ATOM 3207 N N . SER A 1 421 ? -15.079 -20.245 21.389 1.00 39.91 421 SER A N 1
ATOM 3208 C CA . SER A 1 421 ? -16.410 -20.663 21.802 1.00 39.91 421 SER A CA 1
ATOM 3209 C C . SER A 1 421 ? -17.057 -19.478 22.510 1.00 39.91 421 SER A C 1
ATOM 3211 O O . SER A 1 421 ? -16.752 -19.195 23.669 1.00 39.91 421 SER A O 1
ATOM 3213 N N . GLY A 1 422 ? -17.910 -18.754 21.787 1.00 41.69 422 GLY A N 1
ATOM 3214 C CA . GLY A 1 422 ? -18.815 -17.788 22.378 1.00 41.69 422 GLY A CA 1
ATOM 3215 C C . GLY A 1 422 ? -19.574 -18.498 23.486 1.00 41.69 422 GLY A C 1
ATOM 3216 O O . GLY A 1 422 ? -20.108 -19.591 23.283 1.00 41.69 422 GLY A O 1
ATOM 3217 N N . SER A 1 423 ? -19.535 -17.896 24.666 1.00 44.19 423 SER A N 1
ATOM 3218 C CA . SER A 1 423 ? -20.285 -18.284 25.845 1.00 44.19 423 SER A CA 1
ATOM 3219 C C . SER A 1 423 ? -21.712 -18.669 25.457 1.00 44.19 423 SER A C 1
ATOM 3221 O O . SER A 1 423 ? -22.561 -17.824 25.173 1.00 44.19 423 SER A O 1
ATOM 3223 N N . ARG A 1 424 ? -21.995 -19.977 25.469 1.00 43.97 424 ARG A N 1
ATOM 3224 C CA . ARG A 1 424 ? -23.357 -20.460 25.682 1.00 43.97 424 ARG A CA 1
ATOM 3225 C C . ARG A 1 424 ? -23.760 -19.919 27.044 1.00 43.97 424 ARG A C 1
ATOM 3227 O O . ARG A 1 424 ? -23.331 -20.443 28.069 1.00 43.97 424 ARG A O 1
ATOM 3234 N N . SER A 1 425 ? -24.532 -18.838 27.042 1.00 46.16 425 SER A N 1
ATOM 3235 C CA . SER A 1 425 ? -25.265 -18.398 28.213 1.00 46.16 425 SER A CA 1
ATOM 3236 C C . SER A 1 425 ? -26.125 -19.575 28.656 1.00 46.16 425 SER A C 1
ATOM 3238 O O . SER A 1 425 ? -27.052 -20.017 27.974 1.00 46.16 425 SER A O 1
ATOM 3240 N N . SER A 1 426 ? -25.746 -20.152 29.790 1.00 46.53 426 SER A N 1
ATOM 3241 C CA . SER A 1 426 ? -26.563 -21.098 30.518 1.00 46.53 426 SER A CA 1
ATOM 3242 C C . SER A 1 426 ? -27.838 -20.364 30.917 1.00 46.53 426 SER A C 1
ATOM 3244 O O . SER A 1 426 ? -27.907 -19.635 31.903 1.00 46.53 426 SER A O 1
ATOM 3246 N N . ARG A 1 427 ? -28.880 -20.546 30.107 1.00 48.53 427 ARG A N 1
ATOM 3247 C CA . ARG A 1 427 ? -30.259 -20.205 30.440 1.00 48.53 427 ARG A CA 1
ATOM 3248 C C . ARG A 1 427 ? -30.707 -21.180 31.532 1.00 48.53 427 ARG A C 1
ATOM 3250 O O . ARG A 1 427 ? -31.447 -22.126 31.283 1.00 48.53 427 ARG A O 1
ATOM 3257 N N . ARG A 1 428 ? -30.176 -21.007 32.746 1.00 51.91 428 ARG A N 1
ATOM 3258 C CA . ARG A 1 428 ? -30.594 -21.766 33.921 1.00 51.91 428 ARG A CA 1
ATOM 3259 C C . ARG A 1 428 ? -31.911 -21.159 34.390 1.00 51.91 428 ARG A C 1
ATOM 3261 O O . ARG A 1 428 ? -31.952 -20.098 35.001 1.00 51.91 428 ARG A O 1
ATOM 3268 N N . SER A 1 429 ? -32.980 -21.840 33.992 1.00 46.50 429 SER A N 1
ATOM 3269 C CA . SER A 1 429 ? -34.328 -21.815 34.555 1.00 46.50 429 SER A CA 1
ATOM 3270 C C . SER A 1 429 ? -34.344 -21.380 36.030 1.00 46.50 429 SER A C 1
ATOM 3272 O O . SER A 1 429 ? -34.064 -22.179 36.925 1.00 46.50 429 SER A O 1
ATOM 3274 N N . ARG A 1 430 ? -34.731 -20.126 36.287 1.00 45.06 430 ARG A N 1
ATOM 3275 C CA . ARG A 1 430 ? -35.270 -19.689 37.579 1.00 45.06 430 ARG A CA 1
ATOM 3276 C C . ARG A 1 430 ? -36.733 -20.142 37.613 1.00 45.06 430 ARG A C 1
ATOM 3278 O O . ARG A 1 430 ? -37.594 -19.492 37.028 1.00 45.06 430 ARG A O 1
ATOM 3285 N N . ARG A 1 431 ? -37.004 -21.286 38.249 1.00 48.66 431 ARG A N 1
ATOM 3286 C CA . ARG A 1 431 ? -38.360 -21.632 38.698 1.00 48.66 431 ARG A CA 1
ATOM 3287 C C . ARG A 1 431 ? -38.707 -20.666 39.828 1.00 48.66 431 ARG A C 1
ATOM 3289 O O . ARG A 1 431 ? -38.036 -20.656 40.854 1.00 48.66 431 ARG A O 1
ATOM 3296 N N . GLY A 1 432 ? -39.700 -19.817 39.586 1.00 38.47 432 GLY A N 1
ATOM 3297 C CA . GLY A 1 432 ? -40.269 -18.931 40.589 1.00 38.47 432 GLY A CA 1
ATOM 3298 C C . GLY A 1 432 ? -41.167 -19.714 41.540 1.00 38.47 432 GLY A C 1
ATOM 3299 O O . GLY A 1 432 ? -42.113 -20.366 41.108 1.00 38.47 432 GLY A O 1
ATOM 3300 N N . THR A 1 433 ? -40.880 -19.624 42.833 1.00 45.88 433 THR A N 1
ATOM 3301 C CA . THR A 1 433 ? -41.854 -19.856 43.898 1.00 45.88 433 THR A CA 1
ATOM 3302 C C . THR A 1 433 ? -42.624 -18.561 44.110 1.00 45.88 433 THR A C 1
ATOM 3304 O O . THR A 1 433 ? -42.036 -17.508 44.360 1.00 45.88 433 THR A O 1
ATOM 3307 N N . GLY A 1 434 ? -43.939 -18.639 43.930 1.00 42.28 434 GLY A N 1
ATOM 3308 C CA . GLY A 1 434 ? -44.831 -17.494 43.965 1.00 42.28 434 GLY A CA 1
ATOM 3309 C C . GLY A 1 434 ? -44.942 -16.839 45.339 1.00 42.28 434 GLY A C 1
ATOM 3310 O O . GLY A 1 434 ? -44.952 -17.501 46.374 1.00 42.28 434 GLY A O 1
ATOM 3311 N N . ARG A 1 435 ? -45.144 -15.523 45.320 1.00 42.34 435 ARG A N 1
ATOM 3312 C CA . ARG A 1 435 ? -45.935 -14.826 46.329 1.00 42.34 435 ARG A CA 1
ATOM 3313 C C . ARG A 1 435 ? -46.935 -13.925 45.620 1.00 42.34 435 ARG A C 1
ATOM 3315 O O . ARG A 1 435 ? -46.590 -13.140 44.743 1.00 42.34 435 ARG A O 1
ATOM 3322 N N . ARG A 1 436 ? -48.195 -14.156 45.979 1.00 44.28 436 ARG A N 1
ATOM 3323 C CA . ARG A 1 436 ? -49.392 -13.439 45.554 1.00 44.28 436 ARG A CA 1
ATOM 3324 C C . ARG A 1 436 ? -49.344 -12.031 46.142 1.00 44.28 436 ARG A C 1
ATOM 3326 O O . ARG A 1 436 ? -49.227 -11.913 47.355 1.00 44.28 436 ARG A O 1
ATOM 3333 N N . CYS A 1 437 ? -49.545 -11.012 45.316 1.00 36.84 437 CYS A N 1
ATOM 3334 C CA . CYS A 1 437 ? -50.120 -9.751 45.767 1.00 36.84 437 CYS A CA 1
ATOM 3335 C C . CYS A 1 437 ? -51.319 -9.430 44.878 1.00 36.84 437 CYS A C 1
ATOM 3337 O O . CYS A 1 437 ? -51.240 -9.370 43.654 1.00 36.84 437 CYS A O 1
ATOM 3339 N N . ARG A 1 438 ? -52.446 -9.341 45.570 1.00 41.47 438 ARG A N 1
ATOM 3340 C CA . ARG A 1 438 ? -53.816 -9.126 45.134 1.00 41.47 438 ARG A CA 1
ATOM 3341 C C . ARG A 1 438 ? -54.011 -7.618 45.002 1.00 41.47 438 ARG A C 1
ATOM 3343 O O . ARG A 1 438 ? -53.851 -6.939 46.005 1.00 41.47 438 ARG A O 1
ATOM 3350 N N . TRP A 1 439 ? -54.363 -7.118 43.821 1.00 37.12 439 TRP A N 1
ATOM 3351 C CA . TRP A 1 439 ? -54.932 -5.777 43.674 1.00 37.12 439 TRP A CA 1
ATOM 3352 C C . TRP A 1 439 ? -56.031 -5.763 42.614 1.00 37.12 439 TRP A C 1
ATOM 3354 O O . TRP A 1 439 ? -56.035 -6.521 41.644 1.00 37.12 439 TRP A O 1
ATOM 3364 N N . SER A 1 440 ? -57.006 -4.933 42.931 1.00 36.22 440 SER A N 1
ATOM 3365 C CA . SER A 1 440 ? -58.399 -4.907 42.526 1.00 36.22 440 SER A CA 1
ATOM 3366 C C . SER A 1 440 ? -58.611 -4.249 41.156 1.00 36.22 440 SER A C 1
ATOM 3368 O O . SER A 1 440 ? -57.949 -3.276 40.815 1.00 36.22 440 SER A O 1
ATOM 3370 N N . ARG A 1 441 ? -59.584 -4.757 40.391 1.00 42.19 441 ARG A N 1
ATOM 3371 C CA . ARG A 1 441 ? -60.363 -4.012 39.367 1.00 42.19 441 ARG A CA 1
ATOM 3372 C C . ARG A 1 441 ? -61.469 -3.184 40.080 1.00 42.19 441 ARG A C 1
ATOM 3374 O O . ARG A 1 441 ? -61.652 -3.485 41.263 1.00 42.19 441 ARG A O 1
ATOM 3381 N N . PRO A 1 442 ? -62.279 -2.275 39.457 1.00 54.62 442 PRO A N 1
ATOM 3382 C CA . PRO A 1 442 ? -62.715 -2.163 38.035 1.00 54.62 442 PRO A CA 1
ATOM 3383 C C . PRO A 1 442 ? -62.931 -0.673 37.550 1.00 54.62 442 PRO A C 1
ATOM 3385 O O . PRO A 1 442 ? -62.234 0.187 38.071 1.00 54.62 442 PRO A O 1
ATOM 3388 N N . PRO A 1 443 ? -63.889 -0.292 36.655 1.00 65.81 443 PRO A N 1
ATOM 3389 C CA . PRO A 1 443 ? -63.991 -0.503 35.189 1.00 65.81 443 PRO A CA 1
ATOM 3390 C C . PRO A 1 443 ? -64.345 0.772 34.349 1.00 65.81 443 PRO A C 1
ATOM 3392 O O . PRO A 1 443 ? -64.787 1.778 34.889 1.00 65.81 443 PRO A O 1
ATOM 3395 N N . SER A 1 444 ? -64.271 0.696 33.006 1.00 39.94 444 SER A N 1
ATOM 3396 C CA . SER A 1 444 ? -65.220 1.276 31.997 1.00 39.94 444 SER A CA 1
ATOM 3397 C C . SER A 1 444 ? -64.627 1.125 30.575 1.00 39.94 444 SER A C 1
ATOM 3399 O O . SER A 1 444 ? -63.459 1.415 30.360 1.00 39.94 444 SER A O 1
ATOM 3401 N N . ARG A 1 445 ? -65.227 0.329 29.671 1.00 38.66 445 ARG A N 1
ATOM 3402 C CA . ARG A 1 445 ? -66.353 0.569 28.727 1.00 38.66 445 ARG A CA 1
ATOM 3403 C C . ARG A 1 445 ? -66.008 1.396 27.467 1.00 38.66 445 ARG A C 1
ATOM 3405 O O . ARG A 1 445 ? -65.883 2.605 27.543 1.00 38.66 445 ARG A O 1
ATOM 3412 N N . CYS A 1 446 ? -66.024 0.699 26.315 1.00 34.09 446 CYS A N 1
ATOM 3413 C CA . CYS A 1 446 ? -66.782 0.984 25.067 1.00 34.09 446 CYS A CA 1
ATOM 3414 C C . CYS A 1 446 ? -65.984 1.830 24.049 1.00 34.09 446 CYS A C 1
ATOM 3416 O O . CYS A 1 446 ? -65.264 2.722 24.449 1.00 34.09 446 CYS A O 1
ATOM 3418 N N . SER A 1 447 ? -65.999 1.636 22.724 1.00 34.16 447 SER A N 1
ATOM 3419 C CA . SER A 1 447 ? -66.882 0.942 21.767 1.00 34.16 447 SER A CA 1
ATOM 3420 C C . SER A 1 447 ? -66.143 0.795 20.409 1.00 34.16 447 SER A C 1
ATOM 3422 O O . SER A 1 447 ? -65.220 1.557 20.155 1.00 34.16 447 SER A O 1
ATOM 3424 N N . GLY A 1 448 ? -66.413 -0.254 19.610 1.00 34.31 448 GLY A N 1
ATOM 3425 C CA . GLY A 1 448 ? -67.002 -0.172 18.243 1.00 34.31 448 GLY A CA 1
ATOM 3426 C C . GLY A 1 448 ? -65.987 0.190 17.135 1.00 34.31 448 GLY A C 1
ATOM 3427 O O . GLY A 1 448 ? -65.326 1.204 17.239 1.00 34.31 448 GLY A O 1
ATOM 3428 N N . ARG A 1 449 ? -65.738 -0.569 16.054 1.00 40.00 449 ARG A N 1
ATOM 3429 C CA . ARG A 1 449 ? -66.601 -0.984 14.917 1.00 40.00 449 ARG A CA 1
ATOM 3430 C C . ARG A 1 449 ? -65.743 -1.907 14.005 1.00 40.00 449 ARG A C 1
ATOM 3432 O O . ARG A 1 449 ? -64.587 -1.585 13.770 1.00 40.00 449 ARG A O 1
ATOM 3439 N N . ARG A 1 450 ? -66.155 -3.141 13.654 1.00 39.72 450 ARG A N 1
ATOM 3440 C CA . ARG A 1 450 ? -66.701 -3.614 12.338 1.00 39.72 450 ARG A CA 1
ATOM 3441 C C . ARG A 1 450 ? -66.268 -2.772 11.116 1.00 39.72 450 ARG A C 1
ATOM 3443 O O . ARG A 1 450 ? -66.449 -1.566 11.138 1.00 39.72 450 ARG A O 1
ATOM 3450 N N . SER A 1 451 ? -65.744 -3.312 10.008 1.00 37.78 451 SER A N 1
ATOM 3451 C CA . SER A 1 451 ? -66.389 -4.201 9.008 1.00 37.78 451 SER A CA 1
ATOM 3452 C C . SER A 1 451 ? -65.413 -4.348 7.799 1.00 37.78 451 SER A C 1
ATOM 3454 O O . SER A 1 451 ? -64.668 -3.412 7.540 1.00 37.78 451 SER A O 1
ATOM 3456 N N . THR A 1 452 ? -65.154 -5.550 7.250 1.00 36.34 452 THR A N 1
ATOM 3457 C CA . THR A 1 452 ? -65.725 -6.191 6.021 1.00 36.34 452 THR A CA 1
ATOM 3458 C C . THR A 1 452 ? -64.892 -6.049 4.733 1.00 36.34 452 THR A C 1
ATOM 3460 O O . THR A 1 452 ? -64.456 -4.954 4.408 1.00 36.34 452 THR A O 1
ATOM 3463 N N . GLY A 1 453 ? -64.801 -7.145 3.957 1.00 33.50 453 GLY A N 1
ATOM 3464 C CA . GLY A 1 453 ? -64.503 -7.154 2.509 1.00 33.50 453 GLY A CA 1
ATOM 3465 C C . GLY A 1 453 ? -63.233 -7.933 2.133 1.00 33.50 453 GLY A C 1
ATOM 3466 O O . GLY A 1 453 ? -62.165 -7.346 2.086 1.00 33.50 453 GLY A O 1
ATOM 3467 N N . SER A 1 454 ? -63.229 -9.270 2.126 1.00 38.44 454 SER A N 1
ATOM 3468 C CA . SER A 1 454 ? -63.600 -10.211 1.039 1.00 38.44 454 SER A CA 1
ATOM 3469 C C . SER A 1 454 ? -62.682 -10.265 -0.204 1.00 38.44 454 SER A C 1
ATOM 3471 O O . SER A 1 454 ? -62.076 -9.264 -0.571 1.00 38.44 454 SER A O 1
ATOM 3473 N N . PRO A 1 455 ? -62.561 -11.456 -0.835 1.00 66.00 455 PRO A N 1
ATOM 3474 C CA . PRO A 1 455 ? -61.436 -11.860 -1.681 1.00 66.00 455 PRO A CA 1
ATOM 3475 C C . PRO A 1 455 ? -61.769 -11.842 -3.183 1.00 66.00 455 PRO A C 1
ATOM 3477 O O . PRO A 1 455 ? -62.936 -11.818 -3.570 1.00 66.00 455 PRO A O 1
ATOM 3480 N N . GLY A 1 456 ? -60.752 -11.960 -4.043 1.00 33.41 456 GLY A N 1
ATOM 3481 C CA . GLY A 1 456 ? -60.972 -12.183 -5.474 1.00 33.41 456 GLY A CA 1
ATOM 3482 C C . GLY A 1 456 ? -59.787 -12.824 -6.217 1.00 33.41 456 GLY A C 1
ATOM 3483 O O . GLY A 1 456 ? -58.652 -12.686 -5.762 1.00 33.41 456 GLY A O 1
ATOM 3484 N N . PRO A 1 457 ? -60.038 -13.567 -7.319 1.00 57.59 457 PRO A N 1
ATOM 3485 C CA . PRO A 1 457 ? -59.211 -14.699 -7.747 1.00 57.59 457 PRO A CA 1
ATOM 3486 C C . PRO A 1 457 ? -58.696 -14.641 -9.211 1.00 57.59 457 PRO A C 1
ATOM 3488 O O . PRO A 1 457 ? -59.139 -13.830 -10.011 1.00 57.59 457 PRO A O 1
ATOM 3491 N N . ARG A 1 458 ? -57.838 -15.624 -9.549 1.00 40.31 458 ARG A N 1
ATOM 3492 C CA . ARG A 1 458 ? -57.637 -16.313 -10.857 1.00 40.31 458 ARG A CA 1
ATOM 3493 C C . ARG A 1 458 ? -57.276 -15.525 -12.138 1.00 40.31 458 ARG A C 1
ATOM 3495 O O . ARG A 1 458 ? -58.053 -14.719 -12.628 1.00 40.31 458 ARG A O 1
ATOM 3502 N N . ARG A 1 459 ? -56.203 -15.999 -12.799 1.00 38.97 459 ARG A N 1
ATOM 3503 C CA . ARG A 1 459 ? -56.055 -16.417 -14.231 1.00 38.97 459 ARG A CA 1
ATOM 3504 C C . ARG A 1 459 ? -54.599 -16.920 -14.390 1.00 38.97 459 ARG A C 1
ATOM 3506 O O . ARG A 1 459 ? -53.702 -16.229 -13.932 1.00 38.97 459 ARG A O 1
ATOM 3513 N N . SER A 1 460 ? -54.246 -18.157 -14.767 1.00 39.34 460 SER A N 1
ATOM 3514 C CA . SER A 1 460 ? -54.565 -19.041 -15.912 1.00 39.34 460 SER A CA 1
ATOM 3515 C C . SER A 1 460 ? -53.956 -18.606 -17.252 1.00 39.34 460 SER A C 1
ATOM 3517 O O . SER A 1 460 ? -54.460 -17.660 -17.844 1.00 39.34 460 SER A O 1
ATOM 3519 N N . ALA A 1 461 ? -52.938 -19.354 -17.718 1.00 36.50 461 ALA A N 1
ATOM 3520 C CA . ALA A 1 461 ? -52.647 -19.821 -19.098 1.00 36.50 461 ALA A CA 1
ATOM 3521 C C . ALA A 1 461 ? -51.139 -20.188 -19.177 1.00 36.50 461 ALA A C 1
ATOM 3523 O O . ALA A 1 461 ? -50.310 -19.366 -18.814 1.00 36.50 461 ALA A O 1
ATOM 3524 N N . ALA A 1 462 ? -50.691 -21.431 -19.388 1.00 35.59 462 ALA A N 1
ATOM 3525 C CA . ALA A 1 462 ? -50.878 -22.378 -20.501 1.00 35.59 462 ALA A CA 1
ATOM 3526 C C . ALA A 1 462 ? -49.990 -22.089 -21.733 1.00 35.59 462 ALA A C 1
ATOM 3528 O O . ALA A 1 462 ? -50.058 -21.014 -22.315 1.00 35.59 462 ALA A O 1
ATOM 3529 N N . GLY A 1 463 ? -49.236 -23.117 -22.153 1.00 32.84 463 GLY A N 1
ATOM 3530 C CA . GLY A 1 463 ? -48.510 -23.217 -23.430 1.00 32.84 463 GLY A CA 1
ATOM 3531 C C . GLY A 1 463 ? -46.985 -23.246 -23.252 1.00 32.84 463 GLY A C 1
ATOM 3532 O O . GLY A 1 463 ? -46.434 -22.387 -22.588 1.00 32.84 463 GLY A O 1
ATOM 3533 N N . GLY A 1 464 ? -46.205 -24.188 -23.777 1.00 32.50 464 GLY A N 1
ATOM 3534 C CA . GLY A 1 464 ? -46.481 -25.328 -24.639 1.00 32.50 464 GLY A CA 1
ATOM 3535 C C . GLY A 1 464 ? -45.164 -25.844 -25.244 1.00 32.50 464 GLY A C 1
ATOM 3536 O O . GLY A 1 464 ? -44.315 -25.054 -25.621 1.00 32.50 464 GLY A O 1
ATOM 3537 N N . ARG A 1 465 ? -45.064 -27.177 -25.343 1.00 37.09 465 ARG A N 1
ATOM 3538 C CA . ARG A 1 465 ? -44.412 -27.997 -26.393 1.00 37.09 465 ARG A CA 1
ATOM 3539 C C . ARG A 1 465 ? -42.904 -27.855 -26.722 1.00 37.09 465 ARG A C 1
ATOM 3541 O O . ARG A 1 465 ? -42.452 -26.822 -27.177 1.00 37.09 465 ARG A O 1
ATOM 3548 N N . ARG A 1 466 ? -42.253 -29.039 -26.664 1.00 36.53 466 ARG A N 1
ATOM 3549 C CA . ARG A 1 466 ? -41.396 -29.736 -27.671 1.00 36.53 466 ARG A CA 1
ATOM 3550 C C . ARG A 1 466 ? -40.225 -28.918 -28.264 1.00 36.53 466 ARG A C 1
ATOM 3552 O O . ARG A 1 466 ? -40.420 -27.846 -28.804 1.00 36.53 466 ARG A O 1
ATOM 3559 N N . SER A 1 467 ? -38.989 -29.419 -28.333 1.00 36.28 467 SER A N 1
ATOM 3560 C CA . SER A 1 467 ? -38.595 -30.509 -29.241 1.00 36.28 467 SER A CA 1
ATOM 3561 C C . SER A 1 467 ? -37.143 -30.955 -29.005 1.00 36.28 467 SER A C 1
ATOM 3563 O O . SER A 1 467 ? -36.278 -30.166 -28.643 1.00 36.28 467 SER A O 1
ATOM 3565 N N . SER A 1 468 ? -36.926 -32.237 -29.273 1.00 36.59 468 SER A N 1
ATOM 3566 C CA . SER A 1 468 ? -35.685 -32.974 -29.536 1.00 36.59 468 SER A CA 1
ATOM 3567 C C . SER A 1 468 ? -34.804 -32.418 -30.666 1.00 36.59 468 SER A C 1
ATOM 3569 O O . SER A 1 468 ? -35.356 -31.841 -31.597 1.00 36.59 468 SER A O 1
ATOM 3571 N N . LEU A 1 469 ? -33.491 -32.720 -30.610 1.00 41.88 469 LEU A N 1
ATOM 3572 C CA . LEU A 1 469 ? -32.508 -33.041 -31.686 1.00 41.88 469 LEU A CA 1
ATOM 3573 C C . LEU A 1 469 ? -31.098 -32.737 -31.112 1.00 41.88 469 LEU A C 1
ATOM 3575 O O . LEU A 1 469 ? -30.830 -31.603 -30.742 1.00 41.88 469 LEU A O 1
ATOM 3579 N N . ALA A 1 470 ? -30.204 -33.670 -30.767 1.00 35.66 470 ALA A N 1
ATOM 3580 C CA . ALA A 1 470 ? -29.551 -34.748 -31.522 1.00 35.66 470 ALA A CA 1
ATOM 3581 C C . ALA A 1 470 ? -28.664 -34.274 -32.700 1.00 35.66 470 ALA A C 1
ATOM 3583 O O . ALA A 1 470 ? -29.138 -34.134 -33.820 1.00 35.66 470 ALA A O 1
ATOM 3584 N N . GLY A 1 471 ? -27.353 -34.154 -32.416 1.00 35.12 471 GLY A N 1
ATOM 3585 C CA . GLY A 1 471 ? -26.224 -34.393 -33.339 1.00 35.12 471 GLY A CA 1
ATOM 3586 C C . GLY A 1 471 ? -25.560 -33.170 -34.010 1.00 35.12 471 GLY A C 1
ATOM 3587 O O . GLY A 1 471 ? -26.184 -32.121 -34.112 1.00 35.12 471 GLY A O 1
ATOM 3588 N N . PRO A 1 472 ? -24.336 -33.294 -34.579 1.00 51.44 472 PRO A N 1
ATOM 3589 C CA . PRO A 1 472 ? -23.255 -34.224 -34.252 1.00 51.44 472 PRO A CA 1
ATOM 3590 C C . PRO A 1 472 ? -21.852 -33.570 -34.142 1.00 51.44 472 PRO A C 1
ATOM 3592 O O . PRO A 1 472 ? -21.603 -32.407 -34.452 1.00 51.44 472 PRO A O 1
ATOM 3595 N N . VAL A 1 473 ? -20.926 -34.422 -33.706 1.00 43.50 473 VAL A N 1
ATOM 3596 C CA . VAL A 1 473 ? -19.465 -34.306 -33.606 1.00 43.50 473 VAL A CA 1
ATOM 3597 C C . VAL A 1 473 ? -18.803 -33.752 -34.880 1.00 43.50 473 VAL A C 1
ATOM 3599 O O . VAL A 1 473 ? -18.976 -34.307 -35.963 1.00 43.50 473 VAL A O 1
ATOM 3602 N N . ARG A 1 474 ? -17.933 -32.740 -34.738 1.00 42.22 474 ARG A N 1
ATOM 3603 C CA . ARG A 1 474 ? -16.920 -32.371 -35.747 1.00 42.22 474 ARG A CA 1
ATOM 3604 C C . ARG A 1 474 ? -15.513 -32.660 -35.218 1.00 42.22 474 ARG A C 1
ATOM 3606 O O . ARG A 1 474 ? -15.074 -32.076 -34.232 1.00 42.22 474 ARG A O 1
ATOM 3613 N N . ARG A 1 475 ? -14.815 -33.573 -35.901 1.00 44.19 475 ARG A N 1
ATOM 3614 C CA . ARG A 1 475 ? -13.365 -33.801 -35.790 1.00 44.19 475 ARG A CA 1
ATOM 3615 C C . ARG A 1 475 ? -12.599 -32.632 -36.437 1.00 44.19 475 ARG A C 1
ATOM 3617 O O . ARG A 1 475 ? -13.062 -32.134 -37.463 1.00 44.19 475 ARG A O 1
ATOM 3624 N N . PRO A 1 476 ? -11.419 -32.245 -35.928 1.00 53.75 476 PRO A N 1
ATOM 3625 C CA . PRO A 1 476 ? -10.518 -31.348 -36.645 1.00 53.75 476 PRO A CA 1
ATOM 3626 C C . PRO A 1 476 ? -9.676 -32.116 -37.687 1.00 53.75 476 PRO A C 1
ATOM 3628 O O . PRO A 1 476 ? -9.361 -33.295 -37.476 1.00 53.75 476 PRO A O 1
ATOM 3631 N N . PRO A 1 477 ? -9.281 -31.478 -38.803 1.00 60.69 477 PRO A N 1
ATOM 3632 C CA . PRO A 1 477 ? -8.405 -32.090 -39.790 1.00 60.69 477 PRO A CA 1
ATOM 3633 C C . PRO A 1 477 ? -6.942 -32.087 -39.328 1.00 60.69 477 PRO A C 1
ATOM 3635 O O . PRO A 1 477 ? -6.430 -31.118 -38.768 1.00 60.69 477 PRO A O 1
ATOM 3638 N N . ARG A 1 478 ? -6.262 -33.200 -39.616 1.00 45.53 478 ARG A N 1
ATOM 3639 C CA . ARG A 1 478 ? -4.807 -33.356 -39.553 1.00 45.53 478 ARG A CA 1
ATOM 3640 C C . ARG A 1 478 ? -4.169 -32.583 -40.711 1.00 45.53 478 ARG A C 1
ATOM 3642 O O . ARG A 1 478 ? -4.360 -32.953 -41.866 1.00 45.53 478 ARG A O 1
ATOM 3649 N N . GLY A 1 479 ? -3.384 -31.555 -40.399 1.00 44.56 479 GLY A N 1
ATOM 3650 C CA . GLY A 1 479 ? -2.495 -30.884 -41.346 1.00 44.56 479 GLY A CA 1
ATOM 3651 C C . GLY A 1 479 ? -1.105 -31.521 -41.349 1.00 44.56 479 GLY A C 1
ATOM 3652 O O . GLY A 1 479 ? -0.387 -31.450 -40.356 1.00 44.56 479 GLY A O 1
ATOM 3653 N N . ARG A 1 480 ? -0.749 -32.144 -42.481 1.00 41.28 480 ARG A N 1
ATOM 3654 C CA . ARG A 1 480 ? 0.624 -32.469 -42.917 1.00 41.28 480 ARG A CA 1
ATOM 3655 C C . ARG A 1 480 ? 1.465 -31.178 -42.915 1.00 41.28 480 ARG A C 1
ATOM 3657 O O . ARG A 1 480 ? 0.954 -30.123 -43.257 1.00 41.28 480 ARG A O 1
ATOM 3664 N N . GLY A 1 481 ? 2.713 -31.186 -42.458 1.00 36.31 481 GLY A N 1
ATOM 3665 C CA . GLY A 1 481 ? 3.854 -31.647 -43.251 1.00 36.31 481 GLY A CA 1
ATOM 3666 C C . GLY A 1 481 ? 4.469 -30.474 -44.024 1.00 36.31 481 GLY A C 1
ATOM 3667 O O . GLY A 1 481 ? 4.074 -30.213 -45.152 1.00 36.31 481 GLY A O 1
ATOM 3668 N N . GLY A 1 482 ? 5.431 -29.779 -43.411 1.00 41.59 482 GLY A N 1
ATOM 3669 C CA . GLY A 1 482 ? 6.169 -28.666 -44.014 1.00 41.59 482 GLY A CA 1
ATOM 3670 C C . GLY A 1 482 ? 7.633 -28.726 -43.595 1.00 41.59 482 GLY A C 1
ATOM 3671 O O . GLY A 1 482 ? 7.985 -28.425 -42.461 1.00 41.59 482 GLY A O 1
ATOM 3672 N N . ASN A 1 483 ? 8.458 -29.202 -44.517 1.00 37.53 483 ASN A N 1
ATOM 3673 C CA . ASN A 1 483 ? 9.875 -29.487 -44.377 1.00 37.53 483 ASN A CA 1
ATOM 3674 C C . ASN A 1 483 ? 10.692 -28.276 -44.876 1.00 37.53 483 ASN A C 1
ATOM 3676 O O . ASN A 1 483 ? 10.298 -27.648 -45.853 1.00 37.53 483 ASN A O 1
ATOM 3680 N N . ARG A 1 484 ? 11.878 -28.063 -44.289 1.00 38.28 484 ARG A N 1
ATOM 3681 C CA . ARG A 1 484 ? 13.022 -27.281 -44.817 1.00 38.28 484 ARG A CA 1
ATOM 3682 C C . ARG A 1 484 ? 12.859 -25.753 -44.950 1.00 38.28 484 ARG A C 1
ATOM 3684 O O . ARG A 1 484 ? 12.217 -25.262 -45.865 1.00 38.28 484 ARG A O 1
ATOM 3691 N N . ARG A 1 485 ? 13.710 -25.014 -44.228 1.00 43.72 485 ARG A N 1
ATOM 3692 C CA . ARG A 1 485 ? 14.950 -24.431 -44.791 1.00 43.72 485 ARG A CA 1
ATOM 3693 C C . ARG A 1 485 ? 15.823 -23.847 -43.676 1.00 43.72 485 ARG A C 1
ATOM 3695 O O . ARG A 1 485 ? 15.417 -22.965 -42.933 1.00 43.72 485 ARG A O 1
ATOM 3702 N N . ARG A 1 486 ? 17.041 -24.386 -43.585 1.00 40.53 486 ARG A N 1
ATOM 3703 C CA . ARG A 1 486 ? 18.180 -23.801 -42.876 1.00 40.53 486 ARG A CA 1
ATOM 3704 C C . ARG A 1 486 ? 18.641 -22.576 -43.667 1.00 40.53 486 ARG A C 1
ATOM 3706 O O . ARG A 1 486 ? 18.901 -22.717 -44.860 1.00 40.53 486 ARG A O 1
ATOM 3713 N N . ALA A 1 487 ? 18.806 -21.436 -43.011 1.00 40.69 487 ALA A N 1
ATOM 3714 C CA . ALA A 1 487 ? 19.648 -20.352 -43.501 1.00 40.69 487 ALA A CA 1
ATOM 3715 C C . ALA A 1 487 ? 20.877 -20.278 -42.588 1.00 40.69 487 ALA A C 1
ATOM 3717 O O . ALA A 1 487 ? 20.757 -20.105 -41.376 1.00 40.69 487 ALA A O 1
ATOM 3718 N N . ARG A 1 488 ? 22.050 -20.521 -43.180 1.00 43.44 488 ARG A N 1
ATOM 3719 C CA . ARG A 1 488 ? 23.366 -20.236 -42.598 1.00 43.44 488 ARG A CA 1
ATOM 3720 C C . ARG A 1 488 ? 23.638 -18.722 -42.672 1.00 43.44 488 ARG A C 1
ATOM 3722 O O . ARG A 1 488 ? 23.062 -18.065 -43.538 1.00 43.44 488 ARG A O 1
ATOM 3729 N N . PRO A 1 489 ? 24.518 -18.192 -41.807 1.00 51.56 489 PRO A N 1
ATOM 3730 C CA . PRO A 1 489 ? 24.829 -16.770 -41.749 1.00 51.56 489 PRO A CA 1
ATOM 3731 C C . PRO A 1 489 ? 25.716 -16.351 -42.926 1.00 51.56 489 PRO A C 1
ATOM 3733 O O . PRO A 1 489 ? 26.638 -17.075 -43.307 1.00 51.56 489 PRO A O 1
ATOM 3736 N N . VAL A 1 490 ? 25.440 -15.170 -43.480 1.00 51.12 490 VAL A N 1
ATOM 3737 C CA . VAL A 1 490 ? 26.339 -14.474 -44.404 1.00 51.12 490 VAL A CA 1
ATOM 3738 C C . VAL A 1 490 ? 27.259 -13.592 -43.570 1.00 51.12 490 VAL A C 1
ATOM 3740 O O . VAL A 1 490 ? 26.804 -12.731 -42.824 1.00 51.12 490 VAL A O 1
ATOM 3743 N N . ASN A 1 491 ? 28.551 -13.863 -43.705 1.00 43.06 491 ASN A N 1
ATOM 3744 C CA . ASN A 1 491 ? 29.663 -13.102 -43.166 1.00 43.06 491 ASN A CA 1
ATOM 3745 C C . ASN A 1 491 ? 30.214 -12.229 -44.311 1.00 43.06 491 ASN A C 1
ATOM 3747 O O . ASN A 1 491 ? 30.669 -12.774 -45.315 1.00 43.06 491 ASN A O 1
ATOM 3751 N N . ARG A 1 492 ? 30.122 -10.904 -44.180 1.00 47.38 492 ARG A N 1
ATOM 3752 C CA . ARG A 1 492 ? 30.874 -9.858 -44.907 1.00 47.38 492 ARG A CA 1
ATOM 3753 C C . ARG A 1 492 ? 30.916 -8.685 -43.916 1.00 47.38 492 ARG A C 1
ATOM 3755 O O . ARG A 1 492 ? 29.857 -8.274 -43.463 1.00 47.38 492 ARG A O 1
ATOM 3762 N N . GLY A 1 493 ? 32.049 -8.241 -43.382 1.00 39.38 493 GLY A N 1
ATOM 3763 C CA . GLY A 1 493 ? 33.293 -7.955 -44.085 1.00 39.38 493 GLY A CA 1
ATOM 3764 C C . GLY A 1 493 ? 33.139 -6.587 -44.739 1.00 39.38 493 GLY A C 1
ATOM 3765 O O . GLY A 1 493 ? 32.436 -6.512 -45.740 1.00 39.38 493 GLY A O 1
ATOM 3766 N N . ASP A 1 494 ? 33.686 -5.558 -44.080 1.00 48.19 494 ASP A N 1
ATOM 3767 C CA . ASP A 1 494 ? 34.337 -4.357 -44.641 1.00 48.19 494 ASP A CA 1
ATOM 3768 C C . ASP A 1 494 ? 34.092 -3.119 -43.756 1.00 48.19 494 ASP A C 1
ATOM 3770 O O . ASP A 1 494 ? 32.979 -2.607 -43.634 1.00 48.19 494 ASP A O 1
ATOM 3774 N N . GLY A 1 495 ? 35.167 -2.657 -43.105 1.00 38.72 495 GLY A N 1
ATOM 3775 C CA . GLY A 1 495 ? 35.273 -1.288 -42.590 1.00 38.72 495 GLY A CA 1
ATOM 3776 C C . GLY A 1 495 ? 35.440 -0.285 -43.740 1.00 38.72 495 GLY A C 1
ATOM 3777 O O . GLY A 1 495 ? 35.647 -0.690 -44.885 1.00 38.72 495 GLY A O 1
ATOM 3778 N N . PRO A 1 496 ? 35.415 1.025 -43.446 1.00 55.84 496 PRO A N 1
ATOM 3779 C CA . PRO A 1 496 ? 36.715 1.685 -43.342 1.00 55.84 496 PRO A CA 1
ATOM 3780 C C . PRO A 1 496 ? 36.830 2.807 -42.293 1.00 55.84 496 PRO A C 1
ATOM 3782 O O . PRO A 1 496 ? 35.864 3.311 -41.732 1.00 55.84 496 PRO A O 1
ATOM 3785 N N . ALA A 1 497 ? 38.109 3.116 -42.083 1.00 43.34 497 ALA A N 1
ATOM 3786 C CA . ALA A 1 497 ? 38.790 4.263 -41.498 1.00 43.34 497 ALA A CA 1
ATOM 3787 C C . ALA A 1 497 ? 38.030 5.576 -41.212 1.00 43.34 497 ALA A C 1
ATOM 3789 O O . ALA A 1 497 ? 37.269 6.086 -42.027 1.00 43.34 497 ALA A O 1
ATOM 3790 N N . MET A 1 498 ? 38.413 6.131 -40.055 1.00 45.44 498 MET A N 1
ATOM 3791 C CA . MET A 1 498 ? 38.709 7.537 -39.738 1.00 45.44 498 MET A CA 1
ATOM 3792 C C . MET A 1 498 ? 38.350 8.618 -40.770 1.00 45.44 498 MET A C 1
ATOM 3794 O O . MET A 1 498 ? 38.939 8.669 -41.848 1.00 45.44 498 MET A O 1
ATOM 3798 N N . THR A 1 499 ? 37.573 9.593 -40.294 1.00 49.75 499 THR A N 1
ATOM 3799 C CA . THR A 1 499 ? 38.014 10.990 -40.090 1.00 49.75 499 THR A CA 1
ATOM 3800 C C . THR A 1 499 ? 37.351 11.536 -38.839 1.00 49.75 499 THR A C 1
ATOM 3802 O O . THR A 1 499 ? 36.162 11.191 -38.641 1.00 49.75 499 THR A O 1
#

pLDDT: mean 75.59, std 26.01, range [25.38, 98.81]